Protein 4X3M (pdb70)

Solvent-accessible surface area: 23081 Å² total; per-residue (Å²): 160,167,11,93,42,26,114,42,99,94,0,87,55,10,14,34,12,75,102,99,172,34,10,109,173,42,21,51,0,16,0,15,4,64,110,6,0,66,17,0,56,108,46,64,27,60,23,66,5,0,0,2,7,78,164,26,118,119,117,2,110,88,32,12,78,84,20,81,44,4,51,5,18,135,142,0,1,54,79,0,3,61,48,174,127,36,17,36,0,0,0,8,0,117,54,44,233,102,70,10,97,74,28,125,28,49,115,35,13,2,0,0,2,3,11,28,103,16,141,57,31,30,2,0,30,0,0,40,1,0,5,0,0,16,7,51,0,0,1,3,21,121,41,7,30,9,37,10,27,82,0,3,123,59,0,8,0,0,11,16,59,7,45,1,26,50,12,45,98,53,60,4,28,145,15,2,129,118,57,127,15,45,16,5,0,11,11,72,131,3,100,110,34,4,4,58,5,84,1,123,60,2,1,0,0,0,10,12,2,50,152,105,58,19,49,122,70,8,43,208,112,6,128,32,56,0,78,16,18,47,116,25,92,10,114,58,18,34,6,3,9,18,0,1,4,1,0,2,8,0,7,4,5,73,52,64,9,62,36,74,150,123,5,87,44,16,95,46,105,94,0,104,54,14,14,38,10,78,113,101,172,33,10,94,180,43,22,50,0,16,0,15,3,78,134,14,0,72,28,0,55,107,38,65,30,55,25,69,9,0,0,4,7,76,147,30,134,111,108,3,124,90,32,11,79,83,23,80,39,0,54,1,2,133,135,0,2,58,114,0,6,66,52,174,118,34,15,24,0,0,0,7,0,121,31,49,230,98,67,8,88,78,38,121,32,48,98,38,10,6,0,0,4,2,6,20,103,20,113,44,40,20,2,0,29,0,0,41,1,0,6,0,0,20,7,41,0,0,2,3,16,123,42,8,29,6,30,16,28,106,4,4,123,53,0,45,0,1,8,20,53,10,44,2,23,42,10,38,78,45,86,3,26,181,21,5,147,142,51,160,23,33,35,4,0,9,14,81,134,4,95,101,34,6,3,51,9,76,6,132,54,4,1,0,0,0,10,8,1,79,94,130,30,30,44,113,40,8,46,172,131,8,133,26,46,1,79,14,16,53,138,42,89,3,86,34,18,36,11,2,8,19,0,0,4,1,0,1,8,6,7,4,5,88,54,60,6,68,33,76

Nearest PDB structures (foldseek):
  4x3m-assembly1_B  TM=1.004E+00  e=8.066E-56  Thermus thermophilus HB8
  1ipa-assembly1_A  TM=9.106E-01  e=1.397E-33  Thermus thermophilus
  5kzk-assembly1_B  TM=9.033E-01  e=1.677E-22  Sinorhizobium meliloti 1021
  3nk6-assembly1_B  TM=8.251E-01  e=1.148E-17  Streptomyces actuosus
  1zjr-assembly1_A  TM=8.390E-01  e=2.473E-10  Aquifex aeolicus

Secondary structure (DSSP, 8-state):
-EE--TTSHHHHHHHHTTSHHHHHHHTEEEEESHHHHHHHHHTTPPEEEEEE-TT--GGGGGGGTTSEEEEE-HHHHHHH-SSSS--SEEEEEEPP---GGG----SS-EEEEEES---HHHHHHHHHHHHHHT-SEEEE-TT--TTSHHHHHHTTTHHHHS-EEE--HHHHHHHHHHTTPPEEEE-TT-SEEGGGS--TT-EEEEEEPSSS---HHHHHHSSEEEE----SS-S---HHHHHHHHHHHHHHHHTT----/-EE--TTSHHHHHHHHTTSHHHHHHHTEEEEESHHHHHHHHHTT--EEEEEE-TT--GGGGGGGTTSEEEEE-HHHHHHH--SSS--SEEEEEE------TT----SS-EEEEEES---HHHHHHHHHHHHHHT-SEEEE-TT--SSSHHHHHHTTTTTTTS-EEE--HHHHHHHHHTSS--EEEE-TT-SEEGGGS--TT-EEEEEE-TTT---HHHHHH-SEEEE----SS-S---HHHHHHHHHHHHHHHHTTPPP-

Organism: Thermus thermophilus (strain ATCC 27634 / DSM 579 / HB8) (NCBI:txid300852)

Sequence (520 aa):
MRIESPQNPRVKALAALKERKERERTGRFLVEGRREVERALEAGLSLETLLLGPKARPEDRALAGGAEVLELSERALARVSTRENPAQVLGVFRLPRRSLAGVTLGAAPLVLVLLGLEKPGNLGAILRAADGAGADLVLVAEGVDLFSPQVIRNSTGAVFALPVYPVAEGEAARFLEEHNLPLVAATPEGERLYWEGDYRGGVAFLLGAEDKGLPEAWKRRAQVRVRIPMRGRADSLNVAVTAALLLYEALRQRSGGAPLMRIESPQNPRVKALAALKERKERERTGRFLVEGRREVERALEAGLSLETLLLGPKARPEDRALAGGAEVLELSERALARVSTRENPAQVLGVFRLPRRSLAGVTLGAAPLVLVLLGLEKPGNLGAILRAADGAGADLVLVAEGVDLFSPQVIRNSTGAVFALPVYPVAEGEAARFLEEHNLPLVAATPEGERLYWEGDYRGGVAFLLGAEDKGLPEAWKRRAQVRVRIPMRGRADSLNVAVTAALLLYEALRQRSGGAPL

Structure (mmCIF, N/CA/C/O backbone):
data_4X3M
#
_entry.id   4X3M
#
_cell.length_a   54.624
_cell.length_b   55.290
_cell.length_c   159.834
_cell.angle_alpha   90.000
_cell.angle_beta   90.000
_cell.angle_gamma   90.000
#
_symmetry.space_group_name_H-M   'P 21 21 21'
#
loop_
_entity.id
_entity.type
_entity.pdbx_description
1 polymer "RNA 2'-O ribose methyltransferase"
2 non-polymer ADENOSINE
3 non-polymer 'PHOSPHATE ION'
4 non-polymer 'POTASSIUM ION'
5 water water
#
loop_
_atom_site.group_PDB
_atom_site.id
_atom_site.type_symbol
_atom_site.label_atom_id
_atom_site.label_alt_id
_atom_site.label_comp_id
_atom_site.label_asym_id
_atom_site.label_entity_id
_atom_site.label_seq_id
_atom_site.pdbx_PDB_ins_code
_atom_site.Cartn_x
_atom_site.Cartn_y
_atom_site.Cartn_z
_atom_site.occupancy
_atom_site.B_iso_or_equiv
_atom_site.auth_seq_id
_atom_site.auth_comp_id
_atom_site.auth_asym_id
_atom_site.auth_atom_id
_atom_site.pdbx_PDB_model_num
ATOM 1 N N . MET A 1 1 ? 5.813 20.286 16.433 1.00 76.44 1 MET A N 1
ATOM 2 C CA . MET A 1 1 ? 6.152 21.668 16.116 1.00 78.44 1 MET A CA 1
ATOM 3 C C . MET A 1 1 ? 6.459 21.820 14.631 1.00 73.77 1 MET A C 1
ATOM 4 O O . MET A 1 1 ? 6.493 20.832 13.897 1.00 71.75 1 MET A O 1
ATOM 9 N N . ARG A 1 2 ? 6.679 23.059 14.194 1.00 71.86 2 ARG A N 1
ATOM 10 C CA . ARG A 1 2 ? 7.060 23.327 12.811 1.00 71.34 2 ARG A CA 1
ATOM 11 C C . ARG A 1 2 ? 8.487 23.870 12.740 1.00 60.06 2 ARG A C 1
ATOM 12 O O . ARG A 1 2 ? 8.853 24.786 13.475 1.00 61.00 2 ARG A O 1
ATOM 20 N N . ILE A 1 3 ? 9.294 23.285 11.863 1.00 47.36 3 ILE A N 1
ATOM 21 C CA . ILE A 1 3 ? 10.665 23.745 11.662 1.00 37.66 3 ILE A CA 1
ATOM 22 C C . ILE A 1 3 ? 10.771 24.546 10.367 1.00 34.22 3 ILE A C 1
ATOM 23 O O . ILE A 1 3 ? 10.327 24.084 9.315 1.00 34.11 3 ILE A O 1
ATOM 28 N N . GLU A 1 4 ? 11.367 25.736 10.444 1.00 30.57 4 GLU A N 1
ATOM 29 C CA . GLU A 1 4 ? 11.455 26.629 9.294 1.00 32.25 4 GLU A CA 1
ATOM 30 C C . GLU A 1 4 ? 12.783 26.536 8.536 1.00 30.46 4 GLU A C 1
ATOM 31 O O . GLU A 1 4 ? 12.791 26.380 7.315 1.00 30.12 4 GLU A O 1
ATOM 37 N N . SER A 1 5 ? 13.905 26.651 9.243 1.00 29.19 5 SER A N 1
ATOM 38 C CA . SER A 1 5 ? 15.194 26.765 8.562 1.00 29.33 5 SER A CA 1
ATOM 39 C C . SER A 1 5 ? 15.800 25.424 8.173 1.00 29.88 5 SER A C 1
ATOM 40 O O . SER A 1 5 ? 15.802 24.484 8.968 1.00 28.77 5 SER A O 1
ATOM 43 N N . PRO A 1 6 ? 16.358 25.346 6.955 1.00 30.07 6 PRO A N 1
ATOM 44 C CA . PRO A 1 6 ? 17.022 24.135 6.468 1.00 30.09 6 PRO A CA 1
ATOM 45 C C . PRO A 1 6 ? 18.321 23.889 7.224 1.00 31.61 6 PRO A C 1
ATOM 46 O O . PRO A 1 6 ? 18.911 22.808 7.123 1.00 32.75 6 PRO A O 1
ATOM 50 N N . GLN A 1 7 ? 18.760 24.894 7.978 1.00 30.93 7 GLN A N 1
ATOM 51 C CA . GLN A 1 7 ? 19.968 24.769 8.776 1.00 34.32 7 GLN A CA 1
ATOM 52 C C . GLN A 1 7 ? 19.658 24.380 10.224 1.00 29.23 7 GLN A C 1
ATOM 53 O O . GLN A 1 7 ? 20.565 24.285 11.044 1.00 28.70 7 GLN A O 1
ATOM 59 N N . ASN A 1 8 ? 18.385 24.159 10.543 1.00 26.40 8 ASN A N 1
ATOM 60 C CA . ASN A 1 8 ? 18.029 23.659 11.868 1.00 24.60 8 ASN A CA 1
ATOM 61 C C . ASN A 1 8 ? 18.721 22.319 12.106 1.00 23.14 8 ASN A C 1
ATOM 62 O O . ASN A 1 8 ? 18.827 21.514 11.180 1.00 22.80 8 ASN A O 1
ATOM 67 N N . PRO A 1 9 ? 19.226 22.087 13.333 1.00 21.03 9 PRO A N 1
ATOM 68 C CA . PRO A 1 9 ? 19.976 20.856 13.628 1.00 22.75 9 PRO A CA 1
ATOM 69 C C . PRO A 1 9 ? 19.197 19.568 13.312 1.00 23.76 9 PRO A C 1
ATOM 70 O O . PRO A 1 9 ? 19.791 18.620 12.789 1.00 20.47 9 PRO A O 1
ATOM 74 N N . ARG A 1 10 ? 17.903 19.545 13.627 1.00 24.69 10 ARG A N 1
ATOM 75 C CA . ARG A 1 10 ? 17.046 18.400 13.307 1.00 26.77 10 ARG A CA 1
ATOM 76 C C . ARG A 1 10 ? 17.028 18.108 11.810 1.00 23.25 10 ARG A C 1
ATOM 77 O O . ARG A 1 10 ? 17.106 16.954 11.388 1.00 26.07 10 ARG A O 1
ATOM 85 N N . VAL A 1 11 ? 16.905 19.166 11.017 1.00 20.37 11 VAL A N 1
ATOM 86 C CA . VAL A 1 11 ? 16.882 19.050 9.568 1.00 21.23 11 VAL A CA 1
ATOM 87 C C . VAL A 1 11 ? 18.199 18.482 9.043 1.00 24.48 11 VAL A C 1
ATOM 88 O O . VAL A 1 11 ? 18.201 17.604 8.175 1.00 25.89 11 VAL A O 1
ATOM 92 N N . LYS A 1 12 ? 19.322 18.964 9.572 1.00 24.79 12 LYS A N 1
ATOM 93 C CA . LYS A 1 12 ? 20.618 18.457 9.131 1.00 28.79 12 LYS A CA 1
ATOM 94 C C . LYS A 1 12 ? 20.758 16.965 9.440 1.00 28.29 12 LYS A C 1
ATOM 95 O O . LYS A 1 12 ? 21.299 16.205 8.633 1.00 28.17 12 LYS A O 1
ATOM 101 N N . ALA A 1 13 ? 20.268 16.554 10.607 1.00 24.21 13 ALA A N 1
ATOM 102 C CA . ALA A 1 13 ? 20.336 15.154 11.011 1.00 24.67 13 ALA A CA 1
ATOM 103 C C . ALA A 1 13 ? 19.447 14.299 10.120 1.00 24.43 13 ALA A C 1
ATOM 104 O O . ALA A 1 13 ? 19.820 13.184 9.749 1.00 25.16 13 ALA A O 1
ATOM 106 N N . LEU A 1 14 ? 18.270 14.821 9.782 1.00 22.91 14 LEU A N 1
ATOM 107 C CA . LEU A 1 14 ? 17.363 14.119 8.876 1.00 25.51 14 LEU A CA 1
ATOM 108 C C . LEU A 1 14 ? 17.977 13.995 7.485 1.00 26.39 14 LEU A C 1
ATOM 109 O O . LEU A 1 14 ? 17.904 12.939 6.858 1.00 26.55 14 LEU A O 1
ATOM 114 N N . ALA A 1 15 ? 18.606 15.068 7.013 1.00 24.88 15 ALA A N 1
ATOM 115 C CA . ALA A 1 15 ? 19.219 15.060 5.689 1.00 26.01 15 ALA A CA 1
ATOM 116 C C . ALA A 1 15 ? 20.431 14.132 5.648 1.00 26.04 15 ALA A C 1
ATOM 117 O O . ALA A 1 15 ? 20.811 13.627 4.586 1.00 29.98 15 ALA A O 1
ATOM 119 N N . ALA A 1 16 ? 21.036 13.908 6.809 1.00 25.22 16 ALA A N 1
ATOM 120 C CA . ALA A 1 16 ? 22.218 13.059 6.911 1.00 25.04 16 ALA A CA 1
ATOM 121 C C . ALA A 1 16 ? 21.878 11.584 6.675 1.00 27.56 16 ALA A C 1
ATOM 122 O O . ALA A 1 16 ? 22.751 10.781 6.349 1.00 27.16 16 ALA A O 1
ATOM 124 N N . LEU A 1 17 ? 20.605 11.237 6.831 1.00 26.65 17 LEU A N 1
ATOM 125 C CA . LEU A 1 17 ? 20.137 9.873 6.586 1.00 24.69 17 LEU A CA 1
ATOM 126 C C . LEU A 1 17 ? 20.156 9.503 5.101 1.00 23.93 17 LEU A C 1
ATOM 127 O O . LEU A 1 17 ? 19.818 8.378 4.729 1.00 23.26 17 LEU A O 1
ATOM 132 N N . LYS A 1 18 ? 20.544 10.447 4.249 1.00 23.03 18 LYS A N 1
ATOM 133 C CA . LYS A 1 18 ? 20.717 10.149 2.832 1.00 24.86 18 LYS A CA 1
ATOM 134 C C . LYS A 1 18 ? 21.892 9.194 2.580 1.00 25.58 18 LYS A C 1
ATOM 135 O O . LYS A 1 18 ? 21.928 8.514 1.559 1.00 25.87 18 LYS A O 1
ATOM 141 N N . GLU A 1 19 ? 22.847 9.148 3.509 1.00 24.79 19 GLU A N 1
ATOM 142 C CA . GLU A 1 19 ? 23.988 8.237 3.394 1.00 27.88 19 GLU A CA 1
ATOM 143 C C . GLU A 1 19 ? 23.761 6.935 4.143 1.00 28.48 19 GLU A C 1
ATOM 144 O O . GLU A 1 19 ? 23.306 6.934 5.288 1.00 28.82 19 GLU A O 1
ATOM 150 N N . ARG A 1 20 ? 24.110 5.830 3.493 1.00 27.06 20 ARG A N 1
ATOM 151 C CA . ARG A 1 20 ? 24.033 4.507 4.107 1.00 27.75 20 ARG A CA 1
ATOM 152 C C . ARG A 1 20 ? 24.827 4.462 5.409 1.00 29.32 20 ARG A C 1
ATOM 153 O O . ARG A 1 20 ? 24.402 3.858 6.384 1.00 28.39 20 ARG A O 1
ATOM 161 N N . LYS A 1 21 ? 25.979 5.125 5.411 1.00 31.58 21 LYS A N 1
ATOM 162 C CA . LYS A 1 21 ? 26.846 5.196 6.580 1.00 34.15 21 LYS A CA 1
ATOM 163 C C . LYS A 1 21 ? 26.097 5.697 7.814 1.00 30.68 21 LYS A C 1
ATOM 164 O O . LYS A 1 21 ? 26.219 5.127 8.898 1.00 30.50 21 LYS A O 1
ATOM 170 N N . GLU A 1 22 ? 25.311 6.755 7.635 1.00 29.20 22 GLU A N 1
ATOM 171 C CA . GLU A 1 22 ? 24.558 7.354 8.731 1.00 29.54 22 GLU A CA 1
ATOM 172 C C . GLU A 1 22 ? 23.346 6.510 9.114 1.00 29.88 22 GLU A C 1
ATOM 173 O O . GLU A 1 22 ? 22.973 6.444 10.288 1.00 29.44 22 GLU A O 1
ATOM 179 N N . ARG A 1 23 ? 22.724 5.871 8.126 1.00 26.63 23 ARG A N 1
ATOM 180 C CA . ARG A 1 23 ? 21.632 4.947 8.416 1.00 25.81 23 ARG A CA 1
ATOM 181 C C . ARG A 1 23 ? 22.113 3.826 9.336 1.00 26.33 23 ARG A C 1
ATOM 182 O O . ARG A 1 23 ? 21.481 3.539 10.354 1.00 25.95 23 ARG A O 1
ATOM 190 N N . GLU A 1 24 ? 23.244 3.219 8.983 1.00 27.35 24 GLU A N 1
ATOM 191 C CA . GLU A 1 24 ? 23.849 2.163 9.797 1.00 28.76 24 GLU A CA 1
ATOM 192 C C . GLU A 1 24 ? 24.231 2.663 11.182 1.00 29.67 24 GLU A C 1
ATOM 193 O O . GLU A 1 24 ? 24.011 1.981 12.182 1.00 30.66 24 GLU A O 1
ATOM 199 N N . ARG A 1 25 ? 24.800 3.861 11.238 1.00 30.39 25 ARG A N 1
ATOM 200 C CA . ARG A 1 25 ? 25.240 4.418 12.507 1.00 32.20 25 ARG A CA 1
ATOM 201 C C . ARG A 1 25 ? 24.072 4.663 13.452 1.00 33.26 25 ARG A C 1
ATOM 202 O O . ARG A 1 25 ? 24.179 4.421 14.654 1.00 33.23 25 ARG A O 1
ATOM 210 N N . THR A 1 26 ? 22.953 5.132 12.907 1.00 29.35 26 THR A N 1
ATOM 211 C CA . THR A 1 26 ? 21.817 5.531 13.732 1.00 28.64 26 THR A CA 1
ATOM 212 C C . THR A 1 26 ? 20.762 4.432 13.861 1.00 29.32 26 THR A C 1
ATOM 213 O O . THR A 1 26 ? 19.915 4.475 14.752 1.00 30.57 26 THR A O 1
ATOM 217 N N . GLY A 1 27 ? 20.810 3.453 12.965 1.00 26.53 27 GLY A N 1
ATOM 218 C CA . GLY A 1 27 ? 19.769 2.442 12.910 1.00 27.06 27 GLY A CA 1
ATOM 219 C C . GLY A 1 27 ? 18.438 3.017 12.442 1.00 25.93 27 GLY A C 1
ATOM 220 O O . GLY A 1 27 ? 17.372 2.515 12.803 1.00 28.53 27 GLY A O 1
ATOM 221 N N . ARG A 1 28 ? 18.503 4.076 11.640 1.00 25.66 28 ARG A N 1
ATOM 222 C CA . ARG A 1 28 ? 17.310 4.753 11.128 1.00 27.30 28 ARG A CA 1
ATOM 223 C C . ARG A 1 28 ? 17.378 4.878 9.609 1.00 27.39 28 ARG A C 1
ATOM 224 O O . ARG A 1 28 ? 18.468 4.876 9.038 1.00 24.75 28 ARG A O 1
ATOM 232 N N . PHE A 1 29 ? 16.224 4.994 8.955 1.00 22.36 29 PHE A N 1
ATOM 233 C CA . PHE A 1 29 ? 16.206 5.345 7.534 1.00 21.84 29 PHE A CA 1
ATOM 234 C C . PHE A 1 29 ? 14.948 6.118 7.186 1.00 24.16 29 PHE A C 1
ATOM 235 O O . PHE A 1 29 ? 13.928 6.009 7.872 1.00 22.08 29 PHE A O 1
ATOM 243 N N . LEU A 1 30 ? 15.036 6.907 6.118 1.00 21.51 30 LEU A N 1
ATOM 244 C CA . LEU A 1 30 ? 13.933 7.751 5.696 1.00 23.88 30 LEU A CA 1
ATOM 245 C C . LEU A 1 30 ? 13.131 7.082 4.587 1.00 21.18 30 LEU A C 1
ATOM 246 O O . LEU A 1 30 ? 13.694 6.509 3.651 1.00 21.27 30 LEU A O 1
ATOM 251 N N . VAL A 1 31 ? 11.813 7.143 4.719 1.00 19.45 31 VAL A N 1
ATOM 252 C CA . VAL A 1 31 ? 10.893 6.632 3.715 1.00 19.00 31 VAL A CA 1
ATOM 253 C C . VAL A 1 31 ? 10.069 7.796 3.208 1.00 21.33 31 VAL A C 1
ATOM 254 O O . VAL A 1 31 ? 9.284 8.356 3.960 1.00 17.93 31 VAL A O 1
ATOM 258 N N . GLU A 1 32 ? 10.245 8.158 1.942 1.00 20.31 32 GLU A N 1
ATOM 259 C CA . GLU A 1 32 ? 9.558 9.319 1.386 1.00 21.89 32 GLU A CA 1
ATOM 260 C C . GLU A 1 32 ? 8.349 8.906 0.558 1.00 23.79 32 GLU A C 1
ATOM 261 O O . GLU A 1 32 ? 8.422 7.971 -0.238 1.00 26.24 32 GLU A O 1
ATOM 267 N N . GLY A 1 33 ? 7.235 9.604 0.758 1.00 21.11 33 GLY A N 1
ATOM 268 C CA . GLY A 1 33 ? 6.022 9.342 0.011 1.00 22.69 33 GLY A CA 1
ATOM 269 C C . GLY A 1 33 ? 4.931 8.752 0.878 1.00 22.89 33 GLY A C 1
ATOM 270 O O . GLY A 1 33 ? 5.164 7.814 1.635 1.00 22.83 33 GLY A O 1
ATOM 271 N N . ARG A 1 34 ? 3.731 9.310 0.764 1.00 22.55 34 ARG A N 1
ATOM 272 C CA . ARG A 1 34 ? 2.579 8.844 1.523 1.00 22.51 34 ARG A CA 1
ATOM 273 C C . ARG A 1 34 ? 2.342 7.342 1.355 1.00 21.12 34 ARG A C 1
ATOM 274 O O . ARG A 1 34 ? 2.109 6.617 2.324 1.00 22.66 34 ARG A O 1
ATOM 282 N N . ARG A 1 35 ? 2.412 6.878 0.115 1.00 20.42 35 ARG A N 1
ATOM 283 C CA . ARG A 1 35 ? 2.166 5.472 -0.185 1.00 25.02 35 ARG A CA 1
ATOM 284 C C . ARG A 1 35 ? 3.224 4.587 0.466 1.00 21.60 35 ARG A C 1
ATOM 285 O O . ARG A 1 35 ? 2.910 3.587 1.104 1.00 21.24 35 ARG A O 1
ATOM 293 N N . GLU A 1 36 ? 4.477 4.982 0.304 1.00 20.18 36 GLU A N 1
ATOM 294 C CA . GLU A 1 36 ? 5.610 4.199 0.784 1.00 21.55 36 GLU A CA 1
ATOM 295 C C . GLU A 1 36 ? 5.643 4.117 2.317 1.00 21.39 36 GLU A C 1
ATOM 296 O O . GLU A 1 36 ? 5.990 3.080 2.884 1.00 21.92 36 GLU A O 1
ATOM 302 N N . VAL A 1 37 ? 5.262 5.203 2.982 1.00 21.28 37 VAL A N 1
ATOM 303 C CA . VAL A 1 37 ? 5.204 5.220 4.442 1.00 19.43 37 VAL A CA 1
ATOM 304 C C . VAL A 1 37 ? 4.130 4.265 4.953 1.00 20.07 37 VAL A C 1
ATOM 305 O O . VAL A 1 37 ? 4.362 3.505 5.893 1.00 19.51 37 VAL A O 1
ATOM 309 N N . GLU A 1 38 ? 2.960 4.308 4.324 1.00 23.74 38 GLU A N 1
ATOM 310 C CA . GLU A 1 38 ? 1.856 3.415 4.678 1.00 26.33 38 GLU A CA 1
ATOM 311 C C . GLU A 1 38 ? 2.254 1.952 4.550 1.00 20.58 38 GLU A C 1
ATOM 312 O O . GLU A 1 38 ? 1.919 1.130 5.394 1.00 23.57 38 GLU A O 1
ATOM 318 N N . ARG A 1 39 ? 2.970 1.639 3.480 1.00 17.68 39 ARG A N 1
ATOM 319 C CA . ARG A 1 39 ? 3.343 0.259 3.199 1.00 20.31 39 ARG A CA 1
ATOM 320 C C . ARG A 1 39 ? 4.477 -0.206 4.101 1.00 21.33 39 ARG A C 1
ATOM 321 O O . ARG A 1 39 ? 4.557 -1.394 4.442 1.00 21.06 39 ARG A O 1
ATOM 329 N N . ALA A 1 40 ? 5.337 0.726 4.511 1.00 16.96 40 ALA A N 1
ATOM 330 C CA . ALA A 1 40 ? 6.339 0.424 5.522 1.00 19.12 40 ALA A CA 1
ATOM 331 C C . ALA A 1 40 ? 5.650 0.098 6.848 1.00 21.59 40 ALA A C 1
ATOM 332 O O . ALA A 1 40 ? 6.037 -0.840 7.544 1.00 24.30 40 ALA A O 1
ATOM 334 N N . LEU A 1 41 ? 4.626 0.875 7.189 1.00 20.86 41 LEU A N 1
ATOM 335 C CA . LEU A 1 41 ? 3.858 0.631 8.404 1.00 21.70 41 LEU A CA 1
ATOM 336 C C . LEU A 1 41 ? 3.157 -0.726 8.347 1.00 25.56 41 LEU A C 1
ATOM 337 O O . LEU A 1 41 ? 3.180 -1.484 9.315 1.00 27.56 41 LEU A O 1
ATOM 342 N N . GLU A 1 42 ? 2.552 -1.034 7.205 1.00 27.26 42 GLU A N 1
ATOM 343 C CA . GLU A 1 42 ? 1.886 -2.322 7.024 1.00 29.96 42 GLU A CA 1
ATOM 344 C C . GLU A 1 42 ? 2.847 -3.484 7.228 1.00 32.45 42 GLU A C 1
ATOM 345 O O . GLU A 1 42 ? 2.476 -4.522 7.778 1.00 31.73 42 GLU A O 1
ATOM 351 N N . ALA A 1 43 ? 4.089 -3.290 6.798 1.00 30.41 43 ALA A N 1
ATOM 352 C CA . ALA A 1 43 ? 5.117 -4.314 6.907 1.00 29.20 43 ALA A CA 1
ATOM 353 C C . ALA A 1 43 ? 5.604 -4.509 8.341 1.00 27.73 43 ALA A C 1
ATOM 354 O O . ALA A 1 43 ? 6.394 -5.410 8.610 1.00 30.10 43 ALA A O 1
ATOM 356 N N . GLY A 1 44 ? 5.151 -3.662 9.261 1.00 27.21 44 GLY A N 1
ATOM 357 C CA . GLY A 1 44 ? 5.529 -3.803 10.658 1.00 26.36 44 GLY A CA 1
ATOM 358 C C . GLY A 1 44 ? 6.791 -3.053 11.057 1.00 27.65 44 GLY A C 1
ATOM 359 O O . GLY A 1 44 ? 7.306 -3.231 12.165 1.00 26.99 44 GLY A O 1
ATOM 360 N N . LEU A 1 45 ? 7.297 -2.215 10.159 1.00 24.97 45 LEU A N 1
ATOM 361 C CA . LEU A 1 45 ? 8.448 -1.384 10.475 1.00 25.76 45 LEU A CA 1
ATOM 362 C C . LEU A 1 45 ? 8.058 -0.317 11.497 1.00 24.90 45 LEU A C 1
ATOM 363 O O . LEU A 1 45 ? 6.943 0.198 11.480 1.00 24.10 45 LEU A O 1
ATOM 368 N N . SER A 1 46 ? 8.983 -0.003 12.392 1.00 20.73 46 SER A N 1
ATOM 369 C CA . SER A 1 46 ? 8.694 0.895 13.500 1.00 24.86 46 SER A CA 1
ATOM 370 C C . SER A 1 46 ? 8.900 2.357 13.099 1.00 25.66 46 SER A C 1
ATOM 371 O O . SER A 1 46 ? 10.007 2.766 12.764 1.00 24.59 46 SER A O 1
ATOM 374 N N . LEU A 1 47 ? 7.828 3.139 13.126 1.00 24.33 47 LEU A N 1
ATOM 375 C CA . LEU A 1 47 ? 7.917 4.560 12.797 1.00 22.65 47 LEU A CA 1
ATOM 376 C C . LEU A 1 47 ? 8.340 5.359 14.026 1.00 24.38 47 LEU A C 1
ATOM 377 O O . LEU A 1 47 ? 7.681 5.309 15.064 1.00 24.99 47 LEU A O 1
ATOM 382 N N . GLU A 1 48 ? 9.450 6.080 13.914 1.00 20.49 48 GLU A N 1
ATOM 383 C CA . GLU A 1 48 ? 9.906 6.923 15.011 1.00 28.09 48 GLU A CA 1
ATOM 384 C C . GLU A 1 48 ? 9.393 8.356 14.862 1.00 25.44 48 GLU A C 1
ATOM 385 O O . GLU A 1 48 ? 8.986 8.979 15.841 1.00 25.43 48 GLU A O 1
ATOM 391 N N . THR A 1 49 ? 9.399 8.876 13.639 1.00 26.37 49 THR A N 1
ATOM 392 C CA . THR A 1 49 ? 8.975 10.260 13.408 1.00 26.23 49 THR A CA 1
ATOM 393 C C . THR A 1 49 ? 8.273 10.443 12.069 1.00 22.18 49 THR A C 1
ATOM 394 O O . THR A 1 49 ? 8.822 10.085 11.028 1.00 22.16 49 THR A O 1
ATOM 398 N N . LEU A 1 50 ? 7.070 11.009 12.099 1.00 21.25 50 LEU A N 1
ATOM 399 C CA . LEU A 1 50 ? 6.365 11.368 10.872 1.00 21.26 50 LEU A CA 1
ATOM 400 C C . LEU A 1 50 ? 6.728 12.793 10.469 1.00 20.52 50 LEU A C 1
ATOM 401 O O . LEU A 1 50 ? 6.614 13.711 11.284 1.00 21.32 50 LEU A O 1
ATOM 406 N N . LEU A 1 51 ? 7.163 12.980 9.223 1.00 17.78 51 LEU A N 1
ATOM 407 C CA . LEU A 1 51 ? 7.485 14.316 8.714 1.00 19.36 51 LEU A CA 1
ATOM 408 C C . LEU A 1 51 ? 6.379 14.816 7.792 1.00 22.22 51 LEU A C 1
ATOM 409 O O . LEU A 1 51 ? 6.006 14.133 6.834 1.00 23.64 51 LEU A O 1
ATOM 414 N N . LEU A 1 52 ? 5.852 16.001 8.080 1.00 21.11 52 LEU A N 1
ATOM 415 C CA . LEU A 1 52 ? 4.794 16.566 7.247 1.00 22.66 52 LEU A CA 1
ATOM 416 C C . LEU A 1 52 ? 5.204 17.890 6.605 1.00 25.03 52 LEU A C 1
ATOM 417 O O . LEU A 1 52 ? 5.622 18.830 7.285 1.00 25.02 52 LEU A O 1
ATOM 422 N N . GLY A 1 53 ? 5.086 17.954 5.284 1.00 24.30 53 GLY A N 1
ATOM 423 C CA . GLY A 1 53 ? 5.398 19.174 4.562 1.00 23.83 53 GLY A CA 1
ATOM 424 C C . GLY A 1 53 ? 4.241 20.154 4.642 1.00 28.00 53 GLY A C 1
ATOM 425 O O . GLY A 1 53 ? 3.168 19.808 5.134 1.00 26.42 53 GLY A O 1
ATOM 426 N N . PRO A 1 54 ? 4.454 21.386 4.156 1.00 30.75 54 PRO A N 1
ATOM 427 C CA . PRO A 1 54 ? 3.459 22.464 4.241 1.00 32.40 54 PRO A CA 1
ATOM 428 C C . PRO A 1 54 ? 2.167 22.119 3.510 1.00 31.57 54 PRO A C 1
ATOM 429 O O . PRO A 1 54 ? 1.100 22.626 3.856 1.00 27.59 54 PRO A O 1
ATOM 433 N N . LYS A 1 55 ? 2.270 21.255 2.507 1.00 30.09 55 LYS A N 1
ATOM 434 C CA . LYS A 1 55 ? 1.115 20.912 1.689 1.00 37.49 55 LYS A CA 1
ATOM 435 C C . LYS A 1 55 ? 0.622 19.501 1.980 1.00 35.65 55 LYS A C 1
ATOM 436 O O . LYS A 1 55 ? -0.041 18.887 1.145 1.00 35.95 55 LYS A O 1
ATOM 442 N N . ALA A 1 56 ? 0.955 18.991 3.164 1.00 30.94 56 ALA A N 1
ATOM 443 C CA . ALA A 1 56 ? 0.441 17.707 3.615 1.00 29.70 56 ALA A CA 1
ATOM 444 C C . ALA A 1 56 ? -1.063 17.801 3.834 1.00 31.10 56 ALA A C 1
ATOM 445 O O . ALA A 1 56 ? -1.595 18.889 4.007 1.00 28.18 56 ALA A O 1
ATOM 447 N N . ARG A 1 57 ? -1.743 16.659 3.824 1.00 29.04 57 ARG A N 1
ATOM 448 C CA . ARG A 1 57 ? -3.181 16.611 4.069 1.00 30.84 57 ARG A CA 1
ATOM 449 C C . ARG A 1 57 ? -3.445 16.365 5.547 1.00 33.84 57 ARG A C 1
ATOM 450 O O . ARG A 1 57 ? -2.648 15.717 6.216 1.00 34.54 57 ARG A O 1
ATOM 458 N N . PRO A 1 58 ? -4.568 16.880 6.068 1.00 38.35 58 PRO A N 1
ATOM 459 C CA . PRO A 1 58 ? -4.945 16.558 7.450 1.00 40.45 58 PRO A CA 1
ATOM 460 C C . PRO A 1 58 ? -5.069 15.045 7.664 1.00 43.98 58 PRO A C 1
ATOM 461 O O . PRO A 1 58 ? -4.789 14.550 8.754 1.00 41.25 58 PRO A O 1
ATOM 465 N N . GLU A 1 59 ? -5.470 14.328 6.616 1.00 49.60 59 GLU A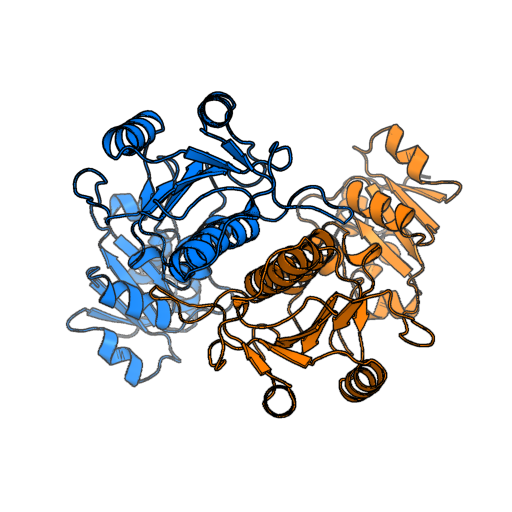 N 1
ATOM 466 C CA . GLU A 1 59 ? -5.633 12.879 6.677 1.00 56.91 59 GLU A CA 1
ATOM 467 C C . GLU A 1 59 ? -4.287 12.156 6.815 1.00 51.72 59 GLU A C 1
ATOM 468 O O . GLU A 1 59 ? -4.240 10.978 7.163 1.00 52.28 59 GLU A O 1
ATOM 474 N N . ASP A 1 60 ? -3.197 12.869 6.546 1.00 45.69 60 ASP A N 1
ATOM 475 C CA . ASP A 1 60 ? -1.856 12.299 6.634 1.00 39.16 60 ASP A CA 1
ATOM 476 C C . ASP A 1 60 ? -1.385 12.141 8.072 1.00 35.94 60 ASP A C 1
ATOM 477 O O . ASP A 1 60 ? -0.533 11.300 8.367 1.00 36.15 60 ASP A O 1
ATOM 482 N N . ARG A 1 61 ? -1.936 12.953 8.967 1.00 33.22 61 ARG A N 1
ATOM 483 C CA . ARG A 1 61 ? -1.499 12.954 10.356 1.00 39.92 61 ARG A CA 1
ATOM 484 C C . ARG A 1 61 ? -1.832 11.648 11.057 1.00 38.12 61 ARG A C 1
ATOM 485 O O . ARG A 1 61 ? -1.171 11.267 12.022 1.00 35.98 61 ARG A O 1
ATOM 493 N N . ALA A 1 62 ? -2.854 10.962 10.557 1.00 38.60 62 ALA A N 1
ATOM 494 C CA . ALA A 1 62 ? -3.303 9.706 11.148 1.00 39.51 62 ALA A CA 1
ATOM 495 C C . ALA A 1 62 ? -2.257 8.594 11.007 1.00 37.08 62 ALA A C 1
ATOM 496 O O . ALA A 1 62 ? -2.332 7.575 11.692 1.00 36.55 62 ALA A O 1
ATOM 498 N N . LEU A 1 63 ? -1.283 8.797 10.122 1.00 32.04 63 LEU A N 1
ATOM 499 C CA . LEU A 1 63 ? -0.241 7.803 9.890 1.00 29.38 63 LEU A CA 1
ATOM 500 C C . LEU A 1 63 ? 0.674 7.641 11.101 1.00 27.83 63 LEU A C 1
ATOM 501 O O . LEU A 1 63 ? 1.327 6.605 11.271 1.00 26.22 63 LEU A O 1
ATOM 506 N N . ALA A 1 64 ? 0.709 8.668 11.947 1.00 25.92 64 ALA A N 1
ATOM 507 C CA . ALA A 1 64 ? 1.659 8.731 13.061 1.00 28.33 64 ALA A CA 1
ATOM 508 C C . ALA A 1 64 ? 1.538 7.570 14.043 1.00 33.76 64 ALA A C 1
ATOM 509 O O . ALA A 1 64 ? 2.546 7.018 14.488 1.00 31.06 64 ALA A O 1
ATOM 511 N N . GLY A 1 65 ? 0.302 7.225 14.392 1.00 40.36 65 GLY A N 1
ATOM 512 C CA . GLY A 1 65 ? 0.035 6.151 15.333 1.00 42.76 65 GLY A CA 1
ATOM 513 C C . GLY A 1 65 ? 0.906 6.170 16.578 1.00 43.66 65 GLY A C 1
ATOM 514 O O . GLY A 1 65 ? 1.464 5.143 16.968 1.00 45.14 65 GLY A O 1
ATOM 515 N N . GLY A 1 66 ? 1.046 7.342 17.191 1.00 40.21 66 GLY A N 1
ATOM 516 C CA . GLY A 1 66 ? 1.801 7.459 18.423 1.00 38.72 66 GLY A CA 1
ATOM 517 C C . GLY A 1 66 ? 3.224 7.954 18.250 1.00 37.96 66 GLY A C 1
ATOM 518 O O . GLY A 1 66 ? 3.918 8.216 19.233 1.00 39.11 66 GLY A O 1
ATOM 519 N N . ALA A 1 67 ? 3.671 8.077 17.004 1.00 33.90 67 ALA A N 1
ATOM 520 C CA . ALA A 1 67 ? 5.017 8.576 16.738 1.00 29.93 67 ALA A CA 1
ATOM 521 C C . ALA A 1 67 ? 5.052 10.099 16.837 1.00 28.11 67 ALA A C 1
ATOM 522 O O . ALA A 1 67 ? 4.020 10.759 16.732 1.00 29.22 67 ALA A O 1
ATOM 524 N N . GLU A 1 68 ? 6.244 10.646 17.050 1.00 26.01 68 GLU A N 1
ATOM 525 C CA . GLU A 1 68 ? 6.452 12.089 16.973 1.00 27.23 68 GLU A CA 1
ATOM 526 C C . GLU A 1 68 ? 6.034 12.582 15.594 1.00 26.13 68 GLU A C 1
ATOM 527 O O . GLU A 1 68 ? 6.337 11.940 14.582 1.00 25.26 68 GLU A O 1
ATOM 533 N N . VAL A 1 69 ? 5.310 13.697 15.558 1.00 24.21 69 VAL A N 1
ATOM 534 C CA . VAL A 1 69 ? 4.937 14.323 14.295 1.00 24.42 69 VAL A CA 1
ATOM 535 C C . VAL A 1 69 ? 5.635 15.666 14.149 1.00 23.63 69 VAL A C 1
ATOM 536 O O . VAL A 1 69 ? 5.385 16.599 14.914 1.00 25.06 69 VAL A O 1
ATOM 540 N N . LEU A 1 70 ? 6.520 15.755 13.167 1.00 21.76 70 LEU A N 1
ATOM 541 C CA . LEU A 1 70 ? 7.286 16.974 12.959 1.00 24.43 70 LEU A CA 1
ATOM 542 C C . LEU A 1 70 ? 6.884 17.626 11.645 1.00 23.48 70 LEU A C 1
ATOM 543 O O . LEU A 1 70 ? 6.902 16.974 10.602 1.00 22.97 70 LEU A O 1
ATOM 548 N N . GLU A 1 71 ? 6.499 18.900 11.704 1.00 25.14 71 GLU A N 1
ATOM 549 C CA . GLU A 1 71 ? 6.152 19.665 10.505 1.00 30.99 71 GLU A CA 1
ATOM 550 C C . GLU A 1 71 ? 7.356 20.436 9.978 1.00 29.20 71 GLU A C 1
ATOM 551 O O . GLU A 1 71 ? 8.125 21.006 10.752 1.00 30.58 71 GLU A O 1
ATOM 557 N N . LEU A 1 72 ? 7.517 20.459 8.659 1.00 27.62 72 LEU A N 1
ATOM 558 C CA . LEU A 1 72 ? 8.645 21.163 8.050 1.00 24.20 72 LEU A CA 1
ATOM 559 C C . LEU A 1 72 ? 8.195 22.247 7.073 1.00 25.25 72 LEU A C 1
ATOM 560 O O . LEU A 1 72 ? 7.150 22.130 6.428 1.00 25.11 72 LEU A O 1
ATOM 565 N N . SER A 1 73 ? 8.994 23.303 6.964 1.00 23.34 73 SER A N 1
ATOM 566 C CA . SER A 1 73 ? 8.783 24.302 5.921 1.00 24.97 73 SER A CA 1
ATOM 567 C C . SER A 1 73 ? 9.095 23.694 4.559 1.00 22.37 73 SER A C 1
ATOM 568 O O . SER A 1 73 ? 9.740 22.648 4.479 1.00 19.86 73 SER A O 1
ATOM 571 N N . GLU A 1 74 ? 8.651 24.354 3.493 1.00 25.05 74 GLU A N 1
ATOM 572 C CA . GLU A 1 74 ? 8.977 23.920 2.137 1.00 30.54 74 GLU A CA 1
ATOM 573 C C . GLU A 1 74 ? 10.492 23.863 1.965 1.00 30.72 74 GLU A C 1
ATOM 574 O O . GLU A 1 74 ? 11.025 22.933 1.358 1.00 30.37 74 GLU A O 1
ATOM 580 N N . ARG A 1 75 ? 11.171 24.867 2.517 1.00 30.28 75 ARG A N 1
ATOM 581 C CA . ARG A 1 75 ? 12.630 24.943 2.513 1.00 32.75 75 ARG A CA 1
ATOM 582 C C . ARG A 1 75 ? 13.272 23.740 3.176 1.00 28.05 75 ARG A C 1
ATOM 583 O O . ARG A 1 75 ? 14.171 23.109 2.621 1.00 26.90 75 ARG A O 1
ATOM 591 N N . ALA A 1 76 ? 12.825 23.465 4.397 1.00 25.40 76 ALA A N 1
ATOM 592 C CA . ALA A 1 76 ? 13.396 22.401 5.208 1.00 22.60 76 ALA A CA 1
ATOM 593 C C . ALA A 1 76 ? 13.107 21.045 4.572 1.00 23.28 76 ALA A C 1
ATOM 594 O O . ALA A 1 76 ? 13.984 20.183 4.504 1.00 21.39 76 ALA A O 1
ATOM 596 N N . LEU A 1 77 ? 11.880 20.878 4.088 1.00 22.65 77 LEU A N 1
ATOM 597 C CA . LEU A 1 77 ? 11.479 19.653 3.396 1.00 22.49 77 LEU A CA 1
ATOM 598 C C . LEU A 1 77 ? 12.384 19.343 2.205 1.00 25.89 77 LEU A C 1
ATOM 599 O O . LEU A 1 77 ? 12.769 18.189 1.983 1.00 24.64 77 LEU A O 1
ATOM 604 N N . ALA A 1 78 ? 12.732 20.381 1.446 1.00 27.75 78 ALA A N 1
ATOM 605 C CA . ALA A 1 78 ? 13.523 20.198 0.239 1.00 27.84 78 ALA A CA 1
ATOM 606 C C . ALA A 1 78 ? 14.909 19.653 0.562 1.00 29.45 78 ALA A C 1
ATOM 607 O O . ALA A 1 78 ? 15.502 18.953 -0.252 1.00 31.83 78 ALA A O 1
ATOM 609 N N . ARG A 1 79 ? 15.418 19.959 1.751 1.00 29.31 79 ARG A N 1
ATOM 610 C CA . ARG A 1 79 ? 16.744 19.490 2.135 1.00 30.30 79 ARG A CA 1
ATOM 611 C C . ARG A 1 79 ? 16.717 18.036 2.592 1.00 28.73 79 ARG A C 1
ATOM 612 O O . ARG A 1 79 ? 17.684 17.299 2.402 1.00 29.53 79 ARG A O 1
ATOM 620 N N . VAL A 1 80 ? 15.606 17.627 3.193 1.00 24.11 80 VAL A N 1
ATOM 621 C CA . VAL A 1 80 ? 15.455 16.257 3.661 1.00 24.74 80 VAL A CA 1
ATOM 622 C C . VAL A 1 80 ? 15.124 15.318 2.501 1.00 25.47 80 VAL A C 1
ATOM 623 O O . VAL A 1 80 ? 15.543 14.169 2.482 1.00 24.07 80 VAL A O 1
ATOM 627 N N . SER A 1 81 ? 14.388 15.828 1.521 1.00 26.12 81 SER A N 1
ATOM 628 C CA . SER A 1 81 ? 13.919 15.014 0.402 1.00 26.78 81 SER A CA 1
ATOM 629 C C . SER A 1 81 ? 15.033 14.646 -0.571 1.00 28.46 81 SER A C 1
ATOM 630 O O . SER A 1 81 ? 16.034 15.347 -0.675 1.00 30.20 81 SER A O 1
ATOM 633 N N . THR A 1 82 ? 14.845 13.547 -1.292 1.00 29.15 82 THR A N 1
ATOM 634 C CA . THR A 1 82 ? 15.784 13.152 -2.336 1.00 30.27 82 THR A CA 1
ATOM 635 C C . THR A 1 82 ? 15.180 13.419 -3.710 1.00 30.44 82 THR A C 1
ATOM 636 O O . THR A 1 82 ? 15.764 13.069 -4.739 1.00 29.46 82 THR A O 1
ATOM 640 N N . ARG A 1 83 ? 14.012 14.053 -3.714 1.00 29.84 83 ARG A N 1
ATOM 641 C CA . ARG A 1 83 ? 13.295 14.340 -4.949 1.00 34.99 83 ARG A CA 1
ATOM 642 C C . ARG A 1 83 ? 13.385 15.811 -5.348 1.00 39.84 83 ARG A C 1
ATOM 643 O O . ARG A 1 83 ? 13.481 16.693 -4.492 1.00 38.31 83 ARG A O 1
ATOM 651 N N . GLU A 1 84 ? 13.345 16.069 -6.653 1.00 44.93 84 GLU A N 1
ATOM 652 C CA . GLU A 1 84 ? 13.226 17.433 -7.151 1.00 50.17 84 GLU A CA 1
ATOM 653 C C . GLU A 1 84 ? 11.926 18.038 -6.642 1.00 45.27 84 GLU A C 1
ATOM 654 O O . GLU A 1 84 ? 11.904 19.173 -6.176 1.00 43.97 84 GLU A O 1
ATOM 660 N N . ASN A 1 85 ? 10.848 17.264 -6.736 1.00 42.29 85 ASN A N 1
ATOM 661 C CA . ASN A 1 85 ? 9.559 17.640 -6.161 1.00 42.19 85 ASN A CA 1
ATOM 662 C C . ASN A 1 85 ? 9.248 16.769 -4.947 1.00 37.28 85 ASN A C 1
ATOM 663 O O . ASN A 1 85 ? 8.734 15.661 -5.092 1.00 32.75 85 ASN A O 1
ATOM 668 N N . PRO A 1 86 ? 9.569 17.270 -3.745 1.00 34.85 86 PRO A N 1
ATOM 669 C CA . PRO A 1 86 ? 9.467 16.501 -2.499 1.00 32.58 86 PRO A CA 1
ATOM 670 C C . PRO A 1 86 ? 8.055 16.020 -2.195 1.00 30.25 86 PRO A C 1
ATOM 671 O O . PRO A 1 86 ? 7.103 16.784 -2.358 1.00 27.70 86 PRO A O 1
ATOM 675 N N . ALA A 1 87 ? 7.919 14.773 -1.751 1.00 28.47 87 ALA A N 1
ATOM 676 C CA . ALA A 1 87 ? 6.648 14.325 -1.207 1.00 26.77 87 ALA A CA 1
ATOM 677 C C . ALA A 1 87 ? 6.398 15.087 0.089 1.00 25.75 87 ALA A C 1
ATOM 678 O O . ALA A 1 87 ? 7.338 15.571 0.724 1.00 27.27 87 ALA A O 1
ATOM 680 N N . GLN A 1 88 ? 5.135 15.196 0.479 1.00 25.90 88 GLN A N 1
ATOM 681 C CA . GLN A 1 88 ? 4.765 15.993 1.646 1.00 26.94 88 GLN A CA 1
ATOM 682 C C . GLN A 1 88 ? 4.616 15.127 2.889 1.00 25.42 88 GLN A C 1
ATOM 683 O O . GLN A 1 88 ? 4.295 15.616 3.973 1.00 26.09 88 GLN A O 1
ATOM 689 N N . VAL A 1 89 ? 4.833 13.829 2.718 1.00 23.34 89 VAL A N 1
ATOM 690 C CA . VAL A 1 89 ? 4.761 12.889 3.822 1.00 23.45 89 VAL A CA 1
ATOM 691 C C . VAL A 1 89 ? 6.019 12.039 3.815 1.00 22.34 89 VAL A C 1
ATOM 692 O O . VAL A 1 89 ? 6.360 11.433 2.800 1.00 24.53 89 VAL A O 1
ATOM 696 N N . LEU A 1 90 ? 6.723 12.019 4.938 1.00 19.31 90 LEU A N 1
ATOM 697 C CA . LEU A 1 90 ? 7.927 11.209 5.060 1.00 20.36 90 LEU A CA 1
ATOM 698 C C . LEU A 1 90 ? 7.955 10.583 6.441 1.00 22.21 90 LEU A C 1
ATOM 699 O O . LEU A 1 90 ? 7.298 11.067 7.368 1.00 21.73 90 LEU A O 1
ATOM 704 N N . GLY A 1 91 ? 8.707 9.500 6.571 1.00 18.83 91 GLY A N 1
ATOM 705 C CA . GLY A 1 91 ? 8.783 8.791 7.829 1.00 20.21 91 GLY A CA 1
ATOM 706 C C . GLY A 1 91 ? 10.197 8.357 8.134 1.00 19.02 91 GLY A C 1
ATOM 707 O O . GLY A 1 91 ? 10.912 7.861 7.257 1.00 18.69 91 GLY A O 1
ATOM 708 N N . VAL A 1 92 ? 10.605 8.567 9.380 1.00 19.86 92 VAL A N 1
ATOM 709 C CA . VAL A 1 92 ? 11.844 8.000 9.881 1.00 21.42 92 VAL A CA 1
ATOM 710 C C . VAL A 1 92 ? 11.525 6.681 10.570 1.00 20.15 92 VAL A C 1
ATOM 711 O O . VAL A 1 92 ? 10.824 6.658 11.577 1.00 20.98 92 VAL A O 1
ATOM 715 N N . PHE A 1 93 ? 12.027 5.588 10.009 1.00 19.79 93 PHE A N 1
ATOM 716 C CA . PHE A 1 93 ? 11.793 4.255 10.554 1.00 21.32 93 PHE A CA 1
ATOM 717 C C . PHE A 1 93 ? 13.072 3.683 11.135 1.00 21.44 93 PHE A C 1
ATOM 718 O O . PHE A 1 93 ? 14.166 4.094 10.754 1.00 21.12 93 PHE A O 1
ATOM 726 N N . ARG A 1 94 ? 12.933 2.726 12.046 1.00 21.92 94 ARG A N 1
ATOM 727 C CA . ARG A 1 94 ? 14.096 2.000 12.548 1.00 28.62 94 ARG A CA 1
ATOM 728 C C . ARG A 1 94 ? 14.473 0.905 11.566 1.00 24.96 94 ARG A C 1
ATOM 729 O O . ARG A 1 94 ? 13.599 0.224 11.034 1.00 26.19 94 ARG A O 1
ATOM 737 N N . LEU A 1 95 ? 15.772 0.751 11.327 1.00 26.56 95 LEU A N 1
ATOM 738 C CA . LEU A 1 95 ? 16.296 -0.351 10.531 1.00 28.78 95 LEU A CA 1
ATOM 739 C C . LEU A 1 95 ? 16.000 -1.682 11.203 1.00 32.05 95 LEU A C 1
ATOM 740 O O . LEU A 1 95 ? 16.308 -1.864 12.380 1.00 32.99 95 LEU A O 1
ATOM 745 N N . PRO A 1 96 ? 15.394 -2.619 10.459 1.00 33.70 96 PRO A N 1
ATOM 746 C CA . PRO A 1 96 ? 15.078 -3.946 10.989 1.00 36.38 96 PRO A CA 1
ATOM 747 C C . PRO A 1 96 ? 16.262 -4.897 10.867 1.00 42.33 96 PRO A C 1
ATOM 748 O O . PRO A 1 96 ? 17.128 -4.694 10.018 1.00 40.41 96 PRO A O 1
ATOM 752 N N . ARG A 1 97 ? 16.300 -5.922 11.709 1.00 51.98 97 ARG A N 1
ATOM 753 C CA . ARG A 1 97 ? 17.305 -6.967 11.575 1.00 61.66 97 ARG A CA 1
ATOM 754 C C . ARG A 1 97 ? 16.683 -8.167 10.872 1.00 61.60 97 ARG A C 1
ATOM 755 O O . ARG A 1 97 ? 15.771 -8.797 11.404 1.00 63.34 97 ARG A O 1
ATOM 763 N N . ARG A 1 98 ? 17.170 -8.474 9.674 1.00 60.39 98 ARG A N 1
ATOM 764 C CA . ARG A 1 98 ? 16.592 -9.543 8.867 1.00 61.24 98 ARG A CA 1
ATOM 765 C C . ARG A 1 98 ? 17.610 -10.641 8.570 1.00 55.15 98 ARG A C 1
ATOM 766 O O . ARG A 1 98 ? 18.759 -10.355 8.237 1.00 55.96 98 ARG A O 1
ATOM 774 N N . SER A 1 99 ? 17.183 -11.895 8.694 1.00 47.35 99 SER A N 1
ATOM 775 C CA . SER A 1 99 ? 18.044 -13.032 8.379 1.00 42.15 99 SER A CA 1
ATOM 776 C C . SER A 1 99 ? 17.326 -14.040 7.489 1.00 36.11 99 SER A C 1
ATOM 777 O O . SER A 1 99 ? 16.129 -14.281 7.658 1.00 32.80 99 SER A O 1
ATOM 780 N N . LEU A 1 100 ? 18.063 -14.626 6.545 1.00 33.24 100 LEU A N 1
ATOM 781 C CA . LEU A 1 100 ? 17.518 -15.664 5.669 1.00 30.99 100 LEU A CA 1
ATOM 782 C C . LEU A 1 100 ? 17.249 -16.950 6.443 1.00 34.08 100 LEU A C 1
ATOM 783 O O . LEU A 1 100 ? 16.403 -17.757 6.051 1.00 34.94 100 LEU A O 1
ATOM 788 N N . ALA A 1 101 ? 17.971 -17.131 7.547 1.00 34.30 101 ALA A N 1
ATOM 789 C CA . ALA A 1 101 ? 17.861 -18.345 8.356 1.00 37.39 101 ALA A CA 1
ATOM 790 C C . ALA A 1 101 ? 16.428 -18.600 8.830 1.00 39.83 101 ALA A C 1
ATOM 791 O O . ALA A 1 101 ? 16.002 -19.745 8.961 1.00 39.98 101 ALA A O 1
ATOM 793 N N . GLY A 1 102 ? 15.682 -17.529 9.072 1.00 44.08 102 GLY A N 1
ATOM 794 C CA . GLY A 1 102 ? 14.308 -17.658 9.517 1.00 53.46 102 GLY A CA 1
ATOM 795 C C . GLY A 1 102 ? 13.292 -17.579 8.391 1.00 61.57 102 GLY A C 1
ATOM 796 O O . GLY A 1 102 ? 12.270 -16.902 8.523 1.00 63.49 102 GLY A O 1
ATOM 797 N N . VAL A 1 103 ? 13.564 -18.271 7.286 1.00 62.82 103 VAL A N 1
ATOM 798 C CA . VAL A 1 103 ? 12.669 -18.238 6.130 1.00 61.97 103 VAL A CA 1
ATOM 799 C C . VAL A 1 103 ? 12.271 -19.629 5.651 1.00 62.82 103 VAL A C 1
ATOM 800 O O . VAL A 1 103 ? 13.121 -20.486 5.413 1.00 62.20 103 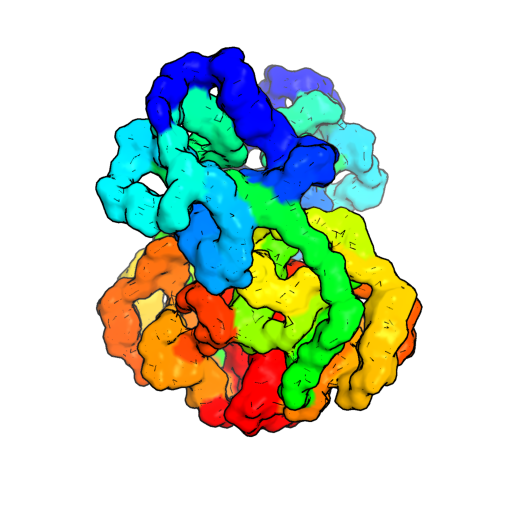VAL A O 1
ATOM 804 N N . THR A 1 104 ? 10.968 -19.838 5.506 1.00 65.37 104 THR A N 1
ATOM 805 C CA . THR A 1 104 ? 10.447 -21.073 4.944 1.00 67.59 104 THR A CA 1
ATOM 806 C C . THR A 1 104 ? 9.564 -20.759 3.739 1.00 62.58 104 THR A C 1
ATOM 807 O O . THR A 1 104 ? 8.742 -19.845 3.780 1.00 61.75 104 THR A O 1
ATOM 811 N N . LEU A 1 105 ? 9.747 -21.513 2.661 1.00 58.50 105 LEU A N 1
ATOM 812 C CA . LEU A 1 105 ? 9.017 -21.267 1.424 1.00 56.70 105 LEU A CA 1
ATOM 813 C C . LEU A 1 105 ? 7.791 -22.170 1.294 1.00 55.45 105 LEU A C 1
ATOM 814 O O . LEU A 1 105 ? 7.642 -23.139 2.039 1.00 54.13 105 LEU A O 1
ATOM 819 N N . GLY A 1 106 ? 6.923 -21.845 0.337 1.00 56.10 106 GLY A N 1
ATOM 820 C CA . GLY A 1 106 ? 5.734 -22.635 0.063 1.00 58.81 106 GLY A CA 1
ATOM 821 C C . GLY A 1 106 ? 6.027 -23.942 -0.651 1.00 60.16 106 GLY A C 1
ATOM 822 O O . GLY A 1 106 ? 7.182 -24.356 -0.752 1.00 60.46 106 GLY A O 1
ATOM 823 N N . ALA A 1 107 ? 4.979 -24.588 -1.157 1.00 61.92 107 ALA A N 1
ATOM 824 C CA . ALA A 1 107 ? 5.095 -25.916 -1.761 1.00 63.29 107 ALA A CA 1
ATOM 825 C C . ALA A 1 107 ? 5.855 -25.903 -3.087 1.00 61.61 107 ALA A C 1
ATOM 826 O O . ALA A 1 107 ? 6.750 -26.723 -3.308 1.00 64.69 107 ALA A O 1
ATOM 828 N N . ALA A 1 108 ? 5.486 -24.987 -3.974 1.00 54.78 108 ALA A N 1
ATOM 829 C CA . ALA A 1 108 ? 6.196 -24.827 -5.237 1.00 48.68 108 ALA A CA 1
ATOM 830 C C . ALA A 1 108 ? 6.662 -23.386 -5.367 1.00 43.67 108 ALA A C 1
ATOM 831 O O . ALA A 1 108 ? 6.014 -22.582 -6.027 1.00 45.52 108 ALA A O 1
ATOM 833 N N . PRO A 1 109 ? 7.795 -23.059 -4.729 1.00 37.34 109 PRO A N 1
ATOM 834 C CA . PRO A 1 109 ? 8.251 -21.674 -4.587 1.00 32.54 109 PRO A CA 1
ATOM 835 C C . PRO A 1 109 ? 8.648 -21.029 -5.907 1.00 27.35 109 PRO A C 1
ATOM 836 O O . PRO A 1 109 ? 9.140 -21.692 -6.819 1.00 24.00 109 PRO A O 1
ATOM 840 N N . LEU A 1 110 ? 8.424 -19.726 -5.994 1.00 26.56 110 LEU A N 1
ATOM 841 C CA . LEU A 1 110 ? 8.924 -18.938 -7.100 1.00 23.85 110 LEU A CA 1
ATOM 842 C C . LEU A 1 110 ? 10.027 -18.041 -6.576 1.00 23.06 110 LEU A C 1
ATOM 843 O O . LEU A 1 110 ? 9.764 -17.120 -5.807 1.00 21.79 110 LEU A O 1
ATOM 848 N N . VAL A 1 111 ? 11.262 -18.313 -6.983 1.00 22.51 111 VAL A N 1
ATOM 849 C CA . VAL A 1 111 ? 12.412 -17.611 -6.419 1.00 21.83 111 VAL A CA 1
ATOM 850 C C . VAL A 1 111 ? 13.234 -16.888 -7.484 1.00 23.34 111 VAL A C 1
ATOM 851 O O . VAL A 1 111 ? 13.464 -17.408 -8.573 1.00 22.32 111 VAL A O 1
ATOM 855 N N . LEU A 1 112 ? 13.659 -15.669 -7.172 1.00 20.66 112 LEU A N 1
ATOM 856 C CA . LEU A 1 112 ? 14.570 -14.949 -8.044 1.00 20.33 112 LEU A CA 1
ATOM 857 C C . LEU A 1 112 ? 15.919 -14.764 -7.354 1.00 18.48 112 LEU A C 1
ATOM 858 O O . LEU A 1 112 ? 15.984 -14.301 -6.214 1.00 18.49 112 LEU A O 1
ATOM 863 N N . VAL A 1 113 ? 16.987 -15.136 -8.049 1.00 16.16 113 VAL A N 1
ATOM 864 C CA . VAL A 1 113 ? 18.332 -14.946 -7.531 1.00 19.89 113 VAL A CA 1
ATOM 865 C C . VAL A 1 113 ? 19.060 -13.961 -8.420 1.00 22.13 113 VAL A C 1
ATOM 866 O O . VAL A 1 113 ? 19.360 -14.256 -9.576 1.00 24.55 113 VAL A O 1
ATOM 870 N N . LEU A 1 114 ? 19.340 -12.785 -7.876 1.00 19.77 114 LEU A N 1
ATOM 871 C CA . LEU A 1 114 ? 19.985 -11.733 -8.634 1.00 22.19 114 LEU A CA 1
ATOM 872 C C . LEU A 1 114 ? 21.467 -11.698 -8.306 1.00 24.00 114 LEU A C 1
ATOM 873 O O . LEU A 1 114 ? 21.851 -11.375 -7.185 1.00 23.06 114 LEU A O 1
ATOM 878 N N . LEU A 1 115 ? 22.300 -12.016 -9.291 1.00 24.83 115 LEU A N 1
ATOM 879 C CA . LEU A 1 115 ? 23.732 -12.152 -9.046 1.00 27.86 115 LEU A CA 1
ATOM 880 C C . LEU A 1 115 ? 24.503 -10.903 -9.428 1.00 29.60 115 LEU A C 1
ATOM 881 O O . LEU A 1 115 ? 24.369 -10.397 -10.542 1.00 31.16 115 LEU A O 1
ATOM 886 N N . GLY A 1 116 ? 25.304 -10.408 -8.486 1.00 30.10 116 GLY A N 1
ATOM 887 C CA . GLY A 1 116 ? 26.113 -9.222 -8.702 1.00 31.29 116 GLY A CA 1
ATOM 888 C C . GLY A 1 116 ? 25.466 -7.969 -8.148 1.00 32.68 116 GLY A C 1
ATOM 889 O O . GLY A 1 116 ? 24.270 -7.955 -7.855 1.00 30.61 116 GLY A O 1
ATOM 890 N N . LEU A 1 117 ? 26.263 -6.913 -8.003 1.00 35.14 117 LEU A N 1
ATOM 891 C CA . LEU A 1 117 ? 25.767 -5.632 -7.507 1.00 35.86 117 LEU A CA 1
ATOM 892 C C . LEU A 1 117 ? 24.931 -4.925 -8.567 1.00 37.22 117 LEU A C 1
ATOM 893 O O . LEU A 1 117 ? 25.352 -4.779 -9.716 1.00 36.36 117 LEU A O 1
ATOM 898 N N . GLU A 1 118 ? 23.744 -4.482 -8.167 1.00 35.72 118 GLU A N 1
ATOM 899 C CA . GLU A 1 118 ? 22.802 -3.880 -9.096 1.00 34.33 118 GLU A CA 1
ATOM 900 C C . GLU A 1 118 ? 22.562 -2.409 -8.761 1.00 35.79 118 GLU A C 1
ATOM 901 O O . GLU A 1 118 ? 22.553 -2.028 -7.589 1.00 36.26 118 GLU A O 1
ATOM 907 N N . LYS A 1 119 ? 22.378 -1.586 -9.790 1.00 35.93 119 LYS A N 1
ATOM 908 C CA . LYS A 1 119 ? 22.042 -0.177 -9.594 1.00 39.90 119 LYS A CA 1
ATOM 909 C C . LYS A 1 119 ? 20.719 -0.057 -8.831 1.00 38.17 119 LYS A C 1
ATOM 910 O O . LYS A 1 119 ? 19.793 -0.836 -9.063 1.00 31.23 119 LYS A O 1
ATOM 916 N N . PRO A 1 120 ? 20.634 0.909 -7.902 1.00 40.78 120 PRO A N 1
ATOM 917 C CA . PRO A 1 120 ? 19.468 1.072 -7.022 1.00 39.91 120 PRO A CA 1
ATOM 918 C C . PRO A 1 120 ? 18.149 1.249 -7.780 1.00 35.69 120 PRO A C 1
ATOM 919 O O . PRO A 1 120 ? 17.111 0.736 -7.343 1.00 27.90 120 PRO A O 1
ATOM 923 N N . GLY A 1 121 ? 18.197 1.971 -8.896 1.00 34.24 121 GLY A N 1
ATOM 924 C CA . GLY A 1 121 ? 17.026 2.178 -9.727 1.00 33.07 121 GLY A CA 1
ATOM 925 C C . GLY A 1 121 ? 16.495 0.886 -10.316 1.00 29.80 121 GLY A C 1
ATOM 926 O O . GLY A 1 121 ? 15.314 0.565 -10.154 1.00 28.11 121 GLY A O 1
ATOM 927 N N . ASN A 1 122 ? 17.364 0.145 -11.000 1.00 29.89 122 ASN A N 1
ATOM 928 C CA . ASN A 1 122 ? 16.998 -1.157 -11.554 1.00 27.22 122 ASN A CA 1
ATOM 929 C C . ASN A 1 122 ? 16.491 -2.090 -10.476 1.00 23.22 122 ASN A C 1
ATOM 930 O O . ASN A 1 122 ? 15.557 -2.861 -10.692 1.00 22.18 122 ASN A O 1
ATOM 935 N N . LEU A 1 123 ? 17.122 -2.024 -9.310 1.00 21.00 123 LEU A N 1
ATOM 936 C CA . LEU A 1 123 ? 16.781 -2.925 -8.219 1.00 21.19 123 LEU A CA 1
ATOM 937 C C . LEU A 1 123 ? 15.340 -2.718 -7.768 1.00 21.14 123 LEU A C 1
ATOM 938 O O . LEU A 1 123 ? 14.568 -3.671 -7.677 1.00 23.35 123 LEU A O 1
ATOM 943 N N . GLY A 1 124 ? 14.976 -1.471 -7.489 1.00 19.12 124 GLY A N 1
ATOM 944 C CA . GLY A 1 124 ? 13.607 -1.165 -7.116 1.00 19.21 124 GLY A CA 1
ATOM 945 C C . GLY A 1 124 ? 12.610 -1.660 -8.151 1.00 19.16 124 GLY A C 1
ATOM 946 O O . GLY A 1 124 ? 11.576 -2.229 -7.805 1.00 20.28 124 GLY A O 1
ATOM 947 N N . ALA A 1 125 ? 12.931 -1.460 -9.423 1.00 17.37 125 ALA A N 1
ATOM 948 C CA . ALA A 1 125 ? 12.059 -1.903 -10.505 1.00 17.64 125 ALA A CA 1
ATOM 949 C C . ALA A 1 125 ? 11.935 -3.422 -10.551 1.00 18.78 125 ALA A C 1
ATOM 950 O O . ALA A 1 125 ? 10.846 -3.946 -10.789 1.00 18.90 125 ALA A O 1
ATOM 952 N N . ILE A 1 126 ? 13.045 -4.128 -10.329 1.00 16.31 126 ILE A N 1
ATOM 953 C CA . ILE A 1 126 ? 13.017 -5.590 -10.272 1.00 18.65 126 ILE A CA 1
ATOM 954 C C . ILE A 1 126 ? 12.095 -6.049 -9.148 1.00 19.57 126 ILE A C 1
ATOM 955 O O . ILE A 1 126 ? 11.288 -6.964 -9.321 1.00 20.43 126 ILE A O 1
ATOM 960 N N . LEU A 1 127 ? 12.201 -5.396 -7.994 1.00 18.03 127 LEU A N 1
ATOM 961 C CA . LEU A 1 127 ? 11.397 -5.781 -6.835 1.00 19.86 127 LEU A CA 1
ATOM 962 C C . LEU A 1 127 ? 9.903 -5.537 -7.063 1.00 19.07 127 LEU A C 1
ATOM 963 O O . LEU A 1 127 ? 9.058 -6.292 -6.572 1.00 22.60 127 LEU A O 1
ATOM 968 N N . ARG A 1 128 ? 9.576 -4.492 -7.814 1.00 15.81 128 ARG A N 1
ATOM 969 C CA . ARG A 1 128 ? 8.182 -4.209 -8.121 1.00 17.17 128 ARG A CA 1
ATOM 970 C C . ARG A 1 128 ? 7.622 -5.323 -8.992 1.00 19.56 128 ARG A C 1
ATOM 971 O O . ARG A 1 128 ? 6.492 -5.774 -8.794 1.00 18.09 128 ARG A O 1
ATOM 979 N N . ALA A 1 129 ? 8.417 -5.774 -9.959 1.00 19.07 129 ALA A N 1
ATOM 980 C CA . ALA A 1 129 ? 7.996 -6.891 -10.802 1.00 19.42 129 ALA A CA 1
ATOM 981 C C . ALA A 1 129 ? 7.875 -8.175 -9.982 1.00 18.88 129 ALA A C 1
ATOM 982 O O . ALA A 1 129 ? 6.904 -8.917 -10.123 1.00 18.38 129 ALA A O 1
ATOM 984 N N . ALA A 1 130 ? 8.860 -8.443 -9.129 1.00 17.21 130 ALA A N 1
ATOM 985 C CA . ALA A 1 130 ? 8.829 -9.654 -8.313 1.00 18.78 130 ALA A CA 1
ATOM 986 C C . ALA A 1 130 ? 7.603 -9.690 -7.402 1.00 19.32 130 ALA A C 1
ATOM 987 O O . ALA A 1 130 ? 6.984 -10.730 -7.227 1.00 19.09 130 ALA A O 1
ATOM 989 N N . ASP A 1 131 ? 7.263 -8.543 -6.823 1.00 18.20 131 ASP A N 1
ATOM 990 C CA . ASP A 1 131 ? 6.083 -8.427 -5.974 1.00 17.86 131 ASP A CA 1
ATOM 991 C C . ASP A 1 131 ? 4.799 -8.707 -6.765 1.00 17.61 131 ASP A C 1
ATOM 992 O O . ASP A 1 131 ? 3.910 -9.438 -6.306 1.00 18.28 131 ASP A O 1
ATOM 997 N N . GLY A 1 132 ? 4.715 -8.158 -7.969 1.00 16.01 132 GLY A N 1
ATOM 998 C CA . GLY A 1 132 ? 3.544 -8.370 -8.807 1.00 17.55 132 GLY A CA 1
ATOM 999 C C . GLY A 1 132 ? 3.312 -9.834 -9.143 1.00 16.79 132 GLY A C 1
ATOM 1000 O O . GLY A 1 132 ? 2.184 -10.326 -9.095 1.00 18.84 132 GLY A O 1
ATOM 1001 N N . ALA A 1 133 ? 4.386 -10.538 -9.486 1.00 14.75 133 ALA A N 1
ATOM 1002 C CA . ALA A 1 133 ? 4.275 -11.937 -9.889 1.00 14.49 133 ALA A CA 1
ATOM 1003 C C . ALA A 1 133 ? 4.069 -12.833 -8.677 1.00 16.05 133 ALA A C 1
ATOM 1004 O O . ALA A 1 133 ? 3.763 -14.015 -8.820 1.00 20.62 133 ALA A O 1
ATOM 1006 N N . GLY A 1 134 ? 4.235 -12.264 -7.485 1.00 17.30 134 GLY A N 1
ATOM 1007 C CA . GLY A 1 134 ? 4.012 -12.996 -6.249 1.00 20.63 134 GLY A CA 1
ATOM 1008 C C . GLY A 1 134 ? 5.170 -13.904 -5.875 1.00 23.70 134 GLY A C 1
ATOM 1009 O O . GLY A 1 134 ? 4.967 -14.991 -5.328 1.00 22.01 134 GLY A O 1
ATOM 1010 N N . ALA A 1 135 ? 6.388 -13.459 -6.179 1.00 20.48 135 ALA A N 1
ATOM 1011 C CA . ALA A 1 135 ? 7.592 -14.239 -5.891 1.00 19.21 135 ALA A CA 1
ATOM 1012 C C . ALA A 1 135 ? 7.674 -14.537 -4.405 1.00 19.34 135 ALA A C 1
ATOM 1013 O O . ALA A 1 135 ? 7.365 -13.680 -3.578 1.00 20.48 135 ALA A O 1
ATOM 1015 N N . ASP A 1 136 ? 8.092 -15.749 -4.062 1.00 22.58 136 ASP A N 1
ATOM 1016 C CA . ASP A 1 136 ? 8.167 -16.134 -2.660 1.00 25.60 136 ASP A CA 1
ATOM 1017 C C . ASP A 1 136 ? 9.437 -15.609 -2.012 1.00 24.90 136 ASP A C 1
ATOM 1018 O O . ASP A 1 136 ? 9.488 -15.397 -0.796 1.00 26.56 136 ASP A O 1
ATOM 1023 N N . LEU A 1 137 ? 10.450 -15.373 -2.838 1.00 20.68 137 LEU A N 1
ATOM 1024 C CA . LEU A 1 137 ? 11.774 -15.025 -2.341 1.00 22.52 137 LEU A CA 1
ATOM 1025 C C . LEU A 1 137 ? 12.631 -14.377 -3.412 1.00 21.61 137 LEU A C 1
ATOM 1026 O O . LEU A 1 137 ? 12.644 -14.825 -4.560 1.00 19.32 137 LEU A O 1
ATOM 1031 N N . VAL A 1 138 ? 13.351 -13.324 -3.029 1.00 21.29 138 VAL A N 1
ATOM 1032 C CA . VAL A 1 138 ? 14.360 -12.736 -3.893 1.00 17.83 138 VAL A CA 1
ATOM 1033 C C . VAL A 1 138 ? 15.689 -12.653 -3.152 1.00 19.27 138 VAL A C 1
ATOM 1034 O O . VAL A 1 138 ? 15.766 -12.077 -2.060 1.00 19.54 138 VAL A O 1
ATOM 1038 N N . LEU A 1 139 ? 16.724 -13.248 -3.735 1.00 19.17 139 LEU A N 1
ATOM 1039 C CA . LEU A 1 139 ? 18.065 -13.182 -3.165 1.00 18.70 139 LEU A CA 1
ATOM 1040 C C . LEU A 1 139 ? 18.920 -12.219 -3.966 1.00 23.02 139 LEU A C 1
ATOM 1041 O O . LEU A 1 139 ? 18.977 -12.296 -5.200 1.00 24.85 139 LEU A O 1
ATOM 1046 N N . VAL A 1 140 ? 19.587 -11.314 -3.259 1.00 20.86 140 VAL A N 1
ATOM 1047 C CA . VAL A 1 140 ? 20.458 -10.338 -3.896 1.00 20.37 140 VAL A CA 1
ATOM 1048 C C . VAL A 1 140 ? 21.849 -10.390 -3.265 1.00 21.07 140 VAL A C 1
ATOM 1049 O O . VAL A 1 140 ? 22.055 -11.061 -2.252 1.00 21.56 140 VAL A O 1
ATOM 1053 N N . ALA A 1 141 ? 22.797 -9.686 -3.869 1.00 20.24 141 ALA A N 1
ATOM 1054 C CA . ALA A 1 141 ? 24.184 -9.738 -3.434 1.00 20.50 141 ALA A CA 1
ATOM 1055 C C . ALA A 1 141 ? 24.359 -9.161 -2.028 1.00 24.61 141 ALA A C 1
ATOM 1056 O O . ALA A 1 141 ? 23.535 -8.373 -1.562 1.00 24.36 141 ALA A O 1
ATOM 1058 N N . GLU A 1 142 ? 25.443 -9.565 -1.366 1.00 28.81 142 GLU A N 1
ATOM 1059 C CA . GLU A 1 142 ? 25.677 -9.262 0.050 1.00 32.64 142 GLU A CA 1
ATOM 1060 C C . GLU A 1 142 ? 25.737 -7.766 0.385 1.00 26.30 142 GLU A C 1
ATOM 1061 O O . GLU A 1 142 ? 25.297 -7.349 1.453 1.00 29.53 142 GLU A O 1
ATOM 1067 N N . GLY A 1 143 ? 26.276 -6.961 -0.519 1.00 26.62 143 GLY A N 1
ATOM 1068 C CA . GLY A 1 143 ? 26.461 -5.542 -0.242 1.00 25.72 143 GLY A CA 1
ATOM 1069 C C . GLY A 1 143 ? 25.300 -4.664 -0.672 1.00 22.94 143 GLY A C 1
ATOM 1070 O O . GLY A 1 143 ? 25.348 -3.442 -0.542 1.00 25.23 143 GLY A O 1
ATOM 1071 N N . VAL A 1 144 ? 24.249 -5.292 -1.178 1.00 21.25 144 VAL A N 1
ATOM 1072 C CA . VAL A 1 144 ? 23.106 -4.563 -1.718 1.00 22.43 144 VAL A CA 1
ATOM 1073 C C . VAL A 1 144 ? 22.299 -3.843 -0.634 1.00 24.13 144 VAL A C 1
ATOM 1074 O O . VAL A 1 144 ? 21.901 -4.439 0.372 1.00 21.71 144 VAL A O 1
ATOM 1078 N N . ASP A 1 145 ? 22.080 -2.547 -0.851 1.00 21.93 145 ASP A N 1
ATOM 1079 C CA . ASP A 1 145 ? 21.368 -1.703 0.100 1.00 23.41 145 ASP A CA 1
ATOM 1080 C C . ASP A 1 145 ? 19.882 -1.632 -0.264 1.00 25.40 145 ASP A C 1
ATOM 1081 O O . ASP A 1 145 ? 19.508 -1.021 -1.261 1.00 25.88 145 ASP A O 1
ATOM 1086 N N . LEU A 1 146 ? 19.043 -2.264 0.551 1.00 25.30 146 LEU A N 1
ATOM 1087 C CA . LEU A 1 146 ? 17.610 -2.322 0.286 1.00 26.18 146 LEU A CA 1
ATOM 1088 C C . LEU A 1 146 ? 16.837 -1.162 0.909 1.00 27.66 146 LEU A C 1
ATOM 1089 O O . LEU A 1 146 ? 15.619 -1.056 0.746 1.00 29.32 146 LEU A O 1
ATOM 1094 N N . PHE A 1 147 ? 17.535 -0.291 1.625 1.00 24.67 147 PHE A N 1
ATOM 1095 C CA . PHE A 1 147 ? 16.861 0.817 2.289 1.00 25.48 147 PHE A CA 1
ATOM 1096 C C . PHE A 1 147 ? 17.263 2.164 1.700 1.00 24.18 147 PHE A C 1
ATOM 1097 O O . PHE A 1 147 ? 17.069 3.204 2.319 1.00 25.00 147 PHE A O 1
ATOM 1105 N N . SER A 1 148 ? 17.818 2.141 0.495 1.00 24.42 148 SER A N 1
ATOM 1106 C CA . SER A 1 148 ? 18.163 3.378 -0.190 1.00 29.70 148 SER A CA 1
ATOM 1107 C C . SER A 1 148 ? 16.895 4.004 -0.760 1.00 29.73 148 SER A C 1
ATOM 1108 O O . SER A 1 148 ? 15.972 3.287 -1.146 1.00 29.62 148 SER A O 1
ATOM 1111 N N . PRO A 1 149 ? 16.842 5.345 -0.806 1.00 29.71 149 PRO A N 1
ATOM 1112 C CA . PRO A 1 149 ? 15.667 6.048 -1.334 1.00 27.29 149 PRO A CA 1
ATOM 1113 C C . PRO A 1 149 ? 15.238 5.572 -2.724 1.00 28.83 149 PRO A C 1
ATOM 1114 O O . PRO A 1 149 ? 14.041 5.565 -3.026 1.00 27.16 149 PRO A O 1
ATOM 1118 N N . GLN A 1 150 ? 16.194 5.152 -3.547 1.00 30.57 150 GLN A N 1
ATOM 1119 C CA . GLN A 1 150 ? 15.892 4.740 -4.918 1.00 35.17 150 GLN A CA 1
ATOM 1120 C C . GLN A 1 150 ? 15.177 3.390 -4.960 1.00 30.36 150 GLN A C 1
ATOM 1121 O O . GLN A 1 150 ? 14.217 3.217 -5.712 1.00 30.80 150 GLN A O 1
ATOM 1127 N N . VAL A 1 151 ? 15.647 2.433 -4.163 1.00 28.14 151 VAL A N 1
ATOM 1128 C CA . VAL A 1 151 ? 15.003 1.123 -4.094 1.00 23.86 151 VAL A CA 1
ATOM 1129 C C . VAL A 1 151 ? 13.588 1.276 -3.552 1.00 24.27 151 VAL A C 1
ATOM 1130 O O . VAL A 1 151 ? 12.646 0.662 -4.054 1.00 26.26 151 VAL A O 1
ATOM 1134 N N . ILE A 1 152 ? 13.445 2.112 -2.529 1.00 21.74 152 ILE A N 1
ATOM 1135 C CA . ILE A 1 152 ? 12.138 2.378 -1.941 1.00 19.36 152 ILE A CA 1
ATOM 1136 C C . ILE A 1 152 ? 11.192 2.995 -2.974 1.00 21.02 152 ILE A C 1
ATOM 1137 O O . ILE A 1 152 ? 10.072 2.518 -3.160 1.00 20.60 152 ILE A O 1
ATOM 1142 N N . ARG A 1 153 ? 11.647 4.030 -3.671 1.00 24.35 153 ARG A N 1
ATOM 1143 C CA . ARG A 1 153 ? 10.787 4.706 -4.641 1.00 27.03 153 ARG A CA 1
ATOM 1144 C C . ARG A 1 153 ? 10.421 3.828 -5.842 1.00 27.01 153 ARG A C 1
ATOM 1145 O O . ARG A 1 153 ? 9.248 3.712 -6.195 1.00 25.05 153 ARG A O 1
ATOM 1153 N N . ASN A 1 154 ? 11.413 3.208 -6.472 1.00 28.05 154 ASN A N 1
ATOM 1154 C CA . ASN A 1 154 ? 11.138 2.448 -7.687 1.00 28.86 154 ASN A CA 1
ATOM 1155 C C . ASN A 1 154 ? 10.363 1.154 -7.431 1.00 29.33 154 ASN A C 1
ATOM 1156 O O . ASN A 1 154 ? 9.725 0.619 -8.338 1.00 30.62 154 ASN A O 1
ATOM 1161 N N . SER A 1 155 ? 10.392 0.658 -6.199 1.00 26.68 155 SER A N 1
ATOM 1162 C CA . SER A 1 155 ? 9.581 -0.505 -5.851 1.00 26.42 155 SER A CA 1
ATOM 1163 C C . SER A 1 155 ? 8.176 -0.095 -5.429 1.00 23.88 155 SER A C 1
ATOM 1164 O O . SER A 1 155 ? 7.336 -0.950 -5.152 1.00 26.36 155 SER A O 1
ATOM 1167 N N . THR A 1 156 ? 7.932 1.211 -5.373 1.00 27.04 156 THR A N 1
ATOM 1168 C CA . THR A 1 156 ? 6.672 1.763 -4.859 1.00 27.46 156 THR A CA 1
ATOM 1169 C C . THR A 1 156 ? 6.401 1.216 -3.457 1.00 24.83 156 THR A C 1
ATOM 1170 O O . THR A 1 156 ? 5.257 0.963 -3.074 1.00 25.19 156 THR A O 1
ATOM 1174 N N . GLY A 1 157 ? 7.476 1.035 -2.698 1.00 26.15 157 GLY A N 1
ATOM 1175 C CA . GLY A 1 157 ? 7.386 0.526 -1.341 1.00 25.77 157 GLY A CA 1
ATOM 1176 C C . GLY A 1 157 ? 7.140 -0.966 -1.241 1.00 26.52 157 GLY A C 1
ATOM 1177 O O . GLY A 1 157 ? 6.938 -1.490 -0.145 1.00 24.84 157 GLY A O 1
ATOM 1178 N N . ALA A 1 158 ? 7.153 -1.667 -2.371 1.00 26.05 158 ALA A N 1
ATOM 1179 C CA . ALA A 1 158 ? 6.912 -3.109 -2.338 1.00 26.86 158 ALA A CA 1
ATOM 1180 C C . ALA A 1 158 ? 8.092 -3.833 -1.705 1.00 24.18 158 ALA A C 1
ATOM 1181 O O . ALA A 1 158 ? 7.970 -4.988 -1.295 1.00 25.13 158 ALA A O 1
ATOM 1183 N N . VAL A 1 159 ? 9.228 -3.146 -1.617 1.00 20.47 159 VAL A N 1
ATOM 1184 C CA . VAL A 1 159 ? 10.428 -3.721 -1.011 1.00 22.80 159 VAL A CA 1
ATOM 1185 C C . VAL A 1 159 ? 10.159 -4.120 0.442 1.00 25.78 159 VAL A C 1
ATOM 1186 O O . VAL A 1 159 ? 10.743 -5.072 0.957 1.00 23.00 159 VAL A O 1
ATOM 1190 N N . PHE A 1 160 ? 9.245 -3.410 1.093 1.00 22.61 160 PHE A N 1
ATOM 1191 C CA . PHE A 1 160 ? 8.975 -3.666 2.504 1.00 25.54 160 PHE A CA 1
ATOM 1192 C C . PHE A 1 160 ? 8.267 -5.012 2.748 1.00 28.56 160 PHE A C 1
ATOM 1193 O O . PHE A 1 160 ? 8.615 -5.735 3.676 1.00 31.50 160 PHE A O 1
ATOM 1201 N N . ALA A 1 161 ? 7.300 -5.363 1.906 1.00 29.73 161 ALA A N 1
ATOM 1202 C CA . ALA A 1 161 ? 6.558 -6.611 2.103 1.00 33.49 161 ALA A CA 1
ATOM 1203 C C . ALA A 1 161 ? 7.247 -7.821 1.466 1.00 28.98 161 ALA A C 1
ATOM 1204 O O . ALA A 1 161 ? 7.130 -8.941 1.962 1.00 28.83 161 ALA A O 1
ATOM 1206 N N . LEU A 1 162 ? 7.955 -7.597 0.366 1.00 25.51 162 LEU A N 1
ATOM 1207 C CA . LEU A 1 162 ? 8.601 -8.687 -0.369 1.00 26.90 162 LEU A CA 1
ATOM 1208 C C . LEU A 1 162 ? 9.758 -9.316 0.413 1.00 26.99 162 LEU A C 1
ATOM 1209 O O . LEU A 1 162 ? 10.606 -8.607 0.953 1.00 29.43 162 LEU A O 1
ATOM 1214 N N . PRO A 1 163 ? 9.797 -10.656 0.482 1.00 25.25 163 PRO A N 1
ATOM 1215 C CA . PRO A 1 163 ? 10.936 -11.329 1.120 1.00 26.07 163 PRO A CA 1
ATOM 1216 C C . PRO A 1 163 ? 12.216 -11.209 0.291 1.00 23.45 163 PRO A C 1
ATOM 1217 O O . PRO A 1 163 ? 12.421 -11.991 -0.634 1.00 25.15 163 PRO A O 1
ATOM 1221 N N . VAL A 1 164 ? 13.060 -10.239 0.634 1.00 21.68 164 VAL A N 1
ATOM 1222 C CA . VAL A 1 164 ? 14.299 -9.958 -0.092 1.00 24.26 164 VAL A CA 1
ATOM 1223 C C . VAL A 1 164 ? 15.487 -9.981 0.854 1.00 23.04 164 VAL A C 1
ATOM 1224 O O . VAL A 1 164 ? 15.488 -9.279 1.864 1.00 22.55 164 VAL A O 1
ATOM 1228 N N . TYR A 1 165 ? 16.510 -10.757 0.522 1.00 24.00 165 TYR A N 1
ATOM 1229 C CA . TYR A 1 165 ? 17.652 -10.906 1.422 1.00 22.87 165 TYR A CA 1
ATOM 1230 C C . TYR A 1 165 ? 18.988 -10.774 0.710 1.00 20.85 165 TYR A C 1
ATOM 1231 O O . TYR A 1 165 ? 19.246 -11.496 -0.250 1.00 20.63 165 TYR A O 1
ATOM 1240 N N . PRO A 1 166 ? 19.849 -9.854 1.189 1.00 19.67 166 PRO A N 1
ATOM 1241 C CA . PRO A 1 166 ? 21.233 -9.742 0.720 1.00 21.42 166 PRO A CA 1
ATOM 1242 C C . PRO A 1 166 ? 22.101 -10.850 1.315 1.00 25.26 166 PRO A C 1
ATOM 1243 O O . PRO A 1 166 ? 22.210 -10.934 2.534 1.00 27.47 166 PRO A O 1
ATOM 1247 N N . VAL A 1 167 ? 22.698 -11.685 0.475 1.00 21.14 167 VAL A N 1
ATOM 1248 C CA . VAL A 1 167 ? 23.488 -12.821 0.953 1.00 20.47 167 VAL A CA 1
ATOM 1249 C C . VAL A 1 167 ? 24.689 -13.071 0.051 1.00 21.57 167 VAL A C 1
ATOM 1250 O O . VAL A 1 167 ? 24.628 -12.829 -1.156 1.00 21.33 167 VAL A O 1
ATOM 1254 N N . ALA A 1 168 ? 25.782 -13.552 0.640 1.00 22.06 168 ALA A N 1
ATOM 1255 C CA . ALA A 1 168 ? 26.952 -13.948 -0.134 1.00 22.94 168 ALA A CA 1
ATOM 1256 C C . ALA A 1 168 ? 26.621 -15.191 -0.957 1.00 24.40 168 ALA A C 1
ATOM 1257 O O . ALA A 1 168 ? 25.649 -15.891 -0.667 1.00 20.87 168 ALA A O 1
ATOM 1259 N N . GLU A 1 169 ? 27.425 -15.456 -1.983 1.00 24.39 169 GLU A N 1
ATOM 1260 C CA . GLU A 1 169 ? 27.146 -16.557 -2.904 1.00 26.73 169 GLU A CA 1
ATOM 1261 C C . GLU A 1 169 ? 27.042 -17.911 -2.203 1.00 25.15 169 GLU A C 1
ATOM 1262 O O . GLU A 1 169 ? 26.184 -18.720 -2.546 1.00 22.63 169 GLU A O 1
ATOM 1268 N N . GLY A 1 170 ? 27.904 -18.139 -1.214 1.00 23.55 170 GLY A N 1
ATOM 1269 C CA . GLY A 1 170 ? 27.897 -19.385 -0.472 1.00 22.21 170 GLY A CA 1
ATOM 1270 C C . GLY A 1 170 ? 26.612 -19.600 0.296 1.00 22.47 170 GLY A C 1
ATOM 1271 O O . GLY A 1 170 ? 26.094 -20.716 0.351 1.00 22.44 170 GLY A O 1
ATOM 1272 N N . GLU A 1 171 ? 26.079 -18.533 0.886 1.00 20.59 171 GLU A N 1
ATOM 1273 C CA . GLU A 1 171 ? 24.846 -18.655 1.646 1.00 22.38 171 GLU A CA 1
ATOM 1274 C C . GLU A 1 171 ? 23.651 -18.881 0.712 1.00 23.30 171 GLU A C 1
ATOM 1275 O O . GLU A 1 171 ? 22.748 -19.651 1.019 1.00 24.56 171 GLU A O 1
ATOM 1281 N N . ALA A 1 172 ? 23.653 -18.204 -0.432 1.00 24.95 172 ALA A N 1
ATOM 1282 C CA . ALA A 1 172 ? 22.594 -18.391 -1.414 1.00 22.83 172 ALA A CA 1
ATOM 1283 C C . ALA A 1 172 ? 22.618 -19.815 -1.963 1.00 22.25 172 ALA A C 1
ATOM 1284 O O . ALA A 1 172 ? 21.576 -20.449 -2.083 1.00 22.10 172 ALA A O 1
ATOM 1286 N N . ALA A 1 173 ? 23.810 -20.315 -2.279 1.00 20.43 173 ALA A N 1
ATOM 1287 C CA . ALA A 1 173 ? 23.967 -21.683 -2.775 1.00 20.53 173 ALA A CA 1
ATOM 1288 C C . ALA A 1 173 ? 23.467 -22.699 -1.758 1.00 18.93 173 ALA A C 1
ATOM 1289 O O . ALA A 1 173 ? 22.799 -23.671 -2.108 1.00 20.04 173 ALA A O 1
ATOM 1291 N N . ARG A 1 174 ? 23.796 -22.467 -0.493 1.00 18.86 174 ARG A N 1
ATOM 1292 C CA . ARG A 1 174 ? 23.351 -23.340 0.584 1.00 19.12 174 ARG A CA 1
ATOM 1293 C C . ARG A 1 174 ? 21.834 -23.367 0.672 1.00 20.85 174 ARG A C 1
ATOM 1294 O O . ARG A 1 174 ? 21.226 -24.439 0.765 1.00 20.76 174 ARG A O 1
ATOM 1302 N N . PHE A 1 175 ? 21.219 -22.189 0.631 1.00 20.50 175 PHE A N 1
ATOM 1303 C CA . PHE A 1 175 ? 19.765 -22.097 0.721 1.00 19.80 175 PHE A CA 1
ATOM 1304 C C . PHE A 1 175 ? 19.085 -22.858 -0.420 1.00 21.45 175 PHE A C 1
ATOM 1305 O O . PHE A 1 175 ? 18.113 -23.584 -0.201 1.00 24.11 175 PHE A O 1
ATOM 1313 N N . LEU A 1 176 ? 19.602 -22.681 -1.630 1.00 22.08 176 LEU A N 1
ATOM 1314 C CA . LEU A 1 176 ? 19.024 -23.297 -2.818 1.00 24.09 176 LEU A CA 1
ATOM 1315 C C . LEU A 1 176 ? 19.182 -24.819 -2.822 1.00 27.44 176 LEU A C 1
ATOM 1316 O O . LEU A 1 176 ? 18.268 -25.550 -3.213 1.00 29.14 176 LEU A O 1
ATOM 1321 N N . GLU A 1 177 ? 20.343 -25.296 -2.390 1.00 31.53 177 GLU A N 1
ATOM 1322 C CA . GLU A 1 177 ? 20.583 -26.732 -2.312 1.00 35.19 177 GLU A CA 1
ATOM 1323 C C . GLU A 1 177 ? 19.690 -27.358 -1.249 1.00 36.19 177 GLU A C 1
ATOM 1324 O O . GLU A 1 177 ? 19.150 -28.447 -1.434 1.00 34.99 177 GLU A O 1
ATOM 1330 N N . GLU A 1 178 ? 19.529 -26.650 -0.138 1.00 36.69 178 GLU A N 1
ATOM 1331 C CA . GLU A 1 178 ? 18.779 -27.160 0.998 1.00 40.55 178 GLU A CA 1
ATOM 1332 C C . GLU A 1 178 ? 17.284 -27.244 0.706 1.00 37.60 178 GLU A C 1
ATOM 1333 O O . GLU A 1 178 ? 16.597 -28.127 1.207 1.00 37.18 178 GLU A O 1
ATOM 1339 N N . HIS A 1 179 ? 16.781 -26.320 -0.105 1.00 35.87 179 HIS A N 1
ATOM 1340 C CA . HIS A 1 179 ? 15.365 -26.317 -0.456 1.00 34.62 179 HIS A CA 1
ATOM 1341 C C . HIS A 1 179 ? 15.107 -27.071 -1.756 1.00 34.08 179 HIS A C 1
ATOM 1342 O O . HIS A 1 179 ? 13.972 -27.122 -2.231 1.00 35.55 179 HIS A O 1
ATOM 1349 N N . ASN A 1 180 ? 16.164 -27.657 -2.314 1.00 28.38 180 ASN A N 1
ATOM 1350 C CA . ASN A 1 180 ? 16.082 -28.426 -3.557 1.00 33.71 180 ASN A CA 1
ATOM 1351 C C . ASN A 1 180 ? 15.362 -27.692 -4.676 1.00 34.91 180 ASN A C 1
ATOM 1352 O O . ASN A 1 180 ? 14.431 -28.221 -5.282 1.00 34.82 180 ASN A O 1
ATOM 1357 N N . LEU A 1 181 ? 15.798 -26.469 -4.946 1.00 33.45 181 LEU A N 1
ATOM 1358 C CA . LEU A 1 181 ? 15.196 -25.669 -5.998 1.00 33.80 181 LEU A CA 1
ATOM 1359 C C . LEU A 1 181 ? 15.887 -25.913 -7.334 1.00 35.10 181 LEU A C 1
ATOM 1360 O O . LEU A 1 181 ? 17.117 -25.883 -7.422 1.00 34.53 181 LEU A O 1
ATOM 1365 N N . PRO A 1 182 ? 15.091 -26.178 -8.379 1.00 35.08 182 PRO A N 1
ATOM 1366 C CA . PRO A 1 182 ? 15.617 -26.272 -9.742 1.00 34.71 182 PRO A CA 1
ATOM 1367 C C . PRO A 1 182 ? 16.139 -24.915 -10.191 1.00 30.71 182 PRO A C 1
ATOM 1368 O O . PRO A 1 182 ? 15.415 -23.925 -10.095 1.00 31.98 182 PRO A O 1
ATOM 1372 N N . LEU A 1 183 ? 17.377 -24.867 -10.663 1.00 29.14 183 LEU A N 1
ATOM 1373 C CA . LEU A 1 183 ? 17.986 -23.606 -11.067 1.00 28.15 183 LEU A CA 1
ATOM 1374 C C . LEU A 1 183 ? 17.868 -23.389 -12.568 1.00 26.08 183 LEU A C 1
ATOM 1375 O O . LEU A 1 183 ? 18.320 -24.212 -13.362 1.00 26.62 183 LEU A O 1
ATOM 1380 N N . VAL A 1 184 ? 17.249 -22.276 -12.948 1.00 22.51 184 VAL A N 1
ATOM 1381 C CA . VAL A 1 184 ? 17.120 -21.913 -14.351 1.00 20.56 184 VAL A CA 1
ATOM 1382 C C . VAL A 1 184 ? 17.865 -20.616 -14.603 1.00 20.71 184 VAL A C 1
ATOM 1383 O O . VAL A 1 184 ? 17.503 -19.567 -14.068 1.00 20.46 184 VAL A O 1
ATOM 1387 N N . ALA A 1 185 ? 18.920 -20.691 -15.406 1.00 21.95 185 ALA A N 1
ATOM 1388 C CA . ALA A 1 185 ? 19.737 -19.524 -15.688 1.00 21.37 185 ALA A CA 1
ATOM 1389 C C . ALA A 1 185 ? 19.189 -18.778 -16.887 1.00 24.66 185 ALA A C 1
ATOM 1390 O O . ALA A 1 185 ? 19.013 -19.361 -17.962 1.00 24.79 185 ALA A O 1
ATOM 1392 N N . ALA A 1 186 ? 18.921 -17.491 -16.700 1.00 21.20 186 ALA A N 1
ATOM 1393 C CA . ALA A 1 186 ? 18.449 -16.654 -17.790 1.00 21.78 186 ALA A CA 1
ATOM 1394 C C . ALA A 1 186 ? 19.619 -15.992 -18.487 1.00 21.21 186 ALA A C 1
ATOM 1395 O O . ALA A 1 186 ? 20.346 -15.211 -17.877 1.00 23.27 186 ALA A O 1
ATOM 1397 N N . THR A 1 187 ? 19.805 -16.303 -19.768 1.00 21.14 187 THR A N 1
ATOM 1398 C CA . THR A 1 187 ? 20.878 -15.692 -20.539 1.00 27.97 187 THR A CA 1
ATOM 1399 C C . THR A 1 187 ? 20.450 -15.569 -21.995 1.00 28.03 187 THR A C 1
ATOM 1400 O O . THR A 1 187 ? 19.768 -16.451 -22.506 1.00 29.47 187 THR A O 1
ATOM 1404 N N . PRO A 1 188 ? 20.833 -14.469 -22.664 1.00 31.65 188 PRO A N 1
ATOM 1405 C CA . PRO A 1 188 ? 20.382 -14.241 -24.042 1.00 34.11 188 PRO A CA 1
ATOM 1406 C C . PRO A 1 188 ? 20.761 -15.387 -24.977 1.00 36.14 188 PRO A C 1
ATOM 1407 O O . PRO A 1 188 ? 20.120 -15.561 -26.013 1.00 34.28 188 PRO A O 1
ATOM 1411 N N . GLU A 1 189 ? 21.766 -16.171 -24.594 1.00 38.61 189 GLU A N 1
ATOM 1412 C CA . GLU A 1 189 ? 22.240 -17.270 -25.424 1.00 42.74 189 GLU A CA 1
ATOM 1413 C C . GLU A 1 189 ? 21.710 -18.624 -24.958 1.00 36.38 189 GLU A C 1
ATOM 1414 O O . GLU A 1 189 ? 22.157 -19.661 -25.442 1.00 33.13 189 GLU A O 1
ATOM 1420 N N . GLY A 1 190 ? 20.767 -18.614 -24.020 1.00 31.38 190 GLY A N 1
ATOM 1421 C CA . GLY A 1 190 ? 20.181 -19.841 -23.509 1.00 33.72 190 GLY A CA 1
ATOM 1422 C C . GLY A 1 190 ? 19.709 -20.788 -24.599 1.00 35.60 190 GLY A C 1
ATOM 1423 O O . GLY A 1 190 ? 19.146 -20.354 -25.605 1.00 35.52 190 GLY A O 1
ATOM 1424 N N . GLU A 1 191 ? 19.948 -22.082 -24.402 1.00 38.59 191 GLU A N 1
ATOM 1425 C CA . GLU A 1 191 ? 19.646 -23.086 -25.419 1.00 40.21 191 GLU A CA 1
ATOM 1426 C C . GLU A 1 191 ? 18.142 -23.204 -25.663 1.00 36.12 191 GLU A C 1
ATOM 1427 O O . GLU A 1 191 ? 17.710 -23.460 -26.782 1.00 36.25 191 GLU A O 1
ATOM 1433 N N . ARG A 1 192 ? 17.351 -22.994 -24.614 1.00 33.56 192 ARG A N 1
ATOM 1434 C CA . ARG A 1 192 ? 15.902 -23.104 -24.710 1.00 32.96 192 ARG A CA 1
ATOM 1435 C C . ARG A 1 192 ? 15.219 -21.745 -24.615 1.00 24.83 192 ARG A C 1
ATOM 1436 O O . ARG A 1 192 ? 15.756 -20.806 -24.025 1.00 23.08 192 ARG A O 1
ATOM 1444 N N . LEU A 1 193 ? 14.040 -21.637 -25.217 1.00 22.04 193 LEU A N 1
ATOM 1445 C CA . LEU A 1 193 ? 13.197 -20.465 -24.994 1.00 23.25 193 LEU A CA 1
ATOM 1446 C C . LEU A 1 193 ? 12.654 -20.528 -23.575 1.00 22.03 193 LEU A C 1
ATOM 1447 O O . LEU A 1 193 ? 12.309 -21.615 -23.096 1.00 21.64 193 LEU A O 1
ATOM 1452 N N . TYR A 1 194 ? 12.536 -19.378 -22.911 1.00 20.69 194 TYR A N 1
ATOM 1453 C CA . TYR A 1 194 ? 12.106 -19.384 -21.516 1.00 20.57 194 TYR A CA 1
ATOM 1454 C C . TYR A 1 194 ? 10.706 -19.963 -21.341 1.00 20.53 194 TYR A C 1
ATOM 1455 O O . TYR A 1 194 ? 10.367 -20.455 -20.262 1.00 24.57 194 TYR A O 1
ATOM 1464 N N . TRP A 1 195 ? 9.903 -19.940 -22.404 1.00 17.57 195 TRP A N 1
ATOM 1465 C CA . TRP A 1 195 ? 8.597 -20.582 -22.365 1.00 22.04 195 TRP A CA 1
ATOM 1466 C C . TRP A 1 195 ? 8.690 -22.109 -22.325 1.00 24.84 195 TRP A C 1
ATOM 1467 O O . TRP A 1 195 ? 7.715 -22.777 -21.976 1.00 26.08 195 TRP A O 1
ATOM 1478 N N . GLU A 1 196 ? 9.844 -22.655 -22.704 1.00 26.54 196 GLU A N 1
ATOM 1479 C CA . GLU A 1 196 ? 10.006 -24.107 -22.795 1.00 25.69 196 GLU A CA 1
ATOM 1480 C C . GLU A 1 196 ? 10.410 -24.754 -21.466 1.00 27.17 196 GLU A C 1
ATOM 1481 O O . GLU A 1 196 ? 10.474 -25.978 -21.361 1.00 29.02 196 GLU A O 1
ATOM 1487 N N . GLY A 1 197 ? 10.681 -23.938 -20.454 1.00 24.88 197 GLY A N 1
ATOM 1488 C CA . GLY A 1 197 ? 11.022 -24.453 -19.142 1.00 25.82 197 GLY A CA 1
ATOM 1489 C C . GLY A 1 197 ? 9.777 -24.931 -18.425 1.00 28.18 197 GLY A C 1
ATOM 1490 O O . GLY A 1 197 ? 8.687 -24.429 -18.688 1.00 25.39 197 GLY A O 1
ATOM 1491 N N . ASP A 1 198 ? 9.923 -25.913 -17.537 1.00 27.40 198 ASP A N 1
ATOM 1492 C CA . ASP A 1 198 ? 8.796 -26.352 -16.719 1.00 28.20 198 ASP A CA 1
ATOM 1493 C C . ASP A 1 198 ? 8.919 -25.754 -15.326 1.00 28.23 198 ASP A C 1
ATOM 1494 O O . ASP A 1 198 ? 9.773 -26.158 -14.537 1.00 25.43 198 ASP A O 1
ATOM 1499 N N . TYR A 1 199 ? 8.054 -24.791 -15.031 1.00 27.93 199 TYR A N 1
ATOM 1500 C CA . TYR A 1 199 ? 8.123 -24.063 -13.775 1.00 27.05 199 TYR A CA 1
ATOM 1501 C C . TYR A 1 199 ? 6.955 -24.430 -12.887 1.00 29.05 199 TYR A C 1
ATOM 1502 O O . TYR A 1 199 ? 6.689 -23.759 -11.891 1.00 28.91 199 TYR A O 1
ATOM 1511 N N . ARG A 1 200 ? 6.253 -25.498 -13.250 1.00 30.07 200 ARG A N 1
ATOM 1512 C CA . ARG A 1 200 ? 5.044 -25.869 -12.534 1.00 31.25 200 ARG A CA 1
ATOM 1513 C C . ARG A 1 200 ? 5.350 -26.355 -11.119 1.00 32.56 200 ARG A C 1
ATOM 1514 O O . ARG A 1 200 ? 4.513 -26.244 -10.222 1.00 34.23 200 ARG A O 1
ATOM 1522 N N . GLY A 1 201 ? 6.554 -26.875 -10.915 1.00 30.18 201 GLY A N 1
ATOM 1523 C CA . GLY A 1 201 ? 6.929 -27.414 -9.619 1.00 35.84 201 GLY A CA 1
ATOM 1524 C C . GLY A 1 201 ? 7.881 -26.528 -8.839 1.00 39.47 201 GLY A C 1
ATOM 1525 O O . GLY A 1 201 ? 8.579 -26.982 -7.931 1.00 41.37 201 GLY A O 1
ATOM 1526 N N . GLY A 1 202 ? 7.913 -25.251 -9.188 1.00 38.12 202 GLY A N 1
ATOM 1527 C CA . GLY A 1 202 ? 8.805 -24.335 -8.514 1.00 44.86 202 GLY A CA 1
ATOM 1528 C C . GLY A 1 202 ? 10.087 -24.129 -9.288 1.00 45.69 202 GLY A C 1
ATOM 1529 O O . GLY A 1 202 ? 10.495 -24.970 -10.090 1.00 48.84 202 GLY A O 1
ATOM 1530 N N . VAL A 1 203 ? 10.731 -23.001 -9.034 1.00 37.76 203 VAL A N 1
ATOM 1531 C CA . VAL A 1 203 ? 11.901 -22.613 -9.792 1.00 31.99 203 VAL A CA 1
ATOM 1532 C C . VAL A 1 203 ? 12.634 -21.491 -9.076 1.00 29.70 203 VAL A C 1
ATOM 1533 O O . VAL A 1 203 ? 12.016 -20.635 -8.442 1.00 31.44 203 VAL A O 1
ATOM 1537 N N . ALA A 1 204 ? 13.956 -21.525 -9.147 1.00 24.44 204 ALA A N 1
ATOM 1538 C CA . ALA A 1 204 ? 14.752 -20.362 -8.817 1.00 22.93 204 ALA A CA 1
ATOM 1539 C C . ALA A 1 204 ? 15.404 -19.874 -10.099 1.00 22.28 204 ALA A C 1
ATOM 1540 O O . ALA A 1 204 ? 16.219 -20.575 -10.690 1.00 22.69 204 ALA A O 1
ATOM 1542 N N . PHE A 1 205 ? 15.022 -18.684 -10.551 1.00 22.95 205 PHE A N 1
ATOM 1543 C CA . PHE A 1 205 ? 15.665 -18.076 -11.713 1.00 21.88 205 PHE A CA 1
ATOM 1544 C C . PHE A 1 205 ? 16.970 -17.395 -11.304 1.00 21.04 205 PHE A C 1
ATOM 1545 O O . PHE A 1 205 ? 17.006 -16.675 -10.298 1.00 20.53 205 PHE A O 1
ATOM 1553 N N . LEU A 1 206 ? 18.022 -17.614 -12.091 1.00 18.73 206 LEU A N 1
ATOM 1554 C CA . LEU A 1 206 ? 19.303 -16.948 -11.896 1.00 20.78 206 LEU A CA 1
ATOM 1555 C C . LEU A 1 206 ? 19.440 -15.826 -12.917 1.00 23.16 206 LEU A C 1
ATOM 1556 O O . LEU A 1 206 ? 19.405 -16.070 -14.120 1.00 25.55 206 LEU A O 1
ATOM 1561 N N . LEU A 1 207 ? 19.581 -14.601 -12.426 1.00 21.84 207 LEU A N 1
ATOM 1562 C CA . LEU A 1 207 ? 19.614 -13.418 -13.276 1.00 22.21 207 LEU A CA 1
ATOM 1563 C C . LEU A 1 207 ? 20.796 -12.528 -12.917 1.00 23.83 207 LEU A C 1
ATOM 1564 O O . LEU A 1 207 ? 20.967 -12.139 -11.758 1.00 22.53 207 LEU A O 1
ATOM 1569 N N . GLY A 1 208 ? 21.626 -12.220 -13.906 1.00 25.15 208 GLY A N 1
ATOM 1570 C CA . GLY A 1 208 ? 22.753 -11.328 -13.688 1.00 28.77 208 GLY A CA 1
ATOM 1571 C C . GLY A 1 208 ? 22.327 -9.873 -13.586 1.00 32.69 208 GLY A C 1
ATOM 1572 O O . GLY A 1 208 ? 21.357 -9.453 -14.219 1.00 31.91 208 GLY A O 1
ATOM 1573 N N . ALA A 1 209 ? 23.053 -9.097 -12.787 1.00 36.96 209 ALA A N 1
ATOM 1574 C CA . ALA A 1 209 ? 22.799 -7.665 -12.680 1.00 42.93 209 ALA A CA 1
ATOM 1575 C C . ALA A 1 209 ? 23.061 -6.972 -14.019 1.00 48.47 209 ALA A C 1
ATOM 1576 O O . ALA A 1 209 ? 23.794 -7.496 -14.859 1.00 46.29 209 ALA A O 1
ATOM 1578 N N . GLU A 1 210 ? 22.449 -5.805 -14.212 1.00 57.12 210 GLU A N 1
ATOM 1579 C CA . GLU A 1 210 ? 22.603 -5.028 -15.442 1.00 69.10 210 GLU A CA 1
ATOM 1580 C C . GLU A 1 210 ? 24.079 -4.793 -15.755 1.00 78.77 210 GLU A C 1
ATOM 1581 O O . GLU A 1 210 ? 24.878 -4.567 -14.845 1.00 78.80 210 GLU A O 1
ATOM 1587 N N . ASP A 1 211 ? 24.431 -4.879 -17.039 1.00 88.07 211 ASP A N 1
ATOM 1588 C CA . ASP A 1 211 ? 25.815 -4.763 -17.521 1.00 96.74 211 ASP A CA 1
ATOM 1589 C C . ASP A 1 211 ? 26.714 -5.899 -17.021 1.00 95.73 211 ASP A C 1
ATOM 1590 O O . ASP A 1 211 ? 27.559 -6.398 -17.767 1.00 96.59 211 ASP A O 1
ATOM 1595 N N . LYS A 1 212 ? 26.544 -6.295 -15.764 1.00 93.47 212 LYS A N 1
ATOM 1596 C CA . LYS A 1 212 ? 27.182 -7.498 -15.253 1.00 91.48 212 LYS A CA 1
ATOM 1597 C C . LYS A 1 212 ? 26.710 -8.695 -16.066 1.00 89.45 212 LYS A C 1
ATOM 1598 O O . LYS A 1 212 ? 25.575 -8.723 -16.543 1.00 90.54 212 LYS A O 1
ATOM 1604 N N . GLY A 1 213 ? 27.578 -9.681 -16.229 1.00 84.83 213 GLY A N 1
ATOM 1605 C CA . GLY A 1 213 ? 27.177 -10.916 -16.869 1.00 78.62 213 GLY A CA 1
ATOM 1606 C C . GLY A 1 213 ? 26.651 -11.871 -15.820 1.00 72.25 213 GLY A C 1
ATOM 1607 O O . GLY A 1 213 ? 26.492 -11.504 -14.656 1.00 71.23 213 GLY A O 1
ATOM 1608 N N . LEU A 1 214 ? 26.370 -13.098 -16.235 1.00 66.28 214 LEU A N 1
ATOM 1609 C CA . LEU A 1 214 ? 26.024 -14.154 -15.301 1.00 59.77 214 LEU A CA 1
ATOM 1610 C C . LEU A 1 214 ? 27.261 -15.018 -15.086 1.00 57.05 214 LEU A C 1
ATOM 1611 O O . LEU A 1 214 ? 27.825 -15.528 -16.051 1.00 56.85 214 LEU A O 1
ATOM 1616 N N . PRO A 1 215 ? 27.696 -15.166 -13.824 1.00 54.84 215 PRO A N 1
ATOM 1617 C CA . PRO A 1 215 ? 28.893 -15.942 -13.471 1.00 55.54 215 PRO A CA 1
ATOM 1618 C C . PRO A 1 215 ? 28.862 -17.356 -14.042 1.00 54.23 215 PRO A C 1
ATOM 1619 O O . PRO A 1 215 ? 27.873 -18.065 -13.851 1.00 52.26 215 PRO A O 1
ATOM 1623 N N . GLU A 1 216 ? 29.934 -17.752 -14.723 1.00 55.35 216 GLU A N 1
ATOM 1624 C CA . GLU A 1 216 ? 29.984 -19.044 -15.404 1.00 57.36 216 GLU A CA 1
ATOM 1625 C C . GLU A 1 216 ? 29.705 -20.216 -14.471 1.00 52.22 216 GLU A C 1
ATOM 1626 O O . GLU A 1 216 ? 29.092 -21.203 -14.876 1.00 51.11 216 GLU A O 1
ATOM 1632 N N . ALA A 1 217 ? 30.152 -20.102 -13.224 1.00 50.79 217 ALA A N 1
ATOM 1633 C CA . ALA A 1 217 ? 29.926 -21.147 -12.231 1.00 50.74 217 ALA A CA 1
ATOM 1634 C C . ALA A 1 217 ? 28.435 -21.338 -11.976 1.00 48.17 217 ALA A C 1
ATOM 1635 O O . ALA A 1 217 ? 27.966 -22.460 -11.823 1.00 49.30 217 ALA A O 1
ATOM 1637 N N . TRP A 1 218 ? 27.694 -20.237 -11.933 1.00 42.83 218 TRP A N 1
ATOM 1638 C CA . TRP A 1 218 ? 26.251 -20.312 -11.756 1.00 39.63 218 TRP A CA 1
ATOM 1639 C C . TRP A 1 218 ? 25.557 -20.754 -13.046 1.00 40.04 218 TRP A C 1
ATOM 1640 O O . TRP A 1 218 ? 24.649 -21.589 -13.021 1.00 37.83 218 TRP A O 1
ATOM 1651 N N . LYS A 1 219 ? 25.995 -20.197 -14.171 1.00 40.51 219 LYS A N 1
ATOM 1652 C CA . LYS A 1 219 ? 25.421 -20.534 -15.468 1.00 50.60 219 LYS A CA 1
ATOM 1653 C C . LYS A 1 219 ? 25.565 -22.026 -15.780 1.00 56.35 219 LYS A C 1
ATOM 1654 O O . LYS A 1 219 ? 24.632 -22.657 -16.276 1.00 55.00 219 LYS A O 1
ATOM 1660 N N . ARG A 1 220 ? 26.737 -22.581 -15.479 1.00 62.09 220 ARG A N 1
ATOM 1661 C CA . ARG A 1 220 ? 27.018 -23.995 -15.727 1.00 68.45 220 ARG A CA 1
ATOM 1662 C C . ARG A 1 220 ? 26.185 -24.907 -14.831 1.00 60.26 220 ARG A C 1
ATOM 1663 O O . ARG A 1 220 ? 25.699 -25.947 -15.273 1.00 59.30 220 ARG A O 1
ATOM 1671 N N . ARG A 1 221 ? 26.032 -24.508 -13.572 1.00 53.01 221 ARG A N 1
ATOM 1672 C CA . ARG A 1 221 ? 25.304 -25.295 -12.580 1.00 48.07 221 ARG A CA 1
ATOM 1673 C C . ARG A 1 221 ? 23.845 -25.528 -12.941 1.00 41.29 221 ARG A C 1
ATOM 1674 O O . ARG A 1 221 ? 23.277 -26.572 -12.617 1.00 39.87 221 ARG A O 1
ATOM 1682 N N . ALA A 1 222 ? 23.242 -24.537 -13.591 1.00 34.73 222 ALA A N 1
ATOM 1683 C CA . ALA A 1 222 ? 21.801 -24.526 -13.798 1.00 32.21 222 ALA A CA 1
ATOM 1684 C C . ALA A 1 222 ? 21.313 -25.774 -14.524 1.00 31.58 222 ALA A C 1
ATOM 1685 O O . ALA A 1 222 ? 22.013 -26.326 -15.373 1.00 29.55 222 ALA A O 1
ATOM 1687 N N . GLN A 1 223 ? 20.110 -26.208 -14.164 1.00 34.50 223 GLN A N 1
ATOM 1688 C CA . GLN A 1 223 ? 19.450 -27.344 -14.795 1.00 38.83 223 GLN A CA 1
ATOM 1689 C C . GLN A 1 223 ? 19.175 -27.055 -16.276 1.00 36.49 223 GLN A C 1
ATOM 1690 O O . GLN A 1 223 ? 19.334 -27.928 -17.131 1.00 34.19 223 GLN A O 1
ATOM 1696 N N . VAL A 1 224 ? 18.760 -25.826 -16.566 1.00 34.33 224 VAL A N 1
ATOM 1697 C CA . VAL A 1 224 ? 18.617 -25.350 -17.943 1.00 37.79 224 VAL A CA 1
ATOM 1698 C C . VAL A 1 224 ? 18.998 -23.878 -18.064 1.00 31.81 224 VAL A C 1
ATOM 1699 O O . VAL A 1 224 ? 18.942 -23.119 -17.088 1.00 25.19 224 VAL A O 1
ATOM 1703 N N . ARG A 1 225 ? 19.398 -23.486 -19.269 1.00 29.24 225 ARG A N 1
ATOM 1704 C CA . ARG A 1 225 ? 19.623 -22.085 -19.588 1.00 26.76 225 ARG A CA 1
ATOM 1705 C C . ARG A 1 225 ? 18.557 -21.659 -20.585 1.00 26.72 225 ARG A C 1
ATOM 1706 O O . ARG A 1 225 ? 18.356 -22.317 -21.605 1.00 27.91 225 ARG A O 1
ATOM 1714 N N . VAL A 1 226 ? 17.862 -20.571 -20.281 1.00 22.87 226 VAL A N 1
ATOM 1715 C CA . VAL A 1 226 ? 16.770 -20.126 -21.138 1.00 20.78 226 VAL A CA 1
ATOM 1716 C C . VAL A 1 226 ? 17.003 -18.699 -21.610 1.00 20.33 226 VAL A C 1
ATOM 1717 O O . VAL A 1 226 ? 17.643 -17.908 -20.915 1.00 22.02 226 VAL A O 1
ATOM 1721 N N . ARG A 1 227 ? 16.493 -18.375 -22.799 1.00 19.82 227 ARG A N 1
ATOM 1722 C CA . ARG A 1 227 ? 16.591 -17.013 -23.324 1.00 20.75 227 ARG A CA 1
ATOM 1723 C C . ARG A 1 227 ? 15.210 -16.437 -23.571 1.00 19.38 227 ARG A C 1
ATOM 1724 O O . ARG A 1 227 ? 14.241 -17.171 -23.787 1.00 17.81 227 ARG A O 1
ATOM 1732 N N . ILE A 1 228 ? 15.136 -15.117 -23.519 1.00 21.89 228 ILE A N 1
ATOM 1733 C CA . ILE A 1 228 ? 13.982 -14.384 -24.002 1.00 23.51 228 ILE A CA 1
ATOM 1734 C C . ILE A 1 228 ? 14.287 -13.969 -25.435 1.00 21.11 228 ILE A C 1
ATOM 1735 O O . ILE A 1 228 ? 15.314 -13.351 -25.694 1.00 18.78 228 ILE A O 1
ATOM 1740 N N . PRO A 1 229 ? 13.397 -14.313 -26.372 1.00 21.72 229 PRO A N 1
ATOM 1741 C CA . PRO A 1 229 ? 13.617 -14.014 -27.790 1.00 21.08 229 PRO A CA 1
ATOM 1742 C C . PRO A 1 229 ? 13.831 -12.527 -28.023 1.00 22.23 229 PRO A C 1
ATOM 1743 O O . PRO A 1 229 ? 13.129 -11.712 -27.417 1.00 19.22 229 PRO A O 1
ATOM 1747 N N . MET A 1 230 ? 14.793 -12.183 -28.875 1.00 19.04 230 MET A N 1
ATOM 1748 C CA . MET A 1 230 ? 15.000 -10.803 -29.284 1.00 18.34 230 MET A CA 1
ATOM 1749 C C . MET A 1 230 ? 14.921 -10.726 -30.803 1.00 19.79 230 MET A C 1
ATOM 1750 O O . MET A 1 230 ? 15.879 -11.052 -31.493 1.00 22.70 230 MET A O 1
ATOM 1755 N N . ARG A 1 231 ? 13.768 -10.299 -31.309 1.00 19.67 231 ARG A N 1
ATOM 1756 C CA . ARG A 1 231 ? 13.490 -10.338 -32.738 1.00 21.11 231 ARG A CA 1
ATOM 1757 C C . ARG A 1 231 ? 13.932 -9.068 -33.459 1.00 27.31 231 ARG A C 1
ATOM 1758 O O . ARG A 1 231 ? 13.878 -8.991 -34.684 1.00 32.57 231 ARG A O 1
ATOM 1766 N N . GLY A 1 232 ? 14.374 -8.076 -32.698 1.00 28.35 232 GLY A N 1
ATOM 1767 C CA . GLY A 1 232 ? 14.757 -6.805 -33.283 1.00 30.23 232 GLY A CA 1
ATOM 1768 C C . GLY A 1 232 ? 16.256 -6.595 -33.300 1.00 33.10 232 GLY A C 1
ATOM 1769 O O . GLY A 1 232 ? 17.031 -7.555 -33.352 1.00 32.24 232 GLY A O 1
ATOM 1770 N N . ARG A 1 233 ? 16.669 -5.333 -33.243 1.00 36.50 233 ARG A N 1
ATOM 1771 C CA . ARG A 1 233 ? 18.084 -4.998 -33.305 1.00 40.31 233 ARG A CA 1
ATOM 1772 C C . ARG A 1 233 ? 18.817 -5.364 -32.013 1.00 39.18 233 ARG A C 1
ATOM 1773 O O . ARG A 1 233 ? 19.841 -6.055 -32.048 1.00 38.68 233 ARG A O 1
ATOM 1781 N N . ALA A 1 234 ? 18.285 -4.909 -30.880 1.00 36.52 234 ALA A N 1
ATOM 1782 C CA . ALA A 1 234 ? 18.924 -5.126 -29.582 1.00 34.09 234 ALA A CA 1
ATOM 1783 C C . ALA A 1 234 ? 19.142 -6.605 -29.281 1.00 33.42 234 ALA A C 1
ATOM 1784 O O . ALA A 1 234 ? 18.444 -7.471 -29.814 1.00 32.49 234 ALA A O 1
ATOM 1786 N N . ASP A 1 235 ? 20.116 -6.891 -28.423 1.00 33.20 235 ASP A N 1
ATOM 1787 C CA . ASP A 1 235 ? 20.437 -8.270 -28.079 1.00 36.45 235 ASP A CA 1
ATOM 1788 C C . ASP A 1 235 ? 20.003 -8.626 -26.663 1.00 32.33 235 ASP A C 1
ATOM 1789 O O . ASP A 1 235 ? 20.007 -9.801 -26.285 1.00 32.27 235 ASP A O 1
ATOM 1794 N N . SER A 1 236 ? 19.626 -7.615 -25.885 1.00 31.73 236 SER A N 1
ATOM 1795 C CA . SER A 1 236 ? 19.198 -7.841 -24.507 1.00 33.06 236 SER A CA 1
ATOM 1796 C C . SER A 1 236 ? 18.217 -6.768 -24.027 1.00 29.87 236 SER A C 1
ATOM 1797 O O . SER A 1 236 ? 18.250 -5.630 -24.494 1.00 26.55 236 SER A O 1
ATOM 1800 N N . LEU A 1 237 ? 17.344 -7.147 -23.095 1.00 30.64 237 LEU A N 1
ATOM 1801 C CA . LEU A 1 237 ? 16.395 -6.220 -22.478 1.00 29.75 237 LEU A CA 1
ATOM 1802 C C . LEU A 1 237 ? 16.913 -5.699 -21.134 1.00 30.74 237 LEU A C 1
ATOM 1803 O O . LEU A 1 237 ? 17.848 -6.261 -20.562 1.00 31.61 237 LEU A O 1
ATOM 1808 N N . ASN A 1 238 ? 16.299 -4.630 -20.634 1.00 30.98 238 ASN A N 1
ATOM 1809 C CA . ASN A 1 238 ? 16.579 -4.146 -19.283 1.00 33.58 238 ASN A CA 1
ATOM 1810 C C . ASN A 1 238 ? 16.350 -5.244 -18.257 1.00 31.83 238 ASN A C 1
ATOM 1811 O O . ASN A 1 238 ? 15.472 -6.084 -18.433 1.00 29.29 238 ASN A O 1
ATOM 1816 N N . VAL A 1 239 ? 17.133 -5.231 -17.184 1.00 29.48 239 VAL A N 1
ATOM 1817 C CA . VAL A 1 239 ? 17.115 -6.325 -16.214 1.00 29.22 239 VAL A CA 1
ATOM 1818 C C . VAL A 1 239 ? 15.749 -6.499 -15.532 1.00 28.31 239 VAL A C 1
ATOM 1819 O O . VAL A 1 239 ? 15.321 -7.628 -15.283 1.00 26.55 239 VAL A O 1
ATOM 1823 N N . ALA A 1 240 ? 15.056 -5.393 -15.260 1.00 23.77 240 ALA A N 1
ATOM 1824 C CA . ALA A 1 240 ? 13.759 -5.449 -14.589 1.00 23.48 240 ALA A CA 1
ATOM 1825 C C . ALA A 1 240 ? 12.696 -6.017 -15.514 1.00 21.13 240 ALA A C 1
ATOM 1826 O O . ALA A 1 240 ? 11.766 -6.696 -15.079 1.00 20.64 240 ALA A O 1
ATOM 1828 N N . VAL A 1 241 ? 12.835 -5.730 -16.800 1.00 19.46 241 VAL A N 1
ATOM 1829 C CA . VAL A 1 241 ? 11.928 -6.267 -17.803 1.00 16.67 241 VAL A CA 1
ATOM 1830 C C . VAL A 1 241 ? 12.136 -7.775 -17.936 1.00 20.11 241 VAL A C 1
ATOM 1831 O O . VAL A 1 241 ? 11.183 -8.550 -17.958 1.00 18.38 241 VAL A O 1
ATOM 1835 N N . THR A 1 242 ? 13.397 -8.186 -18.007 1.00 18.19 242 THR A N 1
ATOM 1836 C CA . THR A 1 242 ? 13.730 -9.601 -18.044 1.00 18.29 242 THR A CA 1
ATOM 1837 C C . THR A 1 242 ? 13.170 -10.338 -16.837 1.00 18.37 242 THR A C 1
ATOM 1838 O O . THR A 1 242 ? 12.559 -11.393 -16.976 1.00 17.18 242 THR A O 1
ATOM 1842 N N . ALA A 1 243 ? 13.376 -9.773 -15.650 1.00 18.54 243 ALA A N 1
ATOM 1843 C CA . ALA A 1 243 ? 12.875 -10.371 -14.419 1.00 19.06 243 ALA A CA 1
ATOM 1844 C C . ALA A 1 243 ? 11.363 -10.551 -14.463 1.00 19.16 243 ALA A C 1
ATOM 1845 O O . ALA A 1 243 ? 10.845 -11.590 -14.082 1.00 17.12 243 ALA A O 1
ATOM 1847 N N . ALA A 1 244 ? 10.657 -9.526 -14.926 1.00 16.66 244 ALA A N 1
ATOM 1848 C CA . ALA A 1 244 ? 9.208 -9.593 -15.002 1.00 20.76 244 ALA A CA 1
ATOM 1849 C C . ALA A 1 244 ? 8.748 -10.688 -15.969 1.00 19.63 244 ALA A C 1
ATOM 1850 O O . ALA A 1 244 ? 7.843 -11.462 -15.653 1.00 18.33 244 ALA A O 1
ATOM 1852 N N . LEU A 1 245 ? 9.378 -10.763 -17.140 1.00 17.23 245 LEU A N 1
ATOM 1853 C CA . LEU A 1 245 ? 8.986 -11.759 -18.131 1.00 17.30 245 LEU A CA 1
ATOM 1854 C C . LEU A 1 245 ? 9.172 -13.183 -17.596 1.00 20.77 245 LEU A C 1
ATOM 1855 O O . LEU A 1 245 ? 8.295 -14.019 -17.748 1.00 17.95 245 LEU A O 1
ATOM 1860 N N . LEU A 1 246 ? 10.309 -13.444 -16.960 1.00 16.10 246 LEU A N 1
ATOM 1861 C CA . LEU A 1 246 ? 10.574 -14.755 -16.382 1.00 18.46 246 LEU A CA 1
ATOM 1862 C C . LEU A 1 246 ? 9.565 -15.130 -15.313 1.00 20.08 246 LEU A C 1
ATOM 1863 O O . LEU A 1 246 ? 8.973 -16.208 -15.361 1.00 14.95 246 LEU A O 1
ATOM 1868 N N . LEU A 1 247 ? 9.378 -14.238 -14.343 1.00 17.75 247 LEU A N 1
ATOM 1869 C CA . LEU A 1 247 ? 8.509 -14.528 -13.211 1.00 18.55 247 LEU A CA 1
ATOM 1870 C C . LEU A 1 247 ? 7.054 -14.703 -13.630 1.00 15.44 247 LEU A C 1
ATOM 1871 O O . LEU A 1 247 ? 6.355 -15.561 -13.101 1.00 17.70 247 LEU A O 1
ATOM 1876 N N . TYR A 1 248 ? 6.590 -13.898 -14.580 1.00 17.14 248 TYR A N 1
ATOM 1877 C CA . TYR A 1 248 ? 5.197 -14.010 -14.992 1.00 16.29 248 TYR A CA 1
ATOM 1878 C C . TYR A 1 248 ? 4.959 -15.229 -15.879 1.00 18.12 248 TYR A C 1
ATOM 1879 O O . TYR A 1 248 ? 3.843 -15.739 -15.950 1.00 17.69 248 TYR A O 1
ATOM 1888 N N . GLU A 1 249 ? 6.004 -15.709 -16.543 1.00 16.38 249 GLU A N 1
ATOM 1889 C CA . GLU A 1 249 ? 5.894 -16.961 -17.289 1.00 19.53 249 GLU A CA 1
ATOM 1890 C C . GLU A 1 249 ? 5.740 -18.121 -16.316 1.00 19.48 249 GLU A C 1
ATOM 1891 O O . GLU A 1 249 ? 4.949 -19.039 -16.547 1.00 20.23 249 GLU A O 1
ATOM 1897 N N . ALA A 1 250 ? 6.494 -18.077 -15.222 1.00 19.74 250 ALA A N 1
ATOM 1898 C CA . ALA A 1 250 ? 6.337 -19.086 -14.182 1.00 21.95 250 ALA A CA 1
ATOM 1899 C C . ALA A 1 250 ? 4.920 -19.025 -13.625 1.00 22.08 250 ALA A C 1
ATOM 1900 O O . ALA A 1 250 ? 4.275 -20.051 -13.445 1.00 25.26 250 ALA A O 1
ATOM 1902 N N . LEU A 1 251 ? 4.431 -17.814 -13.379 1.00 21.52 251 LEU A N 1
ATOM 1903 C CA . LEU A 1 251 ? 3.090 -17.632 -12.841 1.00 22.41 251 LEU A CA 1
ATOM 1904 C C . LEU A 1 251 ? 2.030 -18.135 -13.820 1.00 25.42 251 LEU A C 1
ATOM 1905 O O . LEU A 1 251 ? 1.002 -18.673 -13.400 1.00 26.30 251 LEU A O 1
ATOM 1910 N N . ARG A 1 252 ? 2.280 -17.969 -15.120 1.00 21.20 252 ARG A N 1
ATOM 1911 C CA . ARG A 1 252 ? 1.357 -18.469 -16.138 1.00 19.53 252 ARG A CA 1
ATOM 1912 C C . ARG A 1 252 ? 1.208 -19.976 -16.031 1.00 22.42 252 ARG A C 1
ATOM 1913 O O . ARG A 1 252 ? 0.106 -20.514 -16.126 1.00 25.89 252 ARG A O 1
ATOM 1921 N N . GLN A 1 253 ? 2.329 -20.659 -15.844 1.00 22.04 253 GLN A N 1
ATOM 1922 C CA . GLN A 1 253 ? 2.312 -22.114 -15.755 1.00 26.54 253 GLN A CA 1
ATOM 1923 C C . GLN A 1 253 ? 1.686 -22.601 -14.448 1.00 30.99 253 GLN A C 1
ATOM 1924 O O . GLN A 1 253 ? 1.005 -23.623 -14.432 1.00 35.19 253 GLN A O 1
ATOM 1930 N N . ARG A 1 254 ? 1.909 -21.871 -13.360 1.00 32.65 254 ARG A N 1
ATOM 1931 C CA . ARG A 1 254 ? 1.234 -22.171 -12.100 1.00 38.77 254 ARG A CA 1
ATOM 1932 C C . ARG A 1 254 ? -0.273 -21.999 -12.227 1.00 38.58 254 ARG A C 1
ATOM 1933 O O . ARG A 1 254 ? -1.044 -22.635 -11.514 1.00 40.53 254 ARG A O 1
ATOM 1941 N N . SER A 1 255 ? -0.686 -21.113 -13.124 1.00 34.50 255 SER A N 1
ATOM 1942 C CA . SER A 1 255 ? -2.088 -20.756 -13.245 1.00 32.99 255 SER A CA 1
ATOM 1943 C C . SER A 1 255 ? -2.829 -21.658 -14.230 1.00 34.14 255 SER A C 1
ATOM 1944 O O . SER A 1 255 ? -3.972 -21.384 -14.593 1.00 33.78 255 SER A O 1
ATOM 1947 N N . GLY A 1 256 ? -2.175 -22.730 -14.660 1.00 34.78 256 GLY A N 1
ATOM 1948 C CA . GLY A 1 256 ? -2.812 -23.701 -15.531 1.00 37.37 256 GLY A CA 1
ATOM 1949 C C . GLY A 1 256 ? -2.188 -23.781 -16.910 1.00 36.99 256 GLY A C 1
ATOM 1950 O O . GLY A 1 256 ? -2.576 -24.617 -17.725 1.00 37.55 256 GLY A O 1
ATOM 1951 N N . GLY A 1 257 ? -1.220 -22.909 -17.175 1.00 32.69 257 GLY A N 1
ATOM 1952 C CA . GLY A 1 257 ? -0.544 -22.905 -18.458 1.00 30.77 257 GLY A CA 1
ATOM 1953 C C . GLY A 1 257 ? 0.480 -24.020 -18.575 1.00 30.10 257 GLY A C 1
ATOM 1954 O O . GLY A 1 257 ? 1.092 -24.421 -17.591 1.00 32.07 257 GLY A O 1
ATOM 1955 N N . ALA A 1 258 ? 0.674 -24.523 -19.787 1.00 31.79 258 ALA A N 1
ATOM 1956 C CA . ALA A 1 258 ? 1.663 -25.568 -20.021 1.00 34.34 258 ALA A CA 1
ATOM 1957 C C . ALA A 1 258 ? 2.897 -24.986 -20.698 1.00 32.26 258 ALA A C 1
ATOM 1958 O O . ALA A 1 258 ? 2.800 -23.990 -21.415 1.00 29.96 258 ALA A O 1
ATOM 1960 N N . PRO A 1 259 ? 4.067 -25.599 -20.466 1.00 31.67 259 PRO A N 1
ATOM 1961 C CA . PRO A 1 259 ? 5.291 -25.173 -21.154 1.00 32.71 259 PRO A CA 1
ATOM 1962 C C . PRO A 1 259 ? 5.150 -25.247 -22.674 1.00 36.13 259 PRO A C 1
ATOM 1963 O O . PRO A 1 259 ? 4.318 -26.009 -23.177 1.00 34.22 259 PRO A O 1
ATOM 1967 N N . LEU A 1 260 ? 5.952 -24.461 -23.388 1.00 39.03 260 LEU A N 1
ATOM 1968 C CA . LEU A 1 260 ? 5.930 -24.460 -24.848 1.00 41.51 260 LEU A CA 1
ATOM 1969 C C . LEU A 1 260 ? 6.710 -25.648 -25.416 1.00 44.84 260 LEU A C 1
ATOM 1970 O O . LEU A 1 260 ? 7.750 -26.052 -24.888 1.00 40.77 260 LEU A O 1
ATOM 1976 N N . MET B 1 1 ? 37.840 19.242 -40.955 1.00 31.55 1 MET B N 1
ATOM 1977 C CA . MET B 1 1 ? 38.589 20.156 -40.096 1.00 34.89 1 MET B CA 1
ATOM 1978 C C . MET B 1 1 ? 38.408 19.787 -38.630 1.00 30.85 1 MET B C 1
ATOM 1979 O O . MET B 1 1 ? 37.644 18.877 -38.311 1.00 26.90 1 MET B O 1
ATOM 1984 N N . ARG B 1 2 ? 39.100 20.500 -37.743 1.00 27.15 2 ARG B N 1
ATOM 1985 C CA . ARG B 1 2 ? 38.894 20.331 -36.308 1.00 28.06 2 ARG B CA 1
ATOM 1986 C C . ARG B 1 2 ? 38.516 21.651 -35.656 1.00 29.30 2 ARG B C 1
ATOM 1987 O O . ARG B 1 2 ? 39.134 22.686 -35.921 1.00 31.37 2 ARG B O 1
ATOM 1995 N N . ILE B 1 3 ? 37.509 21.616 -34.792 1.00 24.19 3 ILE B N 1
ATOM 1996 C CA . ILE B 1 3 ? 37.079 22.825 -34.110 1.00 25.89 3 ILE B CA 1
ATOM 1997 C C . ILE B 1 3 ? 37.421 22.787 -32.629 1.00 24.94 3 ILE B C 1
ATOM 1998 O O . ILE B 1 3 ? 37.017 21.878 -31.905 1.00 19.88 3 ILE B O 1
ATOM 2003 N N . GLU B 1 4 ? 38.169 23.795 -32.188 1.00 26.05 4 GLU B N 1
ATOM 2004 C CA . GLU B 1 4 ? 38.617 23.867 -30.807 1.00 29.54 4 GLU B CA 1
ATOM 2005 C C . GLU B 1 4 ? 37.614 24.550 -29.873 1.00 28.77 4 GLU B C 1
ATOM 2006 O O . GLU B 1 4 ? 37.295 24.019 -28.811 1.00 28.67 4 GLU B O 1
ATOM 2012 N N . SER B 1 5 ? 37.118 25.723 -30.259 1.00 25.16 5 SER B N 1
ATOM 2013 C CA . SER B 1 5 ? 36.343 26.546 -29.323 1.00 23.70 5 SER B CA 1
ATOM 2014 C C . SER B 1 5 ? 34.866 26.187 -29.249 1.00 22.19 5 SER B C 1
ATOM 2015 O O . SER B 1 5 ? 34.204 26.048 -30.272 1.00 21.49 5 SER B O 1
ATOM 2018 N N . PRO B 1 6 ? 34.337 26.074 -28.023 1.00 20.17 6 PRO B N 1
ATOM 2019 C CA . PRO B 1 6 ? 32.909 25.822 -27.838 1.00 19.67 6 PRO B CA 1
ATOM 2020 C C . PRO B 1 6 ? 32.065 27.022 -28.261 1.00 20.50 6 PRO B C 1
ATOM 2021 O O . PRO B 1 6 ? 30.843 26.909 -28.362 1.00 20.91 6 PRO B O 1
ATOM 2025 N N . GLN B 1 7 ? 32.714 28.155 -28.518 1.00 24.06 7 GLN B N 1
ATOM 2026 C CA . GLN B 1 7 ? 32.015 29.355 -28.959 1.00 24.65 7 GLN B 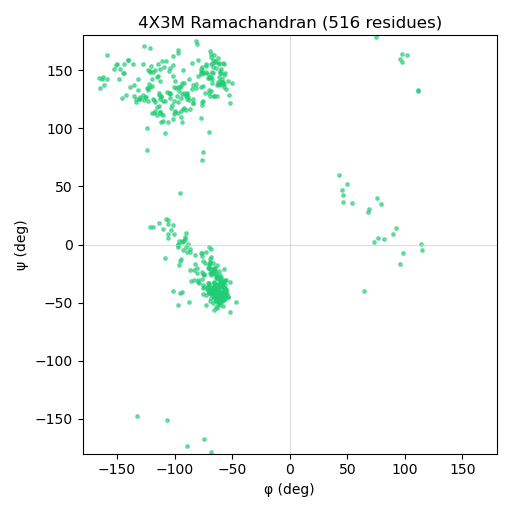CA 1
ATOM 2027 C C . GLN B 1 7 ? 31.967 29.472 -30.480 1.00 23.45 7 GLN B C 1
ATOM 2028 O O . GLN B 1 7 ? 31.341 30.392 -31.012 1.00 22.21 7 GLN B O 1
ATOM 2034 N N . ASN B 1 8 ? 32.632 28.553 -31.177 1.00 21.45 8 ASN B N 1
ATOM 2035 C CA . ASN B 1 8 ? 32.590 28.522 -32.634 1.00 20.29 8 ASN B CA 1
ATOM 2036 C C . ASN B 1 8 ? 31.145 28.440 -33.114 1.00 18.69 8 ASN B C 1
ATOM 2037 O O . ASN B 1 8 ? 30.353 27.665 -32.567 1.00 17.55 8 ASN B O 1
ATOM 2042 N N . PRO B 1 9 ? 30.787 29.264 -34.111 1.00 15.48 9 PRO B N 1
ATOM 2043 C CA . PRO B 1 9 ? 29.390 29.263 -34.575 1.00 18.08 9 PRO B CA 1
ATOM 2044 C C . PRO B 1 9 ? 28.851 27.886 -35.002 1.00 16.02 9 PRO B C 1
ATOM 2045 O O . PRO B 1 9 ? 27.646 27.662 -34.846 1.00 17.84 9 PRO B O 1
ATOM 2049 N N . ARG B 1 10 ? 29.703 26.994 -35.513 1.00 17.68 10 ARG B N 1
ATOM 2050 C CA . ARG B 1 10 ? 29.256 25.659 -35.921 1.00 22.03 10 ARG B CA 1
ATOM 2051 C C . ARG B 1 10 ? 28.861 24.833 -34.708 1.00 19.04 10 ARG B C 1
ATOM 2052 O O . ARG B 1 10 ? 27.875 24.091 -34.728 1.00 19.54 10 ARG B O 1
ATOM 2060 N N . VAL B 1 11 ? 29.677 24.938 -33.670 1.00 14.66 11 VAL B N 1
ATOM 2061 C CA . VAL B 1 11 ? 29.414 24.286 -32.407 1.00 13.53 11 VAL B CA 1
ATOM 2062 C C . VAL B 1 11 ? 28.112 24.791 -31.792 1.00 16.87 11 VAL B C 1
ATOM 2063 O O . VAL B 1 11 ? 27.281 23.993 -31.348 1.00 17.99 11 VAL B O 1
ATOM 2067 N N . LYS B 1 12 ? 27.918 26.109 -31.788 1.00 17.14 12 LYS B N 1
ATOM 2068 C CA . LYS B 1 12 ? 26.672 26.670 -31.279 1.00 17.30 12 LYS B CA 1
ATOM 2069 C C . LYS B 1 12 ? 25.454 26.143 -32.050 1.00 18.16 12 LYS B C 1
ATOM 2070 O O . LYS B 1 12 ? 24.420 25.829 -31.456 1.00 18.07 12 LYS B O 1
ATOM 2076 N N . ALA B 1 13 ? 25.579 26.053 -33.367 1.00 18.17 13 ALA B N 1
ATOM 2077 C CA . ALA B 1 13 ? 24.496 25.534 -34.212 1.00 17.82 13 ALA B CA 1
ATOM 2078 C C . ALA B 1 13 ? 24.179 24.069 -33.904 1.00 18.08 13 ALA B C 1
ATOM 2079 O O . ALA B 1 13 ? 23.007 23.664 -33.845 1.00 17.20 13 ALA B O 1
ATOM 2081 N N . LEU B 1 14 ? 25.231 23.277 -33.725 1.00 13.89 14 LEU B N 1
ATOM 2082 C CA . LEU B 1 14 ? 25.080 21.876 -33.363 1.00 18.13 14 LEU B CA 1
ATOM 2083 C C . LEU B 1 14 ? 24.442 21.731 -31.985 1.00 17.18 14 LEU B C 1
ATOM 2084 O O . LEU B 1 14 ? 23.564 20.892 -31.794 1.00 17.38 14 LEU B O 1
ATOM 2089 N N . ALA B 1 15 ? 24.861 22.563 -31.035 1.00 16.31 15 ALA B N 1
ATOM 2090 C CA . ALA B 1 15 ? 24.307 22.518 -29.686 1.00 16.64 15 ALA B CA 1
ATOM 2091 C C . ALA B 1 15 ? 22.834 22.912 -29.676 1.00 17.21 15 ALA B C 1
ATOM 2092 O O . ALA B 1 15 ? 22.052 22.419 -28.861 1.00 20.11 15 ALA B O 1
ATOM 2094 N N . ALA B 1 16 ? 22.457 23.803 -30.587 1.00 17.03 16 ALA B N 1
ATOM 2095 C CA . ALA B 1 16 ? 21.081 24.280 -30.657 1.00 14.77 16 ALA B CA 1
ATOM 2096 C C . ALA B 1 16 ? 20.105 23.151 -31.025 1.00 15.16 16 ALA B C 1
ATOM 2097 O O . ALA B 1 16 ? 18.911 23.251 -30.760 1.00 13.86 16 ALA B O 1
ATOM 2099 N N . LEU B 1 17 ? 20.615 22.077 -31.621 1.00 15.67 17 LEU B N 1
ATOM 2100 C CA . LEU B 1 17 ? 19.760 20.961 -32.027 1.00 14.61 17 LEU B CA 1
ATOM 2101 C C . LEU B 1 17 ? 19.172 20.200 -30.835 1.00 15.59 17 LEU B C 1
ATOM 2102 O O . LEU B 1 17 ? 18.369 19.294 -31.024 1.00 16.27 17 LEU B O 1
ATOM 2107 N N . LYS B 1 18 ? 19.556 20.580 -29.616 1.00 15.68 18 LYS B N 1
ATOM 2108 C CA . LYS B 1 18 ? 18.971 19.997 -28.410 1.00 13.41 18 LYS B CA 1
ATOM 2109 C C . LYS B 1 18 ? 17.488 20.316 -28.291 1.00 16.91 18 LYS B C 1
ATOM 2110 O O . LYS B 1 18 ? 16.737 19.582 -27.643 1.00 18.37 18 LYS B O 1
ATOM 2116 N N . GLU B 1 19 ? 17.068 21.403 -28.929 1.00 17.05 19 GLU B N 1
ATOM 2117 C CA . GLU B 1 19 ? 15.683 21.858 -28.841 1.00 20.22 19 GLU B CA 1
ATOM 2118 C C . GLU B 1 19 ? 14.846 21.336 -30.000 1.00 15.84 19 GLU B C 1
ATOM 2119 O O . GLU B 1 19 ? 15.288 21.367 -31.149 1.00 15.30 19 GLU B O 1
ATOM 2125 N N . ARG B 1 20 ? 13.630 20.876 -29.707 1.00 13.60 20 ARG B N 1
ATOM 2126 C CA . ARG B 1 20 ? 12.747 20.364 -30.754 1.00 13.41 20 ARG B CA 1
ATOM 2127 C C . ARG B 1 20 ? 12.490 21.398 -31.844 1.00 15.37 20 ARG B C 1
ATOM 2128 O O . ARG B 1 20 ? 12.531 21.078 -33.029 1.00 15.12 20 ARG B O 1
ATOM 2136 N N . LYS B 1 21 ? 12.237 22.640 -31.442 1.00 17.28 21 LYS B N 1
ATOM 2137 C CA . LYS B 1 21 ? 11.946 23.703 -32.403 1.00 19.18 21 LYS B CA 1
ATOM 2138 C C . LYS B 1 21 ? 13.080 23.905 -33.407 1.00 16.64 21 LYS B C 1
ATOM 2139 O O . LYS B 1 21 ? 12.837 24.228 -34.575 1.00 15.63 21 LYS B O 1
ATOM 2145 N N . GLU B 1 22 ? 14.316 23.722 -32.952 1.00 14.70 22 GLU B N 1
ATOM 2146 C CA . GLU B 1 22 ? 15.460 23.905 -33.832 1.00 16.27 22 GLU B CA 1
ATOM 2147 C C . GLU B 1 22 ? 15.584 22.729 -34.800 1.00 15.91 22 GLU B C 1
ATOM 2148 O O . GLU B 1 22 ? 15.953 22.911 -35.968 1.00 16.76 22 GLU B O 1
ATOM 2154 N N . ARG B 1 23 ? 15.267 21.530 -34.313 1.00 15.40 23 ARG B N 1
ATOM 2155 C CA . ARG B 1 23 ? 15.253 20.343 -35.161 1.00 12.47 23 ARG B CA 1
ATOM 2156 C C . ARG B 1 23 ? 14.239 20.514 -36.294 1.00 14.52 23 ARG B C 1
ATOM 2157 O O . ARG B 1 23 ? 14.532 20.214 -37.455 1.00 14.81 23 ARG B O 1
ATOM 2165 N N . GLU B 1 24 ? 13.053 21.013 -35.953 1.00 12.18 24 GLU B N 1
ATOM 2166 C CA . GLU B 1 24 ? 12.010 21.271 -36.957 1.00 15.60 24 GLU B CA 1
ATOM 2167 C C . GLU B 1 24 ? 12.417 22.346 -37.957 1.00 15.09 24 GLU B C 1
ATOM 2168 O O . GLU B 1 24 ? 12.137 22.227 -39.153 1.00 18.19 24 GLU B O 1
ATOM 2174 N N . ARG B 1 25 ? 13.046 23.405 -37.452 1.00 16.09 25 ARG B N 1
ATOM 2175 C CA . ARG B 1 25 ? 13.477 24.524 -38.290 1.00 17.39 25 ARG B CA 1
ATOM 2176 C C . ARG B 1 25 ? 14.535 24.087 -39.288 1.00 16.53 25 ARG B C 1
ATOM 2177 O O . ARG B 1 25 ? 14.445 24.403 -40.483 1.00 15.95 25 ARG B O 1
ATOM 2185 N N . THR B 1 26 ? 15.541 23.370 -38.788 1.00 13.98 26 THR B N 1
ATOM 2186 C CA . THR B 1 26 ? 16.664 22.940 -39.608 1.00 14.19 26 THR B CA 1
ATOM 2187 C C . THR B 1 26 ? 16.390 21.668 -40.406 1.00 14.76 26 THR B C 1
ATOM 2188 O O . THR B 1 26 ? 17.047 21.417 -41.418 1.00 16.45 26 THR B O 1
ATOM 2192 N N . GLY B 1 27 ? 15.422 20.873 -39.959 1.00 14.59 27 GLY B N 1
ATOM 2193 C CA . GLY B 1 27 ? 15.171 19.578 -40.567 1.00 15.68 27 GLY B CA 1
ATOM 2194 C C . GLY B 1 27 ? 16.315 18.622 -40.267 1.00 15.80 27 GLY B C 1
ATOM 2195 O O . GLY B 1 27 ? 16.634 17.744 -41.067 1.00 17.33 27 GLY B O 1
ATOM 2196 N N . ARG B 1 28 ? 16.949 18.814 -39.114 1.00 16.03 28 ARG B N 1
ATOM 2197 C CA . ARG B 1 28 ? 18.115 18.022 -38.721 1.00 15.45 28 ARG B CA 1
ATOM 2198 C C . ARG B 1 28 ? 18.006 17.615 -37.263 1.00 16.83 28 ARG B C 1
ATOM 2199 O O . ARG B 1 28 ? 17.337 18.284 -36.478 1.00 16.38 28 ARG B O 1
ATOM 2207 N N . PHE B 1 29 ? 18.673 16.527 -36.898 1.00 16.21 29 PHE B N 1
ATOM 2208 C CA . PHE B 1 29 ? 18.748 16.142 -35.495 1.00 14.24 29 PHE B CA 1
ATOM 2209 C C . PHE B 1 29 ? 20.044 15.398 -35.220 1.00 14.88 29 PHE B C 1
ATOM 2210 O O . PHE B 1 29 ? 20.636 14.805 -36.118 1.00 15.69 29 PHE B O 1
ATOM 2218 N N . LEU B 1 30 ? 20.475 15.457 -33.968 1.00 13.65 30 LEU B N 1
ATOM 2219 C CA . LEU B 1 30 ? 21.719 14.854 -33.541 1.00 14.48 30 LEU B CA 1
ATOM 2220 C C . LEU B 1 30 ? 21.496 13.465 -32.939 1.00 15.26 30 LEU B C 1
ATOM 2221 O O . LEU B 1 30 ? 20.613 13.265 -32.098 1.00 14.25 30 LEU B O 1
ATOM 2226 N N . VAL B 1 31 ? 22.300 12.513 -33.391 1.00 12.90 31 VAL B N 1
ATOM 2227 C CA . VAL B 1 31 ? 22.310 11.163 -32.836 1.00 13.17 31 VAL B CA 1
ATOM 2228 C C . VAL B 1 31 ? 23.637 10.940 -32.109 1.00 14.64 31 VAL B C 1
ATOM 2229 O O . VAL B 1 31 ? 24.680 10.883 -32.747 1.00 13.90 31 VAL B O 1
ATOM 2233 N N . GLU B 1 32 ? 23.587 10.821 -30.781 1.00 12.97 32 GLU B N 1
ATOM 2234 C CA . GLU B 1 32 ? 24.798 10.655 -29.975 1.00 15.69 32 GLU B CA 1
ATOM 2235 C C . GLU B 1 32 ? 25.042 9.199 -29.600 1.00 18.94 32 GLU B C 1
ATOM 2236 O O . GLU B 1 32 ? 24.124 8.488 -29.181 1.00 19.35 32 GLU B O 1
ATOM 2242 N N . GLY B 1 33 ? 26.287 8.753 -29.754 1.00 16.64 33 GLY B N 1
ATOM 2243 C CA . GLY B 1 33 ? 26.635 7.381 -29.438 1.00 19.28 33 GLY B CA 1
ATOM 2244 C C . GLY B 1 33 ? 26.972 6.578 -30.678 1.00 17.40 33 GLY B C 1
ATOM 2245 O O . GLY B 1 33 ? 26.263 6.620 -31.679 1.00 19.05 33 GLY B O 1
ATOM 2246 N N . ARG B 1 34 ? 28.078 5.848 -30.610 1.00 16.28 34 ARG B N 1
ATOM 2247 C CA . ARG B 1 34 ? 28.517 4.995 -31.699 1.00 16.73 34 ARG B CA 1
ATOM 2248 C C . ARG B 1 34 ? 27.435 3.986 -32.095 1.00 17.31 34 ARG B C 1
ATOM 2249 O O . ARG B 1 34 ? 27.113 3.820 -33.279 1.00 15.64 34 ARG B O 1
ATOM 2257 N N . ARG B 1 35 ? 26.853 3.338 -31.092 1.00 22.08 35 ARG B N 1
ATOM 2258 C CA . ARG B 1 35 ? 25.806 2.344 -31.325 1.00 28.61 35 ARG B CA 1
ATOM 2259 C C . ARG B 1 35 ? 24.570 2.990 -31.953 1.00 22.88 35 ARG B C 1
ATOM 2260 O O . ARG B 1 35 ? 23.996 2.479 -32.915 1.00 19.84 35 ARG B O 1
ATOM 2268 N N . GLU B 1 36 ? 24.173 4.126 -31.403 1.00 20.28 36 GLU B N 1
ATOM 2269 C CA . GLU B 1 36 ? 22.983 4.821 -31.873 1.00 18.87 36 GLU B CA 1
ATOM 2270 C C . GLU B 1 36 ? 23.170 5.306 -33.311 1.00 16.31 36 GLU B C 1
ATOM 2271 O O . GLU B 1 36 ? 22.243 5.248 -34.124 1.00 17.27 36 GLU B O 1
ATOM 2277 N N . VAL B 1 37 ? 24.376 5.752 -33.639 1.00 13.40 37 VAL B N 1
ATOM 2278 C CA . VAL B 1 37 ? 24.654 6.205 -35.002 1.00 14.88 37 VAL B CA 1
ATOM 2279 C C . VAL B 1 37 ? 24.602 5.037 -35.976 1.00 15.49 37 VAL B C 1
ATOM 2280 O O . VAL B 1 37 ? 24.058 5.164 -37.077 1.00 17.13 37 VAL B O 1
ATOM 2284 N N . GLU B 1 38 ? 25.161 3.898 -35.570 1.00 19.66 38 GLU B N 1
ATOM 2285 C CA . GLU B 1 38 ? 25.119 2.700 -36.404 1.00 20.54 38 GLU B CA 1
ATOM 2286 C C . GLU B 1 38 ? 23.671 2.270 -36.648 1.00 18.79 38 GLU B C 1
ATOM 2287 O O . GLU B 1 38 ? 23.317 1.864 -37.756 1.00 18.90 38 GLU B O 1
ATOM 2293 N N . ARG B 1 39 ? 22.842 2.365 -35.609 1.00 18.19 39 ARG B N 1
ATOM 2294 C CA . ARG B 1 39 ? 21.421 2.021 -35.716 1.00 17.69 39 ARG B CA 1
ATOM 2295 C C . ARG B 1 39 ? 20.662 2.950 -36.666 1.00 16.44 39 ARG B C 1
ATOM 2296 O O . ARG B 1 39 ? 19.782 2.514 -37.416 1.00 16.95 39 ARG B O 1
ATOM 2304 N N . ALA B 1 40 ? 20.995 4.236 -36.630 1.00 15.64 40 ALA B N 1
ATOM 2305 C CA . ALA B 1 40 ? 20.321 5.196 -37.484 1.00 14.02 40 ALA B CA 1
ATOM 2306 C C . ALA B 1 40 ? 20.720 4.942 -38.929 1.00 15.76 40 ALA B C 1
ATOM 2307 O O . ALA B 1 40 ? 19.890 5.016 -39.834 1.00 17.36 40 ALA B O 1
ATOM 2309 N N . LEU B 1 41 ? 21.992 4.611 -39.137 1.00 15.02 41 LEU B N 1
ATOM 2310 C CA . LEU B 1 41 ? 22.498 4.345 -40.479 1.00 14.64 41 LEU B CA 1
ATOM 2311 C C . LEU B 1 41 ? 21.850 3.095 -41.055 1.00 16.52 41 LEU B C 1
ATOM 2312 O O . LEU B 1 41 ? 21.410 3.079 -42.206 1.00 16.49 41 LEU B O 1
ATOM 2317 N N . GLU B 1 42 ? 21.784 2.056 -40.230 1.00 17.50 42 GLU B N 1
ATOM 2318 C CA . GLU B 1 42 ? 21.210 0.775 -40.614 1.00 18.24 42 GLU B CA 1
ATOM 2319 C C . GLU B 1 42 ? 19.742 0.937 -40.990 1.00 17.44 42 GLU B C 1
ATOM 2320 O O . GLU B 1 42 ? 19.237 0.269 -41.897 1.00 15.77 42 GLU B O 1
ATOM 2326 N N . ALA B 1 43 ? 19.075 1.850 -40.291 1.00 14.24 43 ALA B N 1
ATOM 2327 C CA . ALA B 1 43 ? 17.650 2.091 -40.478 1.00 19.60 43 ALA B CA 1
ATOM 2328 C C . ALA B 1 43 ? 17.356 2.894 -41.741 1.00 18.96 43 ALA B C 1
ATOM 2329 O O . ALA B 1 43 ? 16.194 3.079 -42.108 1.00 20.90 43 ALA B O 1
ATOM 2331 N N . GLY B 1 44 ? 18.408 3.373 -42.398 1.00 16.41 44 GLY B N 1
ATOM 2332 C CA . GLY B 1 44 ? 18.274 4.081 -43.658 1.00 16.18 44 GLY B CA 1
ATOM 2333 C C . GLY B 1 44 ? 18.149 5.592 -43.536 1.00 19.83 44 GLY B C 1
ATOM 2334 O O . GLY B 1 44 ? 17.773 6.250 -44.496 1.00 21.78 44 GLY B O 1
ATOM 2335 N N . LEU B 1 45 ? 18.464 6.142 -42.367 1.00 17.34 45 LEU B N 1
ATOM 2336 C CA . LEU B 1 45 ? 18.436 7.593 -42.180 1.00 16.54 45 LEU B CA 1
ATOM 2337 C C . LEU B 1 45 ? 19.668 8.241 -42.825 1.00 16.75 45 LEU B C 1
ATOM 2338 O O . LEU B 1 45 ? 20.729 7.638 -42.899 1.00 19.59 45 LEU B O 1
ATOM 2343 N N . SER B 1 46 ? 19.516 9.473 -43.292 1.00 15.73 46 SER B N 1
ATOM 2344 C CA . SER B 1 46 ? 20.552 10.143 -44.075 1.00 16.80 46 SER B CA 1
ATOM 2345 C C . SER B 1 46 ? 21.519 10.935 -43.189 1.00 17.05 46 SER B C 1
ATOM 2346 O O . SER B 1 46 ? 21.137 11.895 -42.526 1.00 15.21 46 SER B O 1
ATOM 2349 N N . LEU B 1 47 ? 22.780 10.515 -43.186 1.00 14.07 47 LEU B N 1
ATOM 2350 C CA . LEU B 1 47 ? 23.814 11.176 -42.410 1.00 14.19 47 LEU B CA 1
ATOM 2351 C C . LEU B 1 47 ? 24.381 12.367 -43.174 1.00 18.11 47 LEU B C 1
ATOM 2352 O O . LEU B 1 47 ? 24.827 12.216 -44.307 1.00 21.73 47 LEU B O 1
ATOM 2357 N N . GLU B 1 48 ? 24.370 13.549 -42.567 1.00 16.28 48 GLU B N 1
ATOM 2358 C CA . GLU B 1 48 ? 24.930 14.726 -43.227 1.00 18.09 48 GLU B CA 1
ATOM 2359 C C . GLU B 1 48 ? 26.328 15.054 -42.698 1.00 20.73 48 GLU B C 1
ATOM 2360 O O . GLU B 1 48 ? 27.224 15.433 -43.461 1.00 22.71 48 GLU B O 1
ATOM 2366 N N . THR B 1 49 ? 26.514 14.910 -41.393 1.00 16.12 49 THR B N 1
ATOM 2367 C CA . THR B 1 49 ? 27.808 15.198 -40.780 1.00 16.77 49 THR B CA 1
ATOM 2368 C C . THR B 1 49 ? 28.128 14.218 -39.674 1.00 16.88 49 THR B C 1
ATOM 2369 O O . THR B 1 49 ? 27.318 14.013 -38.767 1.00 16.04 49 THR B O 1
ATOM 2373 N N . LEU B 1 50 ? 29.314 13.620 -39.744 1.00 15.11 50 LEU B N 1
ATOM 2374 C CA . LEU B 1 50 ? 29.802 12.778 -38.666 1.00 15.04 50 LEU B CA 1
ATOM 2375 C C . LEU B 1 50 ? 30.664 13.619 -37.726 1.00 17.52 50 LEU B C 1
ATOM 2376 O O . LEU B 1 50 ? 31.561 14.321 -38.182 1.00 20.41 50 LEU B O 1
ATOM 2381 N N . LEU B 1 51 ? 30.389 13.552 -36.427 1.00 15.31 51 LEU B N 1
ATOM 2382 C CA . LEU B 1 51 ? 31.181 14.283 -35.436 1.00 14.42 51 LEU B CA 1
ATOM 2383 C C . LEU B 1 51 ? 32.062 13.306 -34.661 1.00 18.40 51 LEU B C 1
ATOM 2384 O O . LEU B 1 51 ? 31.576 12.292 -34.172 1.00 16.82 51 LEU B O 1
ATOM 2389 N N . LEU B 1 52 ? 33.349 13.617 -34.539 1.00 18.70 52 LEU B N 1
ATOM 2390 C CA . LEU B 1 52 ? 34.258 12.744 -33.808 1.00 16.57 52 LEU B CA 1
ATOM 2391 C C . LEU B 1 52 ? 34.966 13.520 -32.712 1.00 17.13 52 LEU B C 1
ATOM 2392 O O . LEU B 1 52 ? 35.567 14.562 -32.975 1.00 17.41 52 LEU B O 1
ATOM 2397 N N . GLY B 1 53 ? 34.889 13.002 -31.490 1.00 12.84 53 GLY B N 1
ATOM 2398 C CA . GLY B 1 53 ? 35.579 13.596 -30.362 1.00 13.79 53 GLY B CA 1
ATOM 2399 C C . GLY B 1 53 ? 37.040 13.184 -30.318 1.00 15.55 53 GLY B C 1
ATOM 2400 O O . GLY B 1 53 ? 37.498 12.366 -31.126 1.00 15.20 53 GLY B O 1
ATOM 2401 N N . PRO B 1 54 ? 37.786 13.752 -29.370 1.00 17.65 54 PRO B N 1
ATOM 2402 C CA . PRO B 1 54 ? 39.231 13.506 -29.288 1.00 19.11 54 PRO B CA 1
ATOM 2403 C C . PRO B 1 54 ? 39.579 12.052 -28.947 1.00 18.71 54 PRO B C 1
ATOM 2404 O O . PRO B 1 54 ? 40.702 11.630 -29.227 1.00 18.70 54 PRO B O 1
ATOM 2408 N N . LYS B 1 55 ? 38.647 11.294 -28.372 1.00 16.07 55 LYS B N 1
ATOM 2409 C CA . LYS B 1 55 ? 38.915 9.887 -28.060 1.00 16.31 55 LYS B CA 1
ATOM 2410 C C . LYS B 1 55 ? 38.205 8.914 -29.015 1.00 16.52 55 LYS B C 1
ATOM 2411 O O . LYS B 1 55 ? 38.079 7.728 -28.710 1.00 18.41 55 LYS B O 1
ATOM 2417 N N . ALA B 1 56 ? 37.768 9.404 -30.176 1.00 13.96 56 ALA B N 1
ATOM 2418 C CA . ALA B 1 56 ? 37.164 8.535 -31.187 1.00 13.73 56 ALA B CA 1
ATOM 2419 C C . ALA B 1 56 ? 38.157 7.483 -31.679 1.00 16.59 56 ALA B C 1
ATOM 2420 O O . ALA B 1 56 ? 39.372 7.654 -31.543 1.00 19.32 56 ALA B O 1
ATOM 2422 N N . ARG B 1 57 ? 37.633 6.414 -32.266 1.00 17.52 57 ARG B N 1
ATOM 2423 C CA . ARG B 1 57 ? 38.455 5.302 -32.753 1.00 16.84 57 ARG B CA 1
ATOM 2424 C C . ARG B 1 57 ? 38.627 5.406 -34.268 1.00 16.71 57 ARG B C 1
ATOM 2425 O O . ARG B 1 57 ? 37.811 6.040 -34.940 1.00 18.75 57 ARG B O 1
ATOM 2433 N N . PRO B 1 58 ? 39.716 4.835 -34.813 1.00 16.24 58 PRO B N 1
ATOM 2434 C CA . PRO B 1 58 ? 39.908 4.982 -36.260 1.00 15.78 58 PRO B CA 1
ATOM 2435 C C . PRO B 1 58 ? 38.755 4.366 -37.058 1.00 18.79 58 PRO B C 1
ATOM 2436 O O . PRO B 1 58 ? 38.437 4.886 -38.125 1.00 18.98 58 PRO B O 1
ATOM 2440 N N . GLU B 1 59 ? 38.134 3.310 -36.531 1.00 18.61 59 GLU B N 1
ATOM 2441 C CA . GLU B 1 59 ? 37.012 2.647 -37.203 1.00 25.70 59 GLU B CA 1
ATOM 2442 C C . GLU B 1 59 ? 35.809 3.569 -37.376 1.00 20.86 59 GLU B C 1
ATOM 2443 O O . GLU B 1 59 ? 35.016 3.395 -38.307 1.00 20.46 59 GLU B O 1
ATOM 2449 N N . ASP B 1 60 ? 35.658 4.518 -36.457 1.00 18.40 60 ASP B N 1
ATOM 2450 C CA . ASP B 1 60 ? 34.513 5.432 -36.479 1.00 19.94 60 ASP B CA 1
ATOM 2451 C C . ASP B 1 60 ? 34.448 6.241 -37.774 1.00 20.93 60 ASP B C 1
ATOM 2452 O O . ASP B 1 60 ? 33.365 6.643 -38.209 1.00 17.60 60 ASP B O 1
ATOM 2457 N N . ARG B 1 61 ? 35.604 6.476 -38.390 1.00 16.22 61 ARG B N 1
ATOM 2458 C CA . ARG B 1 61 ? 35.639 7.197 -39.655 1.00 20.35 61 ARG B CA 1
ATOM 2459 C C . ARG B 1 61 ? 34.896 6.468 -40.771 1.00 18.95 61 ARG B C 1
ATOM 2460 O O . ARG B 1 61 ? 34.374 7.110 -41.685 1.00 20.58 61 ARG B O 1
ATOM 2468 N N . ALA B 1 62 ? 34.821 5.141 -40.689 1.00 18.97 62 ALA B N 1
ATOM 2469 C CA . ALA B 1 62 ? 34.155 4.362 -41.728 1.00 18.64 62 ALA B CA 1
ATOM 2470 C C . ALA B 1 62 ? 32.648 4.589 -41.733 1.00 20.30 62 ALA B C 1
ATOM 2471 O O . ALA B 1 62 ? 31.963 4.244 -42.699 1.00 20.67 62 ALA B O 1
ATOM 2473 N N . LEU B 1 63 ? 32.134 5.166 -40.650 1.00 17.53 63 LEU B N 1
ATOM 2474 C CA . LEU B 1 63 ? 30.703 5.438 -40.534 1.00 17.16 63 LEU B CA 1
ATOM 2475 C C . LEU B 1 63 ? 30.258 6.605 -41.404 1.00 18.87 63 LEU B C 1
ATOM 2476 O O . LEU B 1 63 ? 29.060 6.786 -41.644 1.00 22.12 63 LEU B O 1
ATOM 2481 N N . ALA B 1 64 ? 31.218 7.399 -41.873 1.00 19.10 64 ALA B N 1
ATOM 2482 C CA . ALA B 1 64 ? 30.907 8.641 -42.579 1.00 16.54 64 ALA B CA 1
ATOM 2483 C C . ALA B 1 64 ? 30.233 8.404 -43.926 1.00 22.30 64 ALA B C 1
ATOM 2484 O O . ALA B 1 64 ? 29.351 9.163 -44.322 1.00 23.49 64 ALA B O 1
ATOM 2486 N N . GLY B 1 65 ? 30.646 7.351 -44.628 1.00 26.06 65 GLY B N 1
ATOM 2487 C CA . GLY B 1 65 ? 30.114 7.055 -45.949 1.00 30.52 65 GLY B CA 1
ATOM 2488 C C . GLY B 1 65 ? 30.042 8.252 -46.890 1.00 34.23 65 GLY B C 1
ATOM 2489 O O . GLY B 1 65 ? 29.041 8.450 -47.579 1.00 36.78 65 GLY B O 1
ATOM 2490 N N . GLY B 1 66 ? 31.091 9.068 -46.905 1.00 36.57 66 GLY B N 1
ATOM 2491 C CA . GLY B 1 66 ? 31.136 10.216 -47.795 1.00 39.91 66 GLY B CA 1
ATOM 2492 C C . GLY B 1 66 ? 30.700 11.540 -47.183 1.00 40.79 66 GLY B C 1
ATOM 2493 O O . GLY B 1 66 ? 30.983 12.607 -47.735 1.00 44.37 66 GLY B O 1
ATOM 2494 N N . ALA B 1 67 ? 30.006 11.481 -46.050 1.00 31.09 67 ALA B N 1
ATOM 2495 C CA . ALA B 1 67 ? 29.584 12.694 -45.360 1.00 27.71 67 ALA B CA 1
ATOM 2496 C C . ALA B 1 67 ? 30.791 13.481 -44.832 1.00 22.77 67 ALA B C 1
ATOM 2497 O O . ALA B 1 67 ? 31.891 12.951 -44.719 1.00 24.65 67 ALA B O 1
ATOM 2499 N N . GLU B 1 68 ? 30.573 14.749 -44.509 1.00 21.52 68 GLU B N 1
ATOM 2500 C CA . GLU B 1 68 ? 31.600 15.548 -43.857 1.00 24.16 68 GLU B CA 1
ATOM 2501 C C . GLU B 1 68 ? 31.966 14.939 -42.513 1.00 24.27 68 GLU B C 1
ATOM 2502 O O . GLU B 1 68 ? 31.094 14.482 -41.763 1.00 23.61 68 GLU B O 1
ATOM 2508 N N . VAL B 1 69 ? 33.260 14.914 -42.221 1.00 20.05 69 VAL B N 1
ATOM 2509 C CA . VAL B 1 69 ? 33.730 14.527 -40.899 1.00 21.80 69 VAL B CA 1
ATOM 2510 C C . VAL B 1 69 ? 34.250 15.758 -40.186 1.00 23.74 69 VAL B C 1
ATOM 2511 O O . VAL B 1 69 ? 35.124 16.462 -40.699 1.00 23.58 69 VAL B O 1
ATOM 2515 N N . LEU B 1 70 ? 33.687 16.025 -39.014 1.00 19.99 70 LEU B N 1
ATOM 2516 C CA . LEU B 1 70 ? 34.081 17.175 -38.216 1.00 18.83 70 LEU B CA 1
ATOM 2517 C C . LEU B 1 70 ? 34.680 16.717 -36.891 1.00 18.44 70 LEU B C 1
ATOM 2518 O O . LEU B 1 70 ? 34.029 16.000 -36.135 1.00 21.57 70 LEU B O 1
ATOM 2523 N N . GLU B 1 71 ? 35.919 17.113 -36.604 1.00 17.19 71 GLU B N 1
ATOM 2524 C CA . GLU B 1 71 ? 36.514 16.757 -35.322 1.00 15.08 71 GLU B CA 1
ATOM 2525 C C . GLU B 1 71 ? 36.250 17.848 -34.300 1.00 18.83 71 GLU B C 1
ATOM 2526 O O . GLU B 1 71 ? 36.342 19.040 -34.605 1.00 20.15 71 GLU B O 1
ATOM 2532 N N . LEU B 1 72 ? 35.938 17.433 -33.080 1.00 18.05 72 LEU B N 1
ATOM 2533 C CA . LEU B 1 72 ? 35.637 18.382 -32.018 1.00 17.63 72 LEU B CA 1
ATOM 2534 C C . LEU B 1 72 ? 36.619 18.222 -30.873 1.00 18.76 72 LEU B C 1
ATOM 2535 O O . LEU B 1 72 ? 37.019 17.103 -30.532 1.00 17.41 72 LEU B O 1
ATOM 2540 N N . SER B 1 73 ? 36.991 19.347 -30.278 1.00 13.82 73 SER B N 1
ATOM 2541 C CA . SER B 1 73 ? 37.795 19.347 -29.067 1.00 18.91 73 SER B CA 1
ATOM 2542 C C . SER B 1 73 ? 36.951 18.814 -27.929 1.00 18.97 73 SER B C 1
ATOM 2543 O O . SER B 1 73 ? 35.736 18.701 -28.060 1.00 17.31 73 SER B O 1
ATOM 2546 N N . GLU B 1 74 ? 37.595 18.492 -26.813 1.00 21.38 74 GLU B N 1
ATOM 2547 C CA . GLU B 1 74 ? 36.884 18.035 -25.630 1.00 24.20 74 GLU B CA 1
ATOM 2548 C C . GLU B 1 74 ? 35.824 19.051 -25.196 1.00 20.47 74 GLU B C 1
ATOM 2549 O O . GLU B 1 74 ? 34.697 18.680 -24.879 1.00 18.61 74 GLU B O 1
ATOM 2555 N N . ARG B 1 75 ? 36.187 20.334 -25.196 1.00 21.82 75 ARG B N 1
ATOM 2556 C CA . ARG B 1 75 ? 35.262 21.393 -24.783 1.00 19.42 75 ARG B CA 1
ATOM 2557 C C . ARG B 1 75 ? 34.138 21.610 -25.793 1.00 17.97 75 ARG B C 1
ATOM 2558 O O . ARG B 1 75 ? 32.987 21.823 -25.413 1.00 17.67 75 ARG B O 1
ATOM 2566 N N . ALA B 1 76 ? 34.480 21.582 -27.075 1.00 18.08 76 ALA B N 1
ATOM 2567 C CA . ALA B 1 76 ? 33.480 21.682 -28.134 1.00 17.13 76 ALA B CA 1
ATOM 2568 C C . ALA B 1 76 ? 32.511 20.494 -28.076 1.00 18.17 76 ALA B C 1
ATOM 2569 O O . ALA B 1 76 ? 31.289 20.659 -28.167 1.00 16.52 76 ALA B O 1
ATOM 2571 N N . LEU B 1 77 ? 33.058 19.298 -27.897 1.00 19.49 77 LEU B N 1
ATOM 2572 C CA . LEU B 1 77 ? 32.232 18.101 -27.770 1.00 17.22 77 LEU B CA 1
ATOM 2573 C C . LEU B 1 77 ? 31.254 18.195 -26.601 1.00 16.37 77 LEU B C 1
ATOM 2574 O O . LEU B 1 77 ? 30.085 17.827 -26.729 1.00 17.22 77 LEU B O 1
ATOM 2579 N N . ALA B 1 78 ? 31.729 18.698 -25.467 1.00 18.96 78 ALA B N 1
ATOM 2580 C CA . ALA B 1 78 ? 30.889 18.822 -24.277 1.00 21.76 78 ALA B CA 1
ATOM 2581 C C . ALA B 1 78 ? 29.725 19.780 -24.514 1.00 22.67 78 ALA B C 1
ATOM 2582 O O . ALA B 1 78 ? 28.635 19.589 -23.963 1.00 20.90 78 ALA B O 1
ATOM 2584 N N . ARG B 1 79 ? 29.957 20.810 -25.326 1.00 19.24 79 ARG B N 1
ATOM 2585 C CA . ARG B 1 79 ? 28.904 21.776 -25.636 1.00 23.45 79 ARG B CA 1
ATOM 2586 C C . ARG B 1 79 ? 27.780 21.141 -26.462 1.00 18.51 79 ARG B C 1
ATOM 2587 O O . ARG B 1 79 ? 26.608 21.411 -26.231 1.00 19.29 79 ARG B O 1
ATOM 2595 N N . VAL B 1 80 ? 28.142 20.282 -27.409 1.00 18.77 80 VAL B N 1
ATOM 2596 C CA . VAL B 1 80 ? 27.169 19.675 -28.318 1.00 17.16 80 VAL B CA 1
ATOM 2597 C C . VAL B 1 80 ? 26.433 18.510 -27.658 1.00 18.45 80 VAL B C 1
ATOM 2598 O O . VAL B 1 80 ? 25.272 18.231 -27.966 1.00 19.64 80 VAL B O 1
ATOM 2602 N N . SER B 1 81 ? 27.111 17.833 -26.739 1.00 18.47 81 SER B N 1
ATOM 2603 C CA . SER B 1 81 ? 26.580 16.611 -26.136 1.00 16.65 81 SER B CA 1
ATOM 2604 C C . SER B 1 81 ? 25.441 16.877 -25.158 1.00 21.32 81 SER B C 1
ATOM 2605 O O . SER B 1 81 ? 25.410 17.911 -24.491 1.00 21.73 81 SER B O 1
ATOM 2608 N N . THR B 1 82 ? 24.513 15.931 -25.065 1.00 19.48 82 THR B N 1
ATOM 2609 C CA . THR B 1 82 ? 23.491 15.979 -24.025 1.00 20.69 82 THR B CA 1
ATOM 2610 C C . THR B 1 82 ? 23.790 15.000 -22.900 1.00 22.40 82 THR B C 1
ATOM 2611 O O . THR B 1 82 ? 22.934 14.741 -22.055 1.00 24.29 82 THR B O 1
ATOM 2615 N N . ARG B 1 83 ? 24.996 14.449 -22.878 1.00 21.84 83 ARG B N 1
ATOM 2616 C CA . ARG B 1 83 ? 25.324 13.488 -21.832 1.00 24.31 83 ARG B CA 1
ATOM 2617 C C . ARG B 1 83 ? 26.287 14.044 -20.795 1.00 29.37 83 ARG B C 1
ATOM 2618 O O . ARG B 1 83 ? 27.025 15.006 -21.042 1.00 27.81 83 ARG B O 1
ATOM 2626 N N . GLU B 1 84 ? 26.247 13.410 -19.628 1.00 31.34 84 GLU B N 1
ATOM 2627 C CA . GLU B 1 84 ? 27.181 13.635 -18.538 1.00 35.59 84 GLU B CA 1
ATOM 2628 C C . GLU B 1 84 ? 28.627 13.524 -19.031 1.00 33.77 84 GLU B C 1
ATOM 2629 O O . GLU B 1 84 ? 29.421 14.457 -18.901 1.00 34.06 84 GLU B O 1
ATOM 2635 N N . ASN B 1 85 ? 28.957 12.367 -19.592 1.00 29.08 85 ASN B N 1
ATOM 2636 C CA . ASN B 1 85 ? 30.199 12.201 -20.326 1.00 28.88 85 ASN B CA 1
ATOM 2637 C C . ASN B 1 85 ? 29.863 11.926 -21.783 1.00 25.89 85 ASN B C 1
ATOM 2638 O O . ASN B 1 85 ? 29.191 10.939 -22.088 1.00 24.62 85 ASN B O 1
ATOM 2643 N N . PRO B 1 86 ? 30.303 12.817 -22.684 1.00 24.57 86 PRO B N 1
ATOM 2644 C CA . PRO B 1 86 ? 29.911 12.764 -24.096 1.00 21.73 86 PRO B CA 1
ATOM 2645 C C . PRO B 1 86 ? 30.339 11.484 -24.788 1.00 18.02 86 PRO B C 1
ATOM 2646 O O . PRO B 1 86 ? 31.412 10.963 -24.492 1.00 18.99 86 PRO B O 1
ATOM 2650 N N . ALA B 1 87 ? 29.512 10.985 -25.701 1.00 15.48 87 ALA B N 1
ATOM 2651 C CA . ALA B 1 87 ? 29.967 9.961 -26.631 1.00 15.78 87 ALA B CA 1
ATOM 2652 C C . ALA B 1 87 ? 30.984 10.590 -27.576 1.00 17.24 87 ALA B C 1
ATOM 2653 O O . ALA B 1 87 ? 30.974 11.804 -27.793 1.00 16.89 87 ALA B O 1
ATOM 2655 N N . GLN B 1 88 ? 31.864 9.765 -28.134 1.00 16.65 88 GLN B N 1
ATOM 2656 C CA . GLN B 1 88 ? 32.942 10.259 -28.979 1.00 14.43 88 GLN B CA 1
ATOM 2657 C C . GLN B 1 88 ? 32.580 10.167 -30.454 1.00 16.26 88 GLN B C 1
ATOM 2658 O O . GLN B 1 88 ? 33.349 10.577 -31.318 1.00 16.65 88 GLN B O 1
ATOM 2664 N N . VAL B 1 89 ? 31.395 9.627 -30.729 1.00 15.12 89 VAL B N 1
ATOM 2665 C CA . VAL B 1 89 ? 30.853 9.548 -32.082 1.00 14.12 89 VAL B CA 1
ATOM 2666 C C . VAL B 1 89 ? 29.429 10.093 -32.084 1.00 12.93 89 VAL B C 1
ATOM 2667 O O . VAL B 1 89 ? 28.608 9.676 -31.268 1.00 17.48 89 VAL B O 1
ATOM 2671 N N . LEU B 1 90 ? 29.149 11.041 -32.971 1.00 14.30 90 LEU B N 1
ATOM 2672 C CA . LEU B 1 90 ? 27.801 11.587 -33.106 1.00 15.53 90 LEU B CA 1
ATOM 2673 C C . LEU B 1 90 ? 27.515 11.794 -34.581 1.00 16.94 90 LEU B C 1
ATOM 2674 O O . LEU B 1 90 ? 28.437 11.888 -35.389 1.00 17.83 90 LEU B O 1
ATOM 2679 N N . GLY B 1 91 ? 26.240 11.860 -34.944 1.00 14.79 91 GLY B N 1
ATOM 2680 C CA . GLY B 1 91 ? 25.904 12.096 -36.332 1.00 15.65 91 GLY B CA 1
ATOM 2681 C C . GLY B 1 91 ? 24.799 13.123 -36.450 1.00 14.97 91 GLY B C 1
ATOM 2682 O O . GLY B 1 91 ? 23.839 13.099 -35.680 1.00 17.50 91 GLY B O 1
ATOM 2683 N N . VAL B 1 92 ? 24.939 14.037 -37.404 1.00 15.97 92 VAL B N 1
ATOM 2684 C CA . VAL B 1 92 ? 23.844 14.927 -37.760 1.00 15.61 9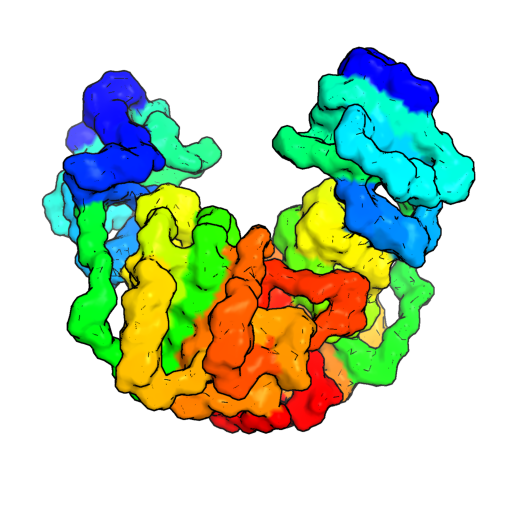2 VAL B CA 1
ATOM 2685 C C . VAL B 1 92 ? 23.075 14.286 -38.905 1.00 14.69 92 VAL B C 1
ATOM 2686 O O . VAL B 1 92 ? 23.626 14.076 -39.989 1.00 15.66 92 VAL B O 1
ATOM 2690 N N . PHE B 1 93 ? 21.810 13.954 -38.652 1.00 10.64 93 PHE B N 1
ATOM 2691 C CA . PHE B 1 93 ? 20.967 13.279 -39.632 1.00 13.02 93 PHE B CA 1
ATOM 2692 C C . PHE B 1 93 ? 19.814 14.154 -40.087 1.00 13.30 93 PHE B C 1
ATOM 2693 O O . PHE B 1 93 ? 19.374 15.037 -39.358 1.00 16.50 93 PHE B O 1
ATOM 2701 N N . ARG B 1 94 ? 19.309 13.888 -41.287 1.00 14.94 94 ARG B N 1
ATOM 2702 C CA . ARG B 1 94 ? 18.087 14.539 -41.733 1.00 17.08 94 ARG B CA 1
ATOM 2703 C C . ARG B 1 94 ? 16.913 14.004 -40.928 1.00 17.40 94 ARG B C 1
ATOM 2704 O O . ARG B 1 94 ? 16.777 12.787 -40.738 1.00 18.50 94 ARG B O 1
ATOM 2712 N N . LEU B 1 95 ? 16.080 14.925 -40.449 1.00 20.74 95 LEU B N 1
ATOM 2713 C CA . LEU B 1 95 ? 14.870 14.598 -39.703 1.00 20.21 95 LEU B CA 1
ATOM 2714 C C . LEU B 1 95 ? 13.777 14.142 -40.666 1.00 19.12 95 LEU B C 1
ATOM 2715 O O . LEU B 1 95 ? 13.242 14.956 -41.417 1.00 21.29 95 LEU B O 1
ATOM 2720 N N . PRO B 1 96 ? 13.450 12.841 -40.663 1.00 20.57 96 PRO B N 1
ATOM 2721 C CA . PRO B 1 96 ? 12.471 12.339 -41.629 1.00 21.59 96 PRO B CA 1
ATOM 2722 C C . PRO B 1 96 ? 11.052 12.723 -41.237 1.00 24.34 96 PRO B C 1
ATOM 2723 O O . PRO B 1 96 ? 10.773 12.936 -40.064 1.00 24.08 96 PRO B O 1
ATOM 2727 N N . ARG B 1 97 ? 10.172 12.837 -42.220 1.00 27.61 97 ARG B N 1
ATOM 2728 C CA . ARG B 1 97 ? 8.763 13.033 -41.926 1.00 30.29 97 ARG B CA 1
ATOM 2729 C C . ARG B 1 97 ? 8.127 11.655 -41.873 1.00 33.50 97 ARG B C 1
ATOM 2730 O O . ARG B 1 97 ? 8.354 10.830 -42.756 1.00 30.50 97 ARG B O 1
ATOM 2738 N N . ARG B 1 98 ? 7.374 11.397 -40.810 1.00 38.14 98 ARG B N 1
ATOM 2739 C CA . ARG B 1 98 ? 6.776 10.086 -40.599 1.00 43.35 98 ARG B CA 1
ATOM 2740 C C . ARG B 1 98 ? 5.263 10.186 -40.721 1.00 40.76 98 ARG B C 1
ATOM 2741 O O . ARG B 1 98 ? 4.656 11.162 -40.277 1.00 41.85 98 ARG B O 1
ATOM 2749 N N . SER B 1 99 ? 4.661 9.176 -41.334 1.00 36.23 99 SER B N 1
ATOM 2750 C CA . SER B 1 99 ? 3.239 9.212 -41.632 1.00 32.12 99 SER B CA 1
ATOM 2751 C C . SER B 1 99 ? 2.681 7.816 -41.832 1.00 23.49 99 SER B C 1
ATOM 2752 O O . SER B 1 99 ? 3.342 6.963 -42.416 1.00 24.52 99 SER B O 1
ATOM 2755 N N . LEU B 1 100 ? 1.462 7.591 -41.353 1.00 17.38 100 LEU B N 1
ATOM 2756 C CA . LEU B 1 100 ? 0.814 6.295 -41.515 1.00 20.75 100 LEU B CA 1
ATOM 2757 C C . LEU B 1 100 ? 0.259 6.107 -42.923 1.00 26.00 100 LEU B C 1
ATOM 2758 O O . LEU B 1 100 ? -0.192 5.015 -43.267 1.00 27.06 100 LEU B O 1
ATOM 2763 N N . ALA B 1 101 ? 0.293 7.167 -43.730 1.00 26.15 101 ALA B N 1
ATOM 2764 C CA . ALA B 1 101 ? -0.201 7.084 -45.104 1.00 29.77 101 ALA B CA 1
ATOM 2765 C C . ALA B 1 101 ? 0.433 5.902 -45.848 1.00 32.11 101 ALA B C 1
ATOM 2766 O O . ALA B 1 101 ? 1.660 5.796 -45.945 1.00 30.65 101 ALA B O 1
ATOM 2768 N N . GLY B 1 102 ? -0.413 4.996 -46.334 1.00 31.67 102 GLY B N 1
ATOM 2769 C CA . GLY B 1 102 ? 0.041 3.880 -47.143 1.00 37.27 102 GLY B CA 1
ATOM 2770 C C . GLY B 1 102 ? 0.778 2.781 -46.397 1.00 41.68 102 GLY B C 1
ATOM 2771 O O . GLY B 1 102 ? 1.243 1.824 -47.016 1.00 48.07 102 GLY B O 1
ATOM 2772 N N . VAL B 1 103 ? 0.899 2.917 -45.077 1.00 33.10 103 VAL B N 1
ATOM 2773 C CA . VAL B 1 103 ? 1.521 1.877 -44.263 1.00 29.52 103 VAL B CA 1
ATOM 2774 C C . VAL B 1 103 ? 0.657 0.622 -44.291 1.00 30.57 103 VAL B C 1
ATOM 2775 O O . VAL B 1 103 ? -0.539 0.686 -44.027 1.00 28.50 103 VAL B O 1
ATOM 2779 N N . THR B 1 104 ? 1.255 -0.514 -44.625 1.00 32.37 104 THR B N 1
ATOM 2780 C CA . THR B 1 104 ? 0.520 -1.775 -44.617 1.00 35.25 104 THR B CA 1
ATOM 2781 C C . THR B 1 104 ? 1.087 -2.702 -43.550 1.00 34.68 104 THR B C 1
ATOM 2782 O O . THR B 1 104 ? 2.297 -2.704 -43.294 1.00 34.85 104 THR B O 1
ATOM 2786 N N . LEU B 1 105 ? 0.216 -3.490 -42.927 1.00 29.34 105 LEU B N 1
ATOM 2787 C CA . LEU B 1 105 ? 0.652 -4.420 -41.888 1.00 27.06 105 LEU B CA 1
ATOM 2788 C C . LEU B 1 105 ? 0.796 -5.842 -42.414 1.00 31.20 105 LEU B C 1
ATOM 2789 O O . LEU B 1 105 ? -0.025 -6.313 -43.208 1.00 32.20 105 LEU B O 1
ATOM 2794 N N . GLY B 1 106 ? 1.840 -6.525 -41.954 1.00 32.12 106 GLY B N 1
ATOM 2795 C CA . GLY B 1 106 ? 2.034 -7.923 -42.286 1.00 32.28 106 GLY B CA 1
ATOM 2796 C C . GLY B 1 106 ? 0.981 -8.802 -41.633 1.00 34.30 106 GLY B C 1
ATOM 2797 O O . GLY B 1 106 ? 0.091 -8.312 -40.936 1.00 32.28 106 GLY B O 1
ATOM 2798 N N . ALA B 1 107 ? 1.089 -10.109 -41.846 1.00 34.47 107 ALA B N 1
ATOM 2799 C CA . ALA B 1 107 ? 0.090 -11.053 -41.349 1.00 34.59 107 ALA B CA 1
ATOM 2800 C C . ALA B 1 107 ? 0.102 -11.145 -39.829 1.00 31.28 107 ALA B C 1
ATOM 2801 O O . ALA B 1 107 ? 1.170 -11.078 -39.214 1.00 33.09 107 ALA B O 1
ATOM 2803 N N . ALA B 1 108 ? -1.088 -11.311 -39.248 1.00 27.35 108 ALA B N 1
ATOM 2804 C CA . ALA B 1 108 ? -1.275 -11.464 -37.798 1.00 26.34 108 ALA B CA 1
ATOM 2805 C C . ALA B 1 108 ? -0.404 -10.493 -37.001 1.00 24.97 108 ALA B C 1
ATOM 2806 O O . ALA B 1 108 ? 0.452 -10.909 -36.209 1.00 22.21 108 ALA B O 1
ATOM 2808 N N . PRO B 1 109 ? -0.604 -9.192 -37.231 1.00 23.39 109 PRO B N 1
ATOM 2809 C CA . PRO B 1 109 ? 0.339 -8.195 -36.719 1.00 20.74 109 PRO B CA 1
ATOM 2810 C C . PRO B 1 109 ? 0.201 -7.975 -35.224 1.00 20.97 109 PRO B C 1
ATOM 2811 O O . PRO B 1 109 ? -0.880 -8.099 -34.641 1.00 20.44 109 PRO B O 1
ATOM 2815 N N . LEU B 1 110 ? 1.330 -7.666 -34.615 1.00 18.58 110 LEU B N 1
ATOM 2816 C CA . LEU B 1 110 ? 1.394 -7.317 -33.214 1.00 17.56 110 LEU B CA 1
ATOM 2817 C C . LEU B 1 110 ? 1.488 -5.808 -33.116 1.00 14.52 110 LEU B C 1
ATOM 2818 O O . LEU B 1 110 ? 2.488 -5.214 -33.514 1.00 17.74 110 LEU B O 1
ATOM 2823 N N . VAL B 1 111 ? 0.438 -5.187 -32.591 1.00 15.21 111 VAL B N 1
ATOM 2824 C CA . VAL B 1 111 ? 0.351 -3.734 -32.570 1.00 13.84 111 VAL B CA 1
ATOM 2825 C C . VAL B 1 111 ? 0.220 -3.223 -31.143 1.00 14.96 111 VAL B C 1
ATOM 2826 O O . VAL B 1 111 ? -0.530 -3.777 -30.340 1.00 12.81 111 VAL B O 1
ATOM 2830 N N . LEU B 1 112 ? 0.977 -2.178 -30.817 1.00 12.16 112 LEU B N 1
ATOM 2831 C CA . LEU B 1 112 ? 0.849 -1.551 -29.510 1.00 13.26 112 LEU B CA 1
ATOM 2832 C C . LEU B 1 112 ? 0.399 -0.106 -29.683 1.00 14.72 112 LEU B C 1
ATOM 2833 O O . LEU B 1 112 ? 1.032 0.673 -30.401 1.00 16.38 112 LEU B O 1
ATOM 2838 N N . VAL B 1 113 ? -0.703 0.238 -29.030 1.00 14.06 113 VAL B N 1
ATOM 2839 C CA . VAL B 1 113 ? -1.225 1.600 -29.070 1.00 13.94 113 VAL B CA 1
ATOM 2840 C C . VAL B 1 113 ? -1.027 2.245 -27.704 1.00 15.77 113 VAL B C 1
ATOM 2841 O O . VAL B 1 113 ? -1.711 1.896 -26.740 1.00 15.10 113 VAL B O 1
ATOM 2845 N N . LEU B 1 114 ? -0.059 3.157 -27.622 1.00 12.36 114 LEU B N 1
ATOM 2846 C CA . LEU B 1 114 ? 0.251 3.856 -26.376 1.00 12.36 114 LEU B CA 1
ATOM 2847 C C . LEU B 1 114 ? -0.511 5.166 -26.313 1.00 13.94 114 LEU B C 1
ATOM 2848 O O . LEU B 1 114 ? -0.158 6.125 -26.992 1.00 14.83 114 LEU B O 1
ATOM 2853 N N . LEU B 1 115 ? -1.556 5.207 -25.493 1.00 14.52 115 LEU B N 1
ATOM 2854 C CA . LEU B 1 115 ? -2.451 6.356 -25.453 1.00 17.86 115 LEU B CA 1
ATOM 2855 C C . LEU B 1 115 ? -1.968 7.444 -24.490 1.00 20.97 115 LEU B C 1
ATOM 2856 O O . LEU B 1 115 ? -1.734 7.176 -23.309 1.00 20.48 115 LEU B O 1
ATOM 2861 N N . GLY B 1 116 ? -1.815 8.663 -25.009 1.00 21.35 116 GLY B N 1
ATOM 2862 C CA . GLY B 1 116 ? -1.440 9.814 -24.203 1.00 17.23 116 GLY B CA 1
ATOM 2863 C C . GLY B 1 116 ? 0.059 10.087 -24.235 1.00 20.20 116 GLY B C 1
ATOM 2864 O O . GLY B 1 116 ? 0.852 9.199 -24.557 1.00 18.80 116 GLY B O 1
ATOM 2865 N N . LEU B 1 117 ? 0.451 11.314 -23.903 1.00 20.29 117 LEU B N 1
ATOM 2866 C CA . LEU B 1 117 ? 1.869 11.673 -23.866 1.00 20.78 117 LEU B CA 1
ATOM 2867 C C . LEU B 1 117 ? 2.617 10.861 -22.815 1.00 23.38 117 LEU B C 1
ATOM 2868 O O . LEU B 1 117 ? 2.134 10.685 -21.698 1.00 22.51 117 LEU B O 1
ATOM 2873 N N . GLU B 1 118 ? 3.806 10.381 -23.167 1.00 22.31 118 GLU B N 1
ATOM 2874 C CA . GLU B 1 118 ? 4.596 9.571 -22.241 1.00 23.38 118 GLU B CA 1
ATOM 2875 C C . GLU B 1 118 ? 5.958 10.216 -21.997 1.00 23.40 118 GLU B C 1
ATOM 2876 O O . GLU B 1 118 ? 6.497 10.885 -22.878 1.00 24.07 118 GLU B O 1
ATOM 2882 N N . LYS B 1 119 ? 6.496 10.026 -20.797 1.00 23.42 119 LYS B N 1
ATOM 2883 C CA . LYS B 1 119 ? 7.814 10.556 -20.450 1.00 28.37 119 LYS B CA 1
ATOM 2884 C C . LYS B 1 119 ? 8.915 9.796 -21.192 1.00 28.57 119 LYS B C 1
ATOM 2885 O O . LYS B 1 119 ? 8.783 8.598 -21.429 1.00 23.51 119 LYS B O 1
ATOM 2891 N N . PRO B 1 120 ? 10.015 10.489 -21.547 1.00 35.33 120 PRO B N 1
ATOM 2892 C CA . PRO B 1 120 ? 11.062 9.896 -22.391 1.00 35.81 120 PRO B CA 1
ATOM 2893 C C . PRO B 1 120 ? 11.678 8.624 -21.810 1.00 35.52 120 PRO B C 1
ATOM 2894 O O . PRO B 1 120 ? 12.073 7.745 -22.577 1.00 36.17 120 PRO B O 1
ATOM 2898 N N . GLY B 1 121 ? 11.758 8.528 -20.486 1.00 32.26 121 GLY B N 1
ATOM 2899 C CA . GLY B 1 121 ? 12.314 7.349 -19.841 1.00 30.94 121 GLY B CA 1
ATOM 2900 C C . GLY B 1 121 ? 11.466 6.112 -20.077 1.00 27.35 121 GLY B C 1
ATOM 2901 O O . GLY B 1 121 ? 11.957 5.084 -20.578 1.00 22.31 121 GLY B O 1
ATOM 2902 N N . ASN B 1 122 ? 10.193 6.205 -19.695 1.00 21.44 122 ASN B N 1
ATOM 2903 C CA . ASN B 1 122 ? 9.219 5.160 -19.998 1.00 20.36 122 ASN B CA 1
ATOM 2904 C C . ASN B 1 122 ? 9.159 4.859 -21.491 1.00 20.02 122 ASN B C 1
ATOM 2905 O O . ASN B 1 122 ? 9.100 3.699 -21.914 1.00 19.12 122 ASN B O 1
ATOM 2910 N N . LEU B 1 123 ? 9.145 5.918 -22.293 1.00 18.66 123 LEU B N 1
ATOM 2911 C CA . LEU B 1 123 ? 8.960 5.764 -23.730 1.00 20.45 123 LEU B CA 1
ATOM 2912 C C . LEU B 1 123 ? 10.099 4.945 -24.338 1.00 21.63 123 LEU B C 1
ATOM 2913 O O . LEU B 1 123 ? 9.867 4.036 -25.136 1.00 21.81 123 LEU B O 1
ATOM 2918 N N . GLY B 1 124 ? 11.328 5.262 -23.943 1.00 20.21 124 GLY B N 1
ATOM 2919 C CA . GLY B 1 124 ? 12.482 4.524 -24.411 1.00 18.46 124 GLY B CA 1
ATOM 2920 C C . GLY B 1 124 ? 12.358 3.057 -24.054 1.00 21.21 124 GLY B C 1
ATOM 2921 O O . GLY B 1 124 ? 12.595 2.190 -24.886 1.00 20.05 124 GLY B O 1
ATOM 2922 N N . ALA B 1 125 ? 11.961 2.785 -22.814 1.00 16.69 125 ALA B N 1
ATOM 2923 C CA . ALA B 1 125 ? 11.873 1.416 -22.342 1.00 17.84 125 ALA B CA 1
ATOM 2924 C C . ALA B 1 125 ? 10.771 0.662 -23.090 1.00 18.40 125 ALA B C 1
ATOM 2925 O O . ALA B 1 125 ? 10.929 -0.520 -23.426 1.00 20.39 125 ALA B O 1
ATOM 2927 N N . ILE B 1 126 ? 9.672 1.352 -23.381 1.00 16.76 126 ILE B N 1
ATOM 2928 C CA . ILE B 1 126 ? 8.583 0.735 -24.134 1.00 18.22 126 ILE B CA 1
ATOM 2929 C C . ILE B 1 126 ? 9.032 0.367 -25.546 1.00 20.77 126 ILE B C 1
ATOM 2930 O O . ILE B 1 126 ? 8.758 -0.736 -26.022 1.00 19.83 126 ILE B O 1
ATOM 2935 N N . LEU B 1 127 ? 9.740 1.283 -26.206 1.00 18.19 127 LEU B N 1
ATOM 2936 C CA . LEU B 1 127 ? 10.260 1.017 -27.542 1.00 18.81 127 LEU B CA 1
ATOM 2937 C C . LEU B 1 127 ? 11.243 -0.156 -27.561 1.00 20.08 127 LEU B C 1
ATOM 2938 O O . LEU B 1 127 ? 11.250 -0.949 -28.503 1.00 20.68 127 LEU B O 1
ATOM 2943 N N . ARG B 1 128 ? 12.067 -0.277 -26.523 1.00 21.88 128 ARG B N 1
ATOM 2944 C CA . ARG B 1 128 ? 12.995 -1.402 -26.444 1.00 19.81 128 ARG B CA 1
ATOM 2945 C C . ARG B 1 128 ? 12.254 -2.728 -26.359 1.00 22.37 128 ARG B C 1
ATOM 2946 O O . ARG B 1 128 ? 12.660 -3.717 -26.974 1.00 23.44 128 ARG B O 1
ATOM 2954 N N . ALA B 1 129 ? 11.183 -2.749 -25.572 1.00 21.20 129 ALA B N 1
ATOM 2955 C CA . ALA B 1 129 ? 10.351 -3.945 -25.423 1.00 18.75 129 ALA B CA 1
ATOM 2956 C C . ALA B 1 129 ? 9.691 -4.315 -26.750 1.00 19.51 129 ALA B C 1
ATOM 2957 O O . ALA B 1 129 ? 9.653 -5.485 -27.144 1.00 19.52 129 ALA B O 1
ATOM 2959 N N . ALA B 1 130 ? 9.171 -3.306 -27.438 1.00 17.00 130 ALA B N 1
ATOM 2960 C CA . ALA B 1 130 ? 8.539 -3.512 -28.738 1.00 17.15 130 ALA B CA 1
ATOM 2961 C C . ALA B 1 130 ? 9.550 -4.022 -29.753 1.00 18.20 130 ALA B C 1
ATOM 2962 O O . ALA B 1 130 ? 9.240 -4.882 -30.581 1.00 21.73 130 ALA B O 1
ATOM 2964 N N . ASP B 1 131 ? 10.765 -3.487 -29.683 1.00 18.36 131 ASP B N 1
ATOM 2965 C CA . ASP B 1 131 ? 11.855 -3.958 -30.528 1.00 20.25 131 ASP B CA 1
ATOM 2966 C C . ASP B 1 131 ? 12.136 -5.442 -30.269 1.00 19.98 131 ASP B C 1
ATOM 2967 O O . ASP B 1 131 ? 12.199 -6.249 -31.196 1.00 22.51 131 ASP B O 1
ATOM 2972 N N . GLY B 1 132 ? 12.282 -5.795 -28.997 1.00 16.53 132 GLY B N 1
ATOM 2973 C CA . GLY B 1 132 ? 12.559 -7.168 -28.612 1.00 15.93 132 GLY B CA 1
ATOM 2974 C C . GLY B 1 132 ? 11.488 -8.153 -29.052 1.00 15.63 132 GLY B C 1
ATOM 2975 O O . GLY B 1 132 ? 11.799 -9.203 -29.595 1.00 16.99 132 GLY B O 1
ATOM 2976 N N . ALA B 1 133 ? 10.220 -7.798 -28.845 1.00 15.06 133 ALA B N 1
ATOM 2977 C CA . ALA B 1 133 ? 9.113 -8.677 -29.199 1.00 18.54 133 ALA B CA 1
ATOM 2978 C C . ALA B 1 133 ? 8.853 -8.726 -30.709 1.00 20.90 133 ALA B C 1
ATOM 2979 O O . ALA B 1 133 ? 8.135 -9.600 -31.188 1.00 22.38 133 ALA B O 1
ATOM 2981 N N . GLY B 1 134 ? 9.422 -7.785 -31.456 1.00 19.96 134 GLY B N 1
ATOM 2982 C CA . GLY B 1 134 ? 9.177 -7.723 -32.888 1.00 20.37 134 GLY B CA 1
ATOM 2983 C C . GLY B 1 134 ? 7.810 -7.151 -33.248 1.00 21.50 134 GLY B C 1
ATOM 2984 O O . GLY B 1 134 ? 7.158 -7.635 -34.171 1.00 20.84 134 GLY B O 1
ATOM 2985 N N . ALA B 1 135 ? 7.379 -6.114 -32.530 1.00 20.52 135 ALA B N 1
ATOM 2986 C CA . ALA B 1 135 ? 6.095 -5.457 -32.821 1.00 17.94 135 ALA B CA 1
ATOM 2987 C C . ALA B 1 135 ? 6.050 -4.940 -34.255 1.00 14.80 135 ALA B C 1
ATOM 2988 O O . ALA B 1 135 ? 7.030 -4.369 -34.751 1.00 17.02 135 ALA B O 1
ATOM 2990 N N . ASP B 1 136 ? 4.908 -5.137 -34.914 1.00 13.81 136 ASP B N 1
ATOM 2991 C CA . ASP B 1 136 ? 4.727 -4.708 -36.301 1.00 18.16 136 ASP B CA 1
ATOM 2992 C C . ASP B 1 136 ? 4.395 -3.225 -36.439 1.00 18.21 136 ASP B C 1
ATOM 2993 O O . ASP B 1 136 ? 4.563 -2.642 -37.502 1.00 19.80 136 ASP B O 1
ATOM 2998 N N . LEU B 1 137 ? 3.916 -2.630 -35.359 1.00 17.10 137 LEU B N 1
ATOM 2999 C CA . LEU B 1 137 ? 3.484 -1.239 -35.359 1.00 15.09 137 LEU B CA 1
ATOM 3000 C C . LEU B 1 137 ? 3.357 -0.747 -33.926 1.00 14.83 137 LEU B C 1
ATOM 3001 O O . LEU B 1 137 ? 2.805 -1.440 -33.065 1.00 14.98 137 LEU B O 1
ATOM 3006 N N . VAL B 1 138 ? 3.880 0.439 -33.661 1.00 13.26 138 VAL B N 1
ATOM 3007 C CA . VAL B 1 138 ? 3.625 1.121 -32.401 1.00 15.39 138 VAL B CA 1
ATOM 3008 C C . VAL B 1 138 ? 3.014 2.487 -32.719 1.00 15.44 138 VAL B C 1
ATOM 3009 O O . VAL B 1 138 ? 3.591 3.257 -33.474 1.00 14.89 138 VAL B O 1
ATOM 3013 N N . LEU B 1 139 ? 1.838 2.768 -32.170 1.00 12.93 139 LEU B N 1
ATOM 3014 C CA . LEU B 1 139 ? 1.230 4.076 -32.348 1.00 14.24 139 LEU B CA 1
ATOM 3015 C C . LEU B 1 139 ? 1.404 4.853 -31.054 1.00 15.22 139 LEU B C 1
ATOM 3016 O O . LEU B 1 139 ? 1.106 4.339 -29.978 1.00 17.32 139 LEU B O 1
ATOM 3021 N N . VAL B 1 140 ? 1.897 6.081 -31.149 1.00 15.64 140 VAL B N 1
ATOM 3022 C CA . VAL B 1 140 ? 2.018 6.929 -29.976 1.00 14.74 140 VAL B CA 1
ATOM 3023 C C . VAL B 1 140 ? 1.214 8.209 -30.184 1.00 16.34 140 VAL B C 1
ATOM 3024 O O . VAL B 1 140 ? 0.743 8.481 -31.291 1.00 17.04 140 VAL B O 1
ATOM 3028 N N . ALA B 1 141 ? 1.047 8.978 -29.113 1.00 17.42 141 ALA B N 1
ATOM 3029 C CA . ALA B 1 141 ? 0.226 10.188 -29.150 1.00 17.70 141 ALA B CA 1
ATOM 3030 C C . ALA B 1 141 ? 0.783 11.209 -30.137 1.00 18.26 141 ALA B C 1
ATOM 3031 O O . ALA B 1 141 ? 1.976 11.206 -30.457 1.00 17.64 141 ALA B O 1
ATOM 3033 N N . GLU B 1 142 ? -0.098 12.084 -30.610 1.00 20.50 142 GLU B N 1
ATOM 3034 C CA . GLU B 1 142 ? 0.212 12.988 -31.704 1.00 22.93 142 GLU B CA 1
ATOM 3035 C C . GLU B 1 142 ? 1.447 13.867 -31.459 1.00 23.01 142 GLU B C 1
ATOM 3036 O O . GLU B 1 142 ? 2.242 14.093 -32.369 1.00 22.83 142 GLU B O 1
ATOM 3042 N N . GLY B 1 143 ? 1.608 14.349 -30.232 1.00 22.08 143 GLY B N 1
ATOM 3043 C CA . GLY B 1 143 ? 2.687 15.275 -29.923 1.00 22.13 143 GLY B CA 1
ATOM 3044 C C . GLY B 1 143 ? 3.981 14.627 -29.458 1.00 20.47 143 GLY B C 1
ATOM 3045 O O . GLY B 1 143 ? 4.916 15.320 -29.045 1.00 20.38 143 GLY B O 1
ATOM 3046 N N . VAL B 1 144 ? 4.047 13.301 -29.515 1.00 18.02 144 VAL B N 1
ATOM 3047 C CA . VAL B 1 144 ? 5.240 12.597 -29.036 1.00 14.64 144 VAL B CA 1
ATOM 3048 C C . VAL B 1 144 ? 6.426 12.821 -29.955 1.00 16.96 144 VAL B C 1
ATOM 3049 O O . VAL B 1 144 ? 6.313 12.651 -31.167 1.00 17.69 144 VAL B O 1
ATOM 3053 N N . ASP B 1 145 ? 7.561 13.192 -29.355 1.00 17.37 145 ASP B N 1
ATOM 3054 C CA . ASP B 1 145 ? 8.803 13.465 -30.072 1.00 17.08 145 ASP B CA 1
ATOM 3055 C C . ASP B 1 145 ? 9.703 12.234 -30.042 1.00 15.85 145 ASP B C 1
ATOM 3056 O O . ASP B 1 145 ? 10.181 11.834 -28.986 1.00 22.79 145 ASP B O 1
ATOM 3061 N N . LEU B 1 146 ? 9.922 11.639 -31.206 1.00 13.46 146 LEU B N 1
ATOM 3062 C CA . LEU B 1 146 ? 10.646 10.376 -31.309 1.00 15.72 146 LEU B CA 1
ATOM 3063 C C . LEU B 1 146 ? 12.109 10.595 -31.643 1.00 19.26 146 LEU B C 1
ATOM 3064 O O . LEU B 1 146 ? 12.867 9.638 -31.785 1.00 20.50 146 LEU B O 1
ATOM 3069 N N . PHE B 1 147 ? 12.493 11.858 -31.784 1.00 17.74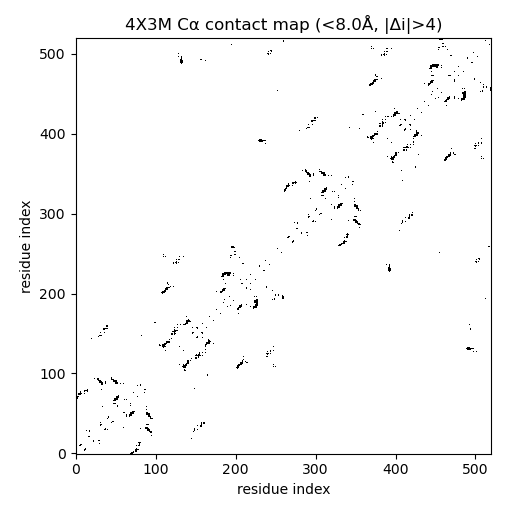 147 PHE B N 1
ATOM 3070 C CA . PHE B 1 147 ? 13.848 12.195 -32.218 1.00 18.17 147 PHE B CA 1
ATOM 3071 C C . PHE B 1 147 ? 14.586 13.059 -31.201 1.00 19.46 147 PHE B C 1
ATOM 3072 O O . PHE B 1 147 ? 15.616 13.666 -31.516 1.00 21.73 147 PHE B O 1
ATOM 3080 N N . SER B 1 148 ? 14.060 13.124 -29.986 1.00 19.30 148 SER B N 1
ATOM 3081 C CA . SER B 1 148 ? 14.729 13.861 -28.924 1.00 19.42 148 SER B CA 1
ATOM 3082 C C . SER B 1 148 ? 15.959 13.080 -28.479 1.00 16.71 148 SER B C 1
ATOM 3083 O O . SER B 1 148 ? 16.005 11.869 -28.630 1.00 15.48 148 SER B O 1
ATOM 3086 N N . PRO B 1 149 ? 16.970 13.779 -27.948 1.00 18.42 149 PRO B N 1
ATOM 3087 C CA . PRO B 1 149 ? 18.148 13.065 -27.437 1.00 19.65 149 PRO B CA 1
ATOM 3088 C C . PRO B 1 149 ? 17.775 12.005 -26.396 1.00 19.07 149 PRO B C 1
ATOM 3089 O O . PRO B 1 149 ? 18.344 10.909 -26.391 1.00 20.51 149 PRO B O 1
ATOM 3093 N N . GLN B 1 150 ? 16.805 12.326 -25.544 1.00 19.66 150 GLN B N 1
ATOM 3094 C CA . GLN B 1 150 ? 16.394 11.418 -24.480 1.00 25.54 150 GLN B CA 1
ATOM 3095 C C . GLN B 1 150 ? 15.787 10.114 -25.001 1.00 19.84 150 GLN B C 1
ATOM 3096 O O . GLN B 1 150 ? 16.116 9.048 -24.500 1.00 23.07 150 GLN B O 1
ATOM 3102 N N . VAL B 1 151 ? 14.895 10.191 -25.989 1.00 19.40 151 VAL B N 1
ATOM 3103 C CA . VAL B 1 151 ? 14.274 8.981 -26.534 1.00 18.76 151 VAL B CA 1
ATOM 3104 C C . VAL B 1 151 ? 15.301 8.145 -27.294 1.00 18.48 151 VAL B C 1
ATOM 3105 O O . VAL B 1 151 ? 15.301 6.913 -27.215 1.00 19.45 151 VAL B O 1
ATOM 3109 N N . ILE B 1 152 ? 16.192 8.815 -28.014 1.00 17.63 152 ILE B N 1
ATOM 3110 C CA . ILE B 1 152 ? 17.234 8.106 -28.740 1.00 13.81 152 ILE B CA 1
ATOM 3111 C C . ILE B 1 152 ? 18.136 7.377 -27.752 1.00 19.71 152 ILE B C 1
ATOM 3112 O O . ILE B 1 152 ? 18.467 6.207 -27.944 1.00 19.32 152 ILE B O 1
ATOM 3117 N N . ARG B 1 153 ? 18.512 8.077 -26.687 1.00 18.91 153 ARG B N 1
ATOM 3118 C CA . ARG B 1 153 ? 19.365 7.504 -25.646 1.00 22.11 153 ARG B CA 1
ATOM 3119 C C . ARG B 1 153 ? 18.683 6.347 -24.925 1.00 20.88 153 ARG B C 1
ATOM 3120 O O . ARG B 1 153 ? 19.228 5.239 -24.850 1.00 20.65 153 ARG B O 1
ATOM 3128 N N . ASN B 1 154 ? 17.480 6.597 -24.415 1.00 21.02 154 ASN B N 1
ATOM 3129 C CA . ASN B 1 154 ? 16.781 5.605 -23.592 1.00 22.88 154 ASN B CA 1
ATOM 3130 C C . ASN B 1 154 ? 16.302 4.373 -24.361 1.00 24.69 154 ASN B C 1
ATOM 3131 O O . ASN B 1 154 ? 16.044 3.330 -23.764 1.00 25.28 154 ASN B O 1
ATOM 3136 N N . SER B 1 155 ? 16.166 4.490 -25.678 1.00 20.18 155 SER B N 1
ATOM 3137 C CA . SER B 1 155 ? 15.794 3.340 -26.495 1.00 19.68 155 SER B CA 1
ATOM 3138 C C . SER B 1 155 ? 17.037 2.635 -27.048 1.00 23.73 155 SER B C 1
ATOM 3139 O O . SER B 1 155 ? 16.922 1.665 -27.790 1.00 27.58 155 SER B O 1
ATOM 3142 N N . THR B 1 156 ? 18.215 3.134 -26.675 1.00 26.47 156 THR B N 1
ATOM 3143 C CA . THR B 1 156 ? 19.493 2.724 -27.270 1.00 28.96 156 THR B CA 1
ATOM 3144 C C . THR B 1 156 ? 19.428 2.677 -28.802 1.00 27.86 156 THR B C 1
ATOM 3145 O O . THR B 1 156 ? 20.042 1.818 -29.436 1.00 27.07 156 THR B O 1
ATOM 3149 N N . GLY B 1 157 ? 18.686 3.610 -29.393 1.00 20.95 157 GLY B N 1
ATOM 3150 C CA . GLY B 1 157 ? 18.578 3.682 -30.835 1.00 20.83 157 GLY B CA 1
ATOM 3151 C C . GLY B 1 157 ? 17.575 2.722 -31.448 1.00 21.96 157 GLY B C 1
ATOM 3152 O O . GLY B 1 157 ? 17.462 2.645 -32.673 1.00 23.74 157 GLY B O 1
ATOM 3153 N N . ALA B 1 158 ? 16.842 1.988 -30.616 1.00 23.05 158 ALA B N 1
ATOM 3154 C CA . ALA B 1 158 ? 15.821 1.072 -31.129 1.00 23.89 158 ALA B CA 1
ATOM 3155 C C . ALA B 1 158 ? 14.681 1.825 -31.823 1.00 22.39 158 ALA B C 1
ATOM 3156 O O . ALA B 1 158 ? 13.979 1.267 -32.666 1.00 22.24 158 ALA B O 1
ATOM 3158 N N . VAL B 1 159 ? 14.511 3.096 -31.477 1.00 19.29 159 VAL B N 1
ATOM 3159 C CA . VAL B 1 159 ? 13.476 3.918 -32.089 1.00 17.63 159 VAL B CA 1
ATOM 3160 C C . VAL B 1 159 ? 13.612 3.964 -33.621 1.00 19.59 159 VAL B C 1
ATOM 3161 O O . VAL B 1 159 ? 12.613 4.046 -34.328 1.00 19.65 159 VAL B O 1
ATOM 3165 N N . PHE B 1 160 ? 14.838 3.863 -34.140 1.00 17.35 160 PHE B N 1
ATOM 3166 C CA . PHE B 1 160 ? 15.071 4.092 -35.568 1.00 18.47 160 PHE B CA 1
ATOM 3167 C C . PHE B 1 160 ? 14.521 3.015 -36.516 1.00 22.36 160 PHE B C 1
ATOM 3168 O O . PHE B 1 160 ? 13.968 3.343 -37.569 1.00 25.28 160 PHE B O 1
ATOM 3176 N N . ALA B 1 161 ? 14.673 1.746 -36.164 1.00 22.11 161 ALA B N 1
ATOM 3177 C CA . ALA B 1 161 ? 14.196 0.666 -37.032 1.00 27.30 161 ALA B CA 1
ATOM 3178 C C . ALA B 1 161 ? 12.722 0.326 -36.770 1.00 28.78 161 ALA B C 1
ATOM 3179 O O . ALA B 1 161 ? 12.035 -0.234 -37.626 1.00 27.96 161 ALA B O 1
ATOM 3181 N N . LEU B 1 162 ? 12.242 0.672 -35.583 1.00 23.59 162 LEU B N 1
ATOM 3182 C CA . LEU B 1 162 ? 10.880 0.331 -35.179 1.00 21.34 162 LEU B CA 1
ATOM 3183 C C . LEU B 1 162 ? 9.838 1.088 -36.004 1.00 20.57 162 LEU B C 1
ATOM 3184 O O . LEU B 1 162 ? 10.011 2.265 -36.278 1.00 20.68 162 LEU B O 1
ATOM 3189 N N . PRO B 1 163 ? 8.748 0.405 -36.403 1.00 22.82 163 PRO B N 1
ATOM 3190 C CA . PRO B 1 163 ? 7.613 1.064 -37.063 1.00 23.06 163 PRO B CA 1
ATOM 3191 C C . PRO B 1 163 ? 6.764 1.843 -36.064 1.00 17.87 163 PRO B C 1
ATOM 3192 O O . PRO B 1 163 ? 5.715 1.353 -35.631 1.00 18.03 163 PRO B O 1
ATOM 3196 N N . VAL B 1 164 ? 7.207 3.037 -35.698 1.00 17.67 164 VAL B N 1
ATOM 3197 C CA . VAL B 1 164 ? 6.511 3.790 -34.669 1.00 16.31 164 VAL B CA 1
ATOM 3198 C C . VAL B 1 164 ? 6.098 5.158 -35.209 1.00 18.18 164 VAL B C 1
ATOM 3199 O O . VAL B 1 164 ? 6.889 5.868 -35.839 1.00 15.69 164 VAL B O 1
ATOM 3203 N N . TYR B 1 165 ? 4.843 5.508 -34.956 1.00 15.78 165 TYR B N 1
ATOM 3204 C CA . TYR B 1 165 ? 4.220 6.700 -35.520 1.00 16.34 165 TYR B CA 1
ATOM 3205 C C . TYR B 1 165 ? 3.425 7.481 -34.482 1.00 17.72 165 TYR B C 1
ATOM 3206 O O . TYR B 1 165 ? 2.574 6.918 -33.797 1.00 15.84 165 TYR B O 1
ATOM 3215 N N . PRO B 1 166 ? 3.697 8.789 -34.368 1.00 17.91 166 PRO B N 1
ATOM 3216 C CA . PRO B 1 166 ? 2.844 9.685 -33.587 1.00 17.71 166 PRO B CA 1
ATOM 3217 C C . PRO B 1 166 ? 1.573 9.979 -34.375 1.00 17.24 166 PRO B C 1
ATOM 3218 O O . PRO B 1 166 ? 1.678 10.438 -35.511 1.00 17.01 166 PRO B O 1
ATOM 3222 N N . VAL B 1 167 ? 0.405 9.691 -33.808 1.00 17.24 167 VAL B N 1
ATOM 3223 C CA . VAL B 1 167 ? -0.856 9.917 -34.514 1.00 17.14 167 VAL B CA 1
ATOM 3224 C C . VAL B 1 167 ? -1.952 10.364 -33.556 1.00 16.70 167 VAL B C 1
ATOM 3225 O O . VAL B 1 167 ? -1.974 9.951 -32.398 1.00 18.43 167 VAL B O 1
ATOM 3229 N N . ALA B 1 168 ? -2.862 11.201 -34.049 1.00 16.09 168 ALA B N 1
ATOM 3230 C CA . ALA B 1 168 ? -4.033 11.602 -33.278 1.00 16.77 168 ALA B CA 1
ATOM 3231 C C . ALA B 1 168 ? -4.898 10.372 -33.027 1.00 19.00 168 ALA B C 1
ATOM 3232 O O . ALA B 1 168 ? -4.886 9.434 -33.822 1.00 19.36 168 ALA B O 1
ATOM 3234 N N . GLU B 1 169 ? -5.648 10.375 -31.930 1.00 19.69 169 GLU B N 1
ATOM 3235 C CA . GLU B 1 169 ? -6.440 9.204 -31.573 1.00 19.91 169 GLU B CA 1
ATOM 3236 C C . GLU B 1 169 ? -7.468 8.876 -32.650 1.00 20.06 169 GLU B C 1
ATOM 3237 O O . GLU B 1 169 ? -7.718 7.703 -32.936 1.00 20.68 169 GLU B O 1
ATOM 3243 N N . GLY B 1 170 ? -8.041 9.909 -33.261 1.00 18.81 170 GLY B N 1
ATOM 3244 C CA . GLY B 1 170 ? -9.050 9.720 -34.290 1.00 20.92 170 GLY B CA 1
ATOM 3245 C C . GLY B 1 170 ? -8.490 8.967 -35.477 1.00 22.60 170 GLY B C 1
ATOM 3246 O O . GLY B 1 170 ? -9.064 7.976 -35.926 1.00 23.08 170 GLY B O 1
ATOM 3247 N N . GLU B 1 171 ? -7.351 9.434 -35.978 1.00 21.71 171 GLU B N 1
ATOM 3248 C CA . GLU B 1 171 ? -6.657 8.771 -37.075 1.00 21.19 171 GLU B CA 1
ATOM 3249 C C . GLU B 1 171 ? -6.257 7.331 -36.722 1.00 18.75 171 GLU B C 1
ATOM 3250 O O . GLU B 1 171 ? -6.365 6.418 -37.547 1.00 17.71 171 GLU B O 1
ATOM 3256 N N . ALA B 1 172 ? -5.783 7.138 -35.496 1.00 19.43 172 ALA B N 1
ATOM 3257 C CA . ALA B 1 172 ? -5.381 5.817 -35.041 1.00 17.20 172 ALA B CA 1
ATOM 3258 C C . ALA B 1 172 ? -6.573 4.864 -35.061 1.00 14.70 172 ALA B C 1
ATOM 3259 O O . ALA B 1 172 ? -6.481 3.756 -35.577 1.00 17.48 172 ALA B O 1
ATOM 3261 N N . ALA B 1 173 ? -7.691 5.319 -34.499 1.00 13.93 173 ALA B N 1
ATOM 3262 C CA . ALA B 1 173 ? -8.918 4.525 -34.458 1.00 15.01 173 ALA B CA 1
ATOM 3263 C C . ALA B 1 173 ? -9.368 4.096 -35.845 1.00 15.62 173 ALA B C 1
ATOM 3264 O O . ALA B 1 173 ? -9.760 2.944 -36.045 1.00 15.63 173 ALA B O 1
ATOM 3266 N N . ARG B 1 174 ? -9.310 5.016 -36.798 1.00 15.66 174 ARG B N 1
ATOM 3267 C CA . ARG B 1 174 ? -9.760 4.727 -38.151 1.00 17.65 174 ARG B CA 1
ATOM 3268 C C . ARG B 1 174 ? -8.806 3.767 -38.849 1.00 16.66 174 ARG B C 1
ATOM 3269 O O . ARG B 1 174 ? -9.231 2.854 -39.563 1.00 20.07 174 ARG B O 1
ATOM 3277 N N . PHE B 1 175 ? -7.511 3.953 -38.619 1.00 17.39 175 PHE B N 1
ATOM 3278 C CA . PHE B 1 175 ? -6.512 3.048 -39.173 1.00 16.85 175 PHE B CA 1
ATOM 3279 C C . PHE B 1 175 ? -6.700 1.619 -38.659 1.00 17.19 175 PHE B C 1
ATOM 3280 O O . PHE B 1 175 ? -6.684 0.667 -39.433 1.00 18.18 175 PHE B O 1
ATOM 3288 N N . LEU B 1 176 ? -6.867 1.468 -37.353 1.00 14.44 176 LEU B N 1
ATOM 3289 C CA . LEU B 1 176 ? -7.036 0.145 -36.760 1.00 14.86 176 LEU B CA 1
ATOM 3290 C C . LEU B 1 176 ? -8.341 -0.503 -37.215 1.00 16.31 176 LEU B C 1
ATOM 3291 O O . LEU B 1 176 ? -8.404 -1.714 -37.415 1.00 18.84 176 LEU B O 1
ATOM 3296 N N . GLU B 1 177 ? -9.379 0.313 -37.374 1.00 16.02 177 GLU B N 1
ATOM 3297 C CA . GLU B 1 177 ? -10.680 -0.196 -37.804 1.00 15.50 177 GLU B CA 1
ATOM 3298 C C . GLU B 1 177 ? -10.592 -0.883 -39.162 1.00 15.67 177 GLU B C 1
ATOM 3299 O O . GLU B 1 177 ? -11.346 -1.818 -39.437 1.00 17.81 177 GLU B O 1
ATOM 3305 N N . GLU B 1 178 ? -9.677 -0.422 -40.012 1.00 14.17 178 GLU B N 1
ATOM 3306 C CA . GLU B 1 178 ? -9.546 -1.001 -41.347 1.00 17.93 178 GLU B CA 1
ATOM 3307 C C . GLU B 1 178 ? -9.084 -2.457 -41.324 1.00 20.04 178 GLU B C 1
ATOM 3308 O O . GLU B 1 178 ? -9.276 -3.185 -42.292 1.00 21.78 178 GLU B O 1
ATOM 3314 N N . HIS B 1 179 ? -8.469 -2.875 -40.225 1.00 16.60 179 HIS B N 1
ATOM 3315 C CA . HIS B 1 179 ? -7.948 -4.235 -40.113 1.00 17.19 179 HIS B CA 1
ATOM 3316 C C . HIS B 1 179 ? -8.855 -5.139 -39.291 1.00 17.54 179 HIS B C 1
ATOM 3317 O O . HIS B 1 179 ? -9.464 -4.702 -38.315 1.00 17.50 179 HIS B O 1
ATOM 3324 N N . ASN B 1 180 ? -8.934 -6.407 -39.678 1.00 15.27 180 ASN B N 1
ATOM 3325 C CA . ASN B 1 180 ? -9.650 -7.394 -38.873 1.00 18.31 180 ASN B CA 1
ATOM 3326 C C . ASN B 1 180 ? -8.802 -7.791 -37.670 1.00 22.44 180 ASN B C 1
ATOM 3327 O O . ASN B 1 180 ? -8.247 -8.888 -37.621 1.00 26.44 180 ASN B O 1
ATOM 3332 N N . LEU B 1 181 ? -8.696 -6.875 -36.713 1.00 22.45 181 LEU B N 1
ATOM 3333 C CA . LEU B 1 181 ? -7.819 -7.021 -35.556 1.00 23.52 181 LEU B CA 1
ATOM 3334 C C . LEU B 1 181 ? -8.581 -6.694 -34.289 1.00 21.43 181 LEU B C 1
ATOM 3335 O O . LEU B 1 181 ? -9.255 -5.672 -34.223 1.00 23.02 181 LEU B O 1
ATOM 3340 N N . PRO B 1 182 ? -8.465 -7.545 -33.267 1.00 20.64 182 PRO B N 1
ATOM 3341 C CA . PRO B 1 182 ? -9.158 -7.229 -32.019 1.00 19.42 182 PRO B CA 1
ATOM 3342 C C . PRO B 1 182 ? -8.447 -6.122 -31.246 1.00 18.38 182 PRO B C 1
ATOM 3343 O O . PRO B 1 182 ? -7.220 -6.137 -31.161 1.00 19.62 182 PRO B O 1
ATOM 3347 N N . LEU B 1 183 ? -9.205 -5.168 -30.718 1.00 17.43 183 LEU B N 1
ATOM 3348 C CA . LEU B 1 183 ? -8.669 -4.213 -29.762 1.00 17.84 183 LEU B CA 1
ATOM 3349 C C . LEU B 1 183 ? -8.705 -4.828 -28.373 1.00 14.41 183 LEU B C 1
ATOM 3350 O O . LEU B 1 183 ? -9.767 -5.207 -27.881 1.00 17.45 183 LEU B O 1
ATOM 3355 N N . VAL B 1 184 ? -7.546 -4.919 -27.742 1.00 12.16 184 VAL B N 1
ATOM 3356 C CA . VAL B 1 184 ? -7.450 -5.486 -26.408 1.00 12.29 184 VAL B CA 1
ATOM 3357 C C . VAL B 1 184 ? -6.892 -4.441 -25.450 1.00 15.56 184 VAL B C 1
ATOM 3358 O O . VAL B 1 184 ? -5.736 -4.027 -25.558 1.00 16.98 184 VAL B O 1
ATOM 3362 N N . ALA B 1 185 ? -7.720 -4.010 -24.506 1.00 14.98 185 ALA B N 1
ATOM 3363 C CA . ALA B 1 185 ? -7.321 -2.957 -23.567 1.00 15.01 185 ALA B CA 1
ATOM 3364 C C . ALA B 1 185 ? -6.642 -3.535 -22.340 1.00 18.67 185 ALA B C 1
ATOM 3365 O O . ALA B 1 185 ? -7.192 -4.419 -21.684 1.00 16.88 185 ALA B O 1
ATOM 3367 N N . ALA B 1 186 ? -5.446 -3.042 -22.032 1.00 17.35 186 ALA B N 1
ATOM 3368 C CA . ALA B 1 186 ? -4.757 -3.461 -20.821 1.00 16.37 186 ALA B CA 1
ATOM 3369 C C . ALA B 1 186 ? -5.171 -2.552 -19.680 1.00 16.33 186 ALA B C 1
ATOM 3370 O O . ALA B 1 186 ? -5.122 -1.335 -19.808 1.00 18.10 186 ALA B O 1
ATOM 3372 N N . THR B 1 187 ? -5.575 -3.145 -18.566 1.00 16.18 187 THR B N 1
ATOM 3373 C CA . THR B 1 187 ? -5.913 -2.379 -17.370 1.00 22.05 187 THR B CA 1
ATOM 3374 C C . THR B 1 187 ? -5.929 -3.314 -16.174 1.00 24.01 187 THR B C 1
ATOM 3375 O O . THR B 1 187 ? -6.360 -4.460 -16.293 1.00 22.92 187 THR B O 1
ATOM 3379 N N . PRO B 1 188 ? -5.452 -2.836 -15.014 1.00 24.66 188 PRO B N 1
ATOM 3380 C CA . PRO B 1 188 ? -5.423 -3.714 -13.840 1.00 25.82 188 PRO B CA 1
ATOM 3381 C C . PRO B 1 188 ? -6.829 -4.139 -13.429 1.00 26.94 188 PRO B C 1
ATOM 3382 O O . PRO B 1 188 ? -6.977 -5.121 -12.713 1.00 28.01 188 PRO B O 1
ATOM 3386 N N . GLU B 1 189 ? -7.838 -3.413 -13.901 1.00 31.20 189 GLU B N 1
ATOM 3387 C CA . GLU B 1 189 ? -9.234 -3.721 -13.605 1.00 36.55 189 GLU B CA 1
ATOM 3388 C C . GLU B 1 189 ? -9.858 -4.643 -14.651 1.00 31.27 189 GLU B C 1
ATOM 3389 O O . GLU B 1 189 ? -11.054 -4.919 -14.598 1.00 29.57 189 GLU B O 1
ATOM 3395 N N . GLY B 1 190 ? -9.055 -5.106 -15.606 1.00 24.78 190 GLY B N 1
ATOM 3396 C CA . GLY B 1 190 ? -9.560 -5.946 -16.678 1.00 21.55 190 GLY B CA 1
ATOM 3397 C C . GLY B 1 190 ? -10.216 -7.229 -16.199 1.00 23.76 190 GLY B C 1
ATOM 3398 O O . GLY B 1 190 ? -9.757 -7.853 -15.243 1.00 21.72 190 GLY B O 1
ATOM 3399 N N . GLU B 1 191 ? -11.286 -7.622 -16.885 1.00 26.04 191 GLU B N 1
ATOM 3400 C CA . GLU B 1 191 ? -12.106 -8.767 -16.498 1.00 25.80 191 GLU B CA 1
ATOM 3401 C C . GLU B 1 191 ? -11.440 -10.120 -16.783 1.00 26.42 191 GLU B C 1
ATOM 3402 O O . GLU B 1 191 ? -11.731 -11.119 -16.122 1.00 26.67 191 GLU B O 1
ATOM 3408 N N . ARG B 1 192 ? -10.550 -10.154 -17.766 1.00 24.00 192 ARG B N 1
ATOM 3409 C CA . ARG B 1 192 ? -9.836 -11.381 -18.115 1.00 21.25 192 ARG B CA 1
ATOM 3410 C C . ARG B 1 192 ? -8.347 -11.251 -17.800 1.00 20.93 192 ARG B C 1
ATOM 3411 O O . ARG B 1 192 ? -7.805 -10.154 -17.827 1.00 21.95 192 ARG B O 1
ATOM 3419 N N . LEU B 1 193 ? -7.690 -12.365 -17.494 1.00 18.85 193 LEU B N 1
ATOM 3420 C CA . LEU B 1 193 ? -6.228 -12.390 -17.439 1.00 18.00 193 LEU B CA 1
ATOM 3421 C C . LEU B 1 193 ? -5.679 -12.189 -18.848 1.00 15.08 193 LEU B C 1
ATOM 3422 O O . LEU B 1 193 ? -6.301 -12.615 -19.817 1.00 17.47 193 LEU B O 1
ATOM 3427 N N . TYR B 1 194 ? -4.518 -11.558 -18.979 1.00 17.81 194 TYR B N 1
ATOM 3428 C CA . TYR B 1 194 ? -4.023 -11.260 -20.319 1.00 16.28 194 TYR B CA 1
ATOM 3429 C C . TYR B 1 194 ? -3.670 -12.557 -21.057 1.00 17.96 194 TYR B C 1
ATOM 3430 O O . TYR B 1 194 ? -3.707 -12.608 -22.286 1.00 20.01 194 TYR B O 1
ATOM 3439 N N . TRP B 1 195 ? -3.386 -13.616 -20.304 1.00 17.76 195 TRP B N 1
ATOM 3440 C CA . TRP B 1 195 ? -3.116 -14.924 -20.900 1.00 17.95 195 TRP B CA 1
ATOM 3441 C C . TRP B 1 195 ? -4.344 -15.527 -21.578 1.00 16.54 195 TRP B C 1
ATOM 3442 O O . TRP B 1 195 ? -4.216 -16.409 -22.421 1.00 18.75 195 TRP B O 1
ATOM 3453 N N . GLU B 1 196 ? -5.532 -15.072 -21.194 1.00 15.67 196 GLU B N 1
ATOM 3454 C CA . GLU B 1 196 ? -6.767 -15.638 -21.729 1.00 16.33 196 GLU B CA 1
ATOM 3455 C C . GLU B 1 196 ? -7.167 -15.060 -23.086 1.00 19.78 196 GLU B C 1
ATOM 3456 O O . GLU B 1 196 ? -8.003 -15.637 -23.781 1.00 19.32 196 GLU B O 1
ATOM 3462 N N . GLY B 1 197 ? -6.589 -13.920 -23.459 1.00 18.78 197 GLY B N 1
ATOM 3463 C CA . GLY B 1 197 ? -6.876 -13.329 -24.756 1.00 19.06 197 GLY B CA 1
ATOM 3464 C C . GLY B 1 197 ? -6.348 -14.215 -25.870 1.00 19.69 197 GLY B C 1
ATOM 3465 O O . GLY B 1 197 ? -5.391 -14.960 -25.669 1.00 23.75 197 GLY B O 1
ATOM 3466 N N . ASP B 1 198 ? -6.971 -14.156 -27.043 1.00 17.47 198 ASP B N 1
ATOM 3467 C CA . ASP B 1 198 ? -6.485 -14.935 -28.182 1.00 17.68 198 ASP B CA 1
ATOM 3468 C C . ASP B 1 198 ? -5.800 -14.001 -29.160 1.00 15.97 198 ASP B C 1
ATOM 3469 O O . ASP B 1 198 ? -6.466 -13.253 -29.880 1.00 20.19 198 ASP B O 1
ATOM 3474 N N . TYR B 1 199 ? -4.470 -14.061 -29.191 1.00 13.55 199 TYR B N 1
ATOM 3475 C CA . TYR B 1 199 ? -3.674 -13.148 -30.000 1.00 12.76 199 TYR B CA 1
ATOM 3476 C C . TYR B 1 199 ? -3.116 -13.842 -31.235 1.00 16.59 199 TYR B C 1
ATOM 3477 O O . TYR B 1 199 ? -2.296 -13.275 -31.954 1.00 16.19 199 TYR B O 1
ATOM 3486 N N . ARG B 1 200 ? -3.568 -15.072 -31.481 1.00 18.65 200 ARG B N 1
ATOM 3487 C CA . ARG B 1 200 ? -2.981 -15.887 -32.539 1.00 19.08 200 ARG B CA 1
ATOM 3488 C C . ARG B 1 200 ? -3.184 -15.310 -33.937 1.00 22.42 200 ARG B C 1
ATOM 3489 O O . ARG B 1 200 ? -2.378 -15.555 -34.827 1.00 24.99 200 ARG B O 1
ATOM 3497 N N . GLY B 1 201 ? -4.237 -14.524 -34.129 1.00 21.60 201 GLY B N 1
ATOM 3498 C CA . GLY B 1 201 ? -4.451 -13.871 -35.412 1.00 20.57 201 GLY B CA 1
ATOM 3499 C C . GLY B 1 201 ? -4.039 -12.406 -35.416 1.00 22.32 201 GLY B C 1
ATOM 3500 O O . GLY B 1 201 ? -4.422 -11.641 -36.307 1.00 21.26 201 GLY B O 1
ATOM 3501 N N . GLY B 1 202 ? -3.244 -12.011 -34.427 1.00 20.50 202 GLY B N 1
ATOM 3502 C CA . GLY B 1 202 ? -2.842 -10.620 -34.300 1.00 22.13 202 GLY B CA 1
ATOM 3503 C C . GLY B 1 202 ? -3.635 -9.909 -33.219 1.00 19.13 202 GLY B C 1
ATOM 3504 O O . GLY B 1 202 ? -4.674 -10.396 -32.778 1.00 17.94 202 GLY B O 1
ATOM 3505 N N . VAL B 1 203 ? -3.138 -8.759 -32.783 1.00 16.03 203 VAL B N 1
ATOM 3506 C CA . VAL B 1 203 ? -3.778 -8.021 -31.711 1.00 13.96 203 VAL B CA 1
ATOM 3507 C C . VAL B 1 203 ? -3.286 -6.577 -31.707 1.00 16.01 203 VAL B C 1
ATOM 3508 O O . VAL B 1 203 ? -2.121 -6.300 -32.016 1.00 13.60 203 VAL B O 1
ATOM 3512 N N . ALA B 1 204 ? -4.182 -5.657 -31.378 1.00 12.45 204 ALA B N 1
ATOM 3513 C CA . ALA B 1 204 ? -3.769 -4.295 -31.081 1.00 13.34 204 ALA B CA 1
ATOM 3514 C C . ALA B 1 204 ? -4.003 -4.053 -29.606 1.00 14.06 204 ALA B C 1
ATOM 3515 O O . ALA B 1 204 ? -5.149 -3.927 -29.161 1.00 15.86 204 ALA B O 1
ATOM 3517 N N . PHE B 1 205 ? -2.921 -4.030 -28.832 1.00 11.93 205 PHE B N 1
ATOM 3518 C CA . PHE B 1 205 ? -3.025 -3.723 -27.411 1.00 13.80 205 PHE B CA 1
ATOM 3519 C C . PHE B 1 205 ? -3.213 -2.227 -27.194 1.00 14.23 205 PHE B C 1
ATOM 3520 O O . PHE B 1 205 ? -2.522 -1.425 -27.805 1.00 14.43 205 PHE B O 1
ATOM 3528 N N . LEU B 1 206 ? -4.141 -1.876 -26.306 1.00 14.36 206 LEU B N 1
ATOM 3529 C CA . LEU B 1 206 ? -4.376 -0.508 -25.879 1.00 12.57 206 LEU B CA 1
ATOM 3530 C C . LEU B 1 206 ? -3.775 -0.297 -24.495 1.00 15.39 206 LEU B C 1
ATOM 3531 O O . LEU B 1 206 ? -4.192 -0.936 -23.527 1.00 15.27 206 LEU B O 1
ATOM 3536 N N . LEU B 1 207 ? -2.798 0.600 -24.405 1.00 11.51 207 LEU B N 1
ATOM 3537 C CA . LEU B 1 207 ? -2.058 0.813 -23.164 1.00 12.39 207 LEU B CA 1
ATOM 3538 C C . LEU B 1 207 ? -1.937 2.300 -22.870 1.00 18.39 207 LEU B C 1
ATOM 3539 O O . LEU B 1 207 ? -1.425 3.056 -23.692 1.00 18.42 207 LEU B O 1
ATOM 3544 N N . GLY B 1 208 ? -2.408 2.727 -21.703 1.00 18.03 208 GLY B N 1
ATOM 3545 C CA . GLY B 1 208 ? -2.300 4.129 -21.337 1.00 16.31 208 GLY B CA 1
ATOM 3546 C C . GLY B 1 208 ? -0.921 4.504 -20.818 1.00 17.40 208 GLY B C 1
ATOM 3547 O O . GLY B 1 208 ? -0.255 3.705 -20.152 1.00 17.79 208 GLY B O 1
ATOM 3548 N N . ALA B 1 209 ? -0.490 5.722 -21.122 1.00 19.31 209 ALA B N 1
ATOM 3549 C CA . ALA B 1 209 ? 0.760 6.253 -20.588 1.00 20.27 209 ALA B CA 1
ATOM 3550 C C . ALA B 1 209 ? 0.703 6.340 -19.058 1.00 21.37 209 ALA B C 1
ATOM 3551 O O . ALA B 1 209 ? -0.377 6.440 -18.473 1.00 23.01 209 ALA B O 1
ATOM 3553 N N . GLU B 1 210 ? 1.870 6.314 -18.424 1.00 21.77 210 GLU B N 1
ATOM 3554 C CA . GLU B 1 210 ? 1.989 6.188 -16.967 1.00 29.53 210 GLU B CA 1
ATOM 3555 C C . GLU B 1 210 ? 1.081 7.097 -16.141 1.00 37.42 210 GLU B C 1
ATOM 3556 O O . GLU B 1 210 ? 0.410 6.634 -15.218 1.00 41.66 210 GLU B O 1
ATOM 3562 N N . ASP B 1 211 ? 1.052 8.383 -16.450 1.00 38.84 211 ASP B N 1
ATOM 3563 C CA . ASP B 1 211 ? 0.314 9.295 -15.586 1.00 51.86 211 ASP B CA 1
ATOM 3564 C C . ASP B 1 211 ? -1.107 9.535 -16.067 1.00 44.68 211 ASP B C 1
ATOM 3565 O O . ASP B 1 211 ? -1.933 10.068 -15.336 1.00 40.06 211 ASP B O 1
ATOM 3570 N N . LYS B 1 212 ? -1.392 9.111 -17.289 1.00 43.55 212 LYS B N 1
ATOM 3571 C CA . LYS B 1 212 ? -2.694 9.345 -17.894 1.00 41.72 212 LYS B CA 1
ATOM 3572 C C . LYS B 1 212 ? -3.616 8.139 -17.701 1.00 30.77 212 LYS B C 1
ATOM 3573 O O . LYS B 1 212 ? -4.810 8.287 -17.414 1.00 26.34 212 LYS B O 1
ATOM 3579 N N . GLY B 1 213 ? -3.055 6.945 -17.865 1.00 25.04 213 GLY B N 1
ATOM 3580 C CA . GLY B 1 213 ? -3.825 5.719 -17.766 1.00 21.89 213 GLY B CA 1
ATOM 3581 C C . GLY B 1 213 ? -4.691 5.517 -18.996 1.00 20.44 213 GLY B C 1
ATOM 3582 O O . GLY B 1 213 ? -4.701 6.338 -19.908 1.00 20.75 213 GLY B O 1
ATOM 3583 N N . LEU B 1 214 ? -5.421 4.412 -19.026 1.00 22.24 214 LEU B N 1
ATOM 3584 C CA . LEU B 1 214 ? -6.273 4.106 -20.167 1.00 23.31 214 LEU B CA 1
ATOM 3585 C C . LEU B 1 214 ? -7.535 4.967 -20.158 1.00 24.13 214 LEU B C 1
ATOM 3586 O O . LEU B 1 214 ? -8.268 4.965 -19.182 1.00 24.35 214 LEU B O 1
ATOM 3591 N N . PRO B 1 215 ? -7.778 5.712 -21.244 1.00 24.40 215 PRO B N 1
ATOM 3592 C CA . PRO B 1 215 ? -8.968 6.562 -21.377 1.00 24.96 215 PRO B CA 1
ATOM 3593 C C . PRO B 1 215 ? -10.241 5.722 -21.354 1.00 21.71 215 PRO B C 1
ATOM 3594 O O . PRO B 1 215 ? -10.261 4.649 -21.951 1.00 19.84 215 PRO B O 1
ATOM 3598 N N . GLU B 1 216 ? -11.285 6.186 -20.679 1.00 23.96 216 GLU B N 1
ATOM 3599 C CA . GLU B 1 216 ? -12.495 5.374 -20.553 1.00 23.03 216 GLU B CA 1
ATOM 3600 C C . GLU B 1 216 ? -13.089 5.002 -21.911 1.00 19.72 216 GLU B C 1
ATOM 3601 O O . GLU B 1 216 ? -13.581 3.891 -22.089 1.00 20.74 216 GLU B O 1
ATOM 3607 N N . ALA B 1 217 ? -13.018 5.922 -22.870 1.00 21.18 217 ALA B N 1
ATOM 3608 C CA . ALA B 1 217 ? -13.581 5.681 -24.197 1.00 21.07 217 ALA B CA 1
ATOM 3609 C C . ALA B 1 217 ? -12.927 4.480 -24.866 1.00 18.74 217 ALA B C 1
ATOM 3610 O O . ALA B 1 217 ? -13.607 3.649 -25.469 1.00 16.45 217 ALA B O 1
ATOM 3612 N N . TRP B 1 218 ? -11.604 4.391 -24.760 1.00 17.52 218 TRP B N 1
ATOM 3613 C CA . TRP B 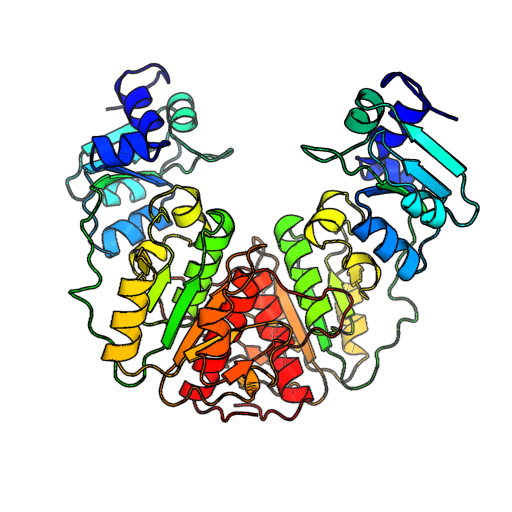1 218 ? -10.880 3.271 -25.355 1.00 20.65 218 TRP B CA 1
ATOM 3614 C C . TRP B 1 218 ? -11.160 1.964 -24.612 1.00 20.71 218 TRP B C 1
ATOM 3615 O O . TRP B 1 218 ? -11.296 0.909 -25.227 1.00 19.10 218 TRP B O 1
ATOM 3626 N N . LYS B 1 219 ? -11.249 2.041 -23.290 1.00 21.89 219 LYS B N 1
ATOM 3627 C CA . LYS B 1 219 ? -11.568 0.874 -22.477 1.00 24.72 219 LYS B CA 1
ATOM 3628 C C . LYS B 1 219 ? -12.935 0.309 -22.863 1.00 23.48 219 LYS B C 1
ATOM 3629 O O . LYS B 1 219 ? -13.126 -0.900 -22.976 1.00 23.70 219 LYS B O 1
ATOM 3635 N N . ARG B 1 220 ? -13.874 1.216 -23.091 1.00 22.66 220 ARG B N 1
ATOM 3636 C CA . ARG B 1 220 ? -15.254 0.881 -23.410 1.00 24.08 220 ARG B CA 1
ATOM 3637 C C . ARG B 1 220 ? -15.393 0.110 -24.722 1.00 26.25 220 ARG B C 1
ATOM 3638 O O . ARG B 1 220 ? -16.073 -0.918 -24.784 1.00 27.39 220 ARG B O 1
ATOM 3646 N N . ARG B 1 221 ? -14.746 0.604 -25.772 1.00 24.71 221 ARG B N 1
ATOM 3647 C CA . ARG B 1 221 ? -14.909 0.019 -27.096 1.00 23.01 221 ARG B CA 1
ATOM 3648 C C . ARG B 1 221 ? -14.046 -1.215 -27.349 1.00 20.58 221 ARG B C 1
ATOM 3649 O O . ARG B 1 221 ? -14.205 -1.873 -28.373 1.00 23.35 221 ARG B O 1
ATOM 3657 N N . ALA B 1 222 ? -13.121 -1.521 -26.440 1.00 21.41 222 ALA B N 1
ATOM 3658 C CA . ALA B 1 222 ? -12.263 -2.694 -26.618 1.00 20.01 222 ALA B CA 1
ATOM 3659 C C . ALA B 1 222 ? -13.099 -3.973 -26.690 1.00 20.28 222 ALA B C 1
ATOM 3660 O O . ALA B 1 222 ? -14.162 -4.055 -26.081 1.00 21.11 222 ALA B O 1
ATOM 3662 N N . GLN B 1 223 ? -12.614 -4.960 -27.436 1.00 18.73 223 GLN B N 1
ATOM 3663 C CA . GLN B 1 223 ? -13.282 -6.250 -27.539 1.00 24.25 223 GLN B CA 1
ATOM 3664 C C . GLN B 1 223 ? -13.166 -7.000 -26.216 1.00 23.18 223 GLN B C 1
ATOM 3665 O O . GLN B 1 223 ? -14.081 -7.713 -25.807 1.00 22.88 223 GLN B O 1
ATOM 3671 N N . VAL B 1 224 ? -12.031 -6.829 -25.546 1.00 20.79 224 VAL B N 1
ATOM 3672 C CA . VAL B 1 224 ? -11.823 -7.404 -24.221 1.00 19.81 224 VAL B CA 1
ATOM 3673 C C . VAL B 1 224 ? -10.918 -6.473 -23.419 1.00 18.38 224 VAL B C 1
ATOM 3674 O O . VAL B 1 224 ? -10.107 -5.742 -23.995 1.00 17.81 224 VAL B O 1
ATOM 3678 N N . ARG B 1 225 ? -11.081 -6.467 -22.100 1.00 15.78 225 ARG B N 1
ATOM 3679 C CA . ARG B 1 225 ? -10.134 -5.788 -21.223 1.00 15.99 225 ARG B CA 1
ATOM 3680 C C . ARG B 1 225 ? -9.384 -6.849 -20.418 1.00 13.65 225 ARG B C 1
ATOM 3681 O O . ARG B 1 225 ? -9.999 -7.720 -19.802 1.00 18.56 225 ARG B O 1
ATOM 3689 N N . VAL B 1 226 ? -8.059 -6.794 -20.451 1.00 12.99 226 VAL B N 1
ATOM 3690 C CA . VAL B 1 226 ? -7.247 -7.791 -19.781 1.00 14.09 226 VAL B CA 1
ATOM 3691 C C . VAL B 1 226 ? -6.380 -7.170 -18.706 1.00 15.58 226 VAL B C 1
ATOM 3692 O O . VAL B 1 226 ? -5.959 -6.016 -18.815 1.00 17.62 226 VAL B O 1
ATOM 3696 N N . ARG B 1 227 ? -6.130 -7.937 -17.654 1.00 17.78 227 ARG B N 1
ATOM 3697 C CA . ARG B 1 227 ? -5.246 -7.493 -16.592 1.00 17.39 227 ARG B CA 1
ATOM 3698 C C . ARG B 1 227 ? -4.047 -8.404 -16.516 1.00 17.53 227 ARG B C 1
ATOM 3699 O O . ARG B 1 227 ? -4.129 -9.584 -16.840 1.00 15.02 227 ARG B O 1
ATOM 3707 N N . ILE B 1 228 ? -2.923 -7.850 -16.096 1.00 17.55 228 ILE B N 1
ATOM 3708 C CA . ILE B 1 228 ? -1.811 -8.669 -15.655 1.00 18.98 228 ILE B CA 1
ATOM 3709 C C . ILE B 1 228 ? -2.026 -8.867 -14.162 1.00 18.42 228 ILE B C 1
ATOM 3710 O O . ILE B 1 228 ? -2.270 -7.897 -13.441 1.00 17.05 228 ILE B O 1
ATOM 3715 N N . PRO B 1 229 ? -1.997 -10.122 -13.699 1.00 18.98 229 PRO B N 1
ATOM 3716 C CA . PRO B 1 229 ? -2.314 -10.406 -12.292 1.00 20.31 229 PRO B CA 1
ATOM 3717 C C . PRO B 1 229 ? -1.339 -9.733 -11.341 1.00 19.20 229 PRO B C 1
ATOM 3718 O O . PRO B 1 229 ? -0.141 -9.752 -11.614 1.00 17.79 229 PRO B O 1
ATOM 3722 N N . MET B 1 230 ? -1.843 -9.160 -10.253 1.00 14.74 230 MET B N 1
ATOM 3723 C CA . MET B 1 230 ? -0.996 -8.605 -9.206 1.00 17.67 230 MET B CA 1
ATOM 3724 C C . MET B 1 230 ? -1.191 -9.435 -7.941 1.00 21.56 230 MET B C 1
ATOM 3725 O O . MET B 1 230 ? -2.303 -9.515 -7.414 1.00 19.49 230 MET B O 1
ATOM 3730 N N . ARG B 1 231 ? -0.115 -10.051 -7.460 1.00 21.37 231 ARG B N 1
ATOM 3731 C CA . ARG B 1 231 ? -0.218 -11.034 -6.384 1.00 24.10 231 ARG B CA 1
ATOM 3732 C C . ARG B 1 231 ? 0.542 -10.636 -5.122 1.00 20.66 231 ARG B C 1
ATOM 3733 O O . ARG B 1 231 ? 0.780 -11.468 -4.244 1.00 22.02 231 ARG B O 1
ATOM 3741 N N . GLY B 1 232 ? 0.916 -9.368 -5.037 1.00 19.30 232 GLY B N 1
ATOM 3742 C CA . GLY B 1 232 ? 1.623 -8.850 -3.883 1.00 19.46 232 GLY B CA 1
ATOM 3743 C C . GLY B 1 232 ? 0.997 -7.544 -3.430 1.00 17.65 232 GLY B C 1
ATOM 3744 O O . GLY B 1 232 ? -0.209 -7.347 -3.563 1.00 19.53 232 GLY B O 1
ATOM 3745 N N . ARG B 1 233 ? 1.815 -6.647 -2.895 1.00 16.59 233 ARG B N 1
ATOM 3746 C CA . ARG B 1 233 ? 1.303 -5.410 -2.305 1.00 19.89 233 ARG B CA 1
ATOM 3747 C C . ARG B 1 233 ? 1.063 -4.334 -3.359 1.00 21.71 233 ARG B C 1
ATOM 3748 O O . ARG B 1 233 ? 0.169 -3.507 -3.210 1.00 25.00 233 ARG B O 1
ATOM 3756 N N . ALA B 1 234 ? 1.860 -4.352 -4.423 1.00 22.80 234 ALA B N 1
ATOM 3757 C CA . ALA B 1 234 ? 1.754 -3.337 -5.471 1.00 21.15 234 ALA B CA 1
ATOM 3758 C C . ALA B 1 234 ? 0.450 -3.450 -6.247 1.00 21.13 234 ALA B C 1
ATOM 3759 O O . ALA B 1 234 ? -0.035 -4.549 -6.516 1.00 20.96 234 ALA B O 1
ATOM 3761 N N . ASP B 1 235 ? -0.124 -2.313 -6.621 1.00 21.26 235 ASP B N 1
ATOM 3762 C CA . ASP B 1 235 ? -1.415 -2.342 -7.295 1.00 19.49 235 ASP B CA 1
ATOM 3763 C C . ASP B 1 235 ? -1.256 -2.308 -8.810 1.00 18.54 235 ASP B C 1
ATOM 3764 O O . ASP B 1 235 ? -2.199 -2.591 -9.541 1.00 23.85 235 ASP B O 1
ATOM 3769 N N . SER B 1 236 ? -0.060 -1.976 -9.283 1.00 17.58 236 SER B N 1
ATOM 3770 C CA . SER B 1 236 ? 0.178 -1.899 -10.722 1.00 17.39 236 SER B CA 1
ATOM 3771 C C . SER B 1 236 ? 1.656 -2.012 -11.068 1.00 20.21 236 SER B C 1
ATOM 3772 O O . SER B 1 236 ? 2.530 -1.833 -10.212 1.00 20.51 236 SER B O 1
ATOM 3775 N N . LEU B 1 237 ? 1.931 -2.304 -12.332 1.00 19.51 237 LEU B N 1
ATOM 3776 C CA . LEU B 1 237 ? 3.306 -2.418 -12.812 1.00 19.87 237 LEU B CA 1
ATOM 3777 C C . LEU B 1 237 ? 3.697 -1.153 -13.556 1.00 18.39 237 LEU B C 1
ATOM 3778 O O . LEU B 1 237 ? 2.834 -0.374 -13.952 1.00 18.53 237 LEU B O 1
ATOM 3783 N N . ASN B 1 238 ? 4.998 -0.947 -13.735 1.00 20.58 238 ASN B N 1
ATOM 3784 C CA . ASN B 1 238 ? 5.479 0.132 -14.583 1.00 21.51 238 ASN B CA 1
ATOM 3785 C C . ASN B 1 238 ? 4.982 -0.065 -16.013 1.00 19.21 238 ASN B C 1
ATOM 3786 O O . ASN B 1 238 ? 4.821 -1.190 -16.464 1.00 15.88 238 ASN B O 1
ATOM 3791 N N . VAL B 1 239 ? 4.730 1.032 -16.719 1.00 20.67 239 VAL B N 1
ATOM 3792 C CA . VAL B 1 239 ? 4.092 0.962 -18.033 1.00 18.60 239 VAL B CA 1
ATOM 3793 C C . VAL B 1 239 ? 4.932 0.175 -19.051 1.00 17.74 239 VAL B C 1
ATOM 3794 O O . VAL B 1 239 ? 4.384 -0.544 -19.899 1.00 14.20 239 VAL B O 1
ATOM 3798 N N . ALA B 1 240 ? 6.256 0.266 -18.945 1.00 14.42 240 ALA B N 1
ATOM 3799 C CA . ALA B 1 240 ? 7.125 -0.416 -19.897 1.00 16.75 240 ALA B CA 1
ATOM 3800 C C . ALA B 1 240 ? 7.175 -1.919 -19.626 1.00 16.64 240 ALA B C 1
ATOM 3801 O O . ALA B 1 240 ? 7.235 -2.736 -20.548 1.00 16.14 240 ALA B O 1
ATOM 3803 N N . VAL B 1 241 ? 7.166 -2.277 -18.351 1.00 16.34 241 VAL B N 1
ATOM 3804 C CA . VAL B 1 241 ? 7.099 -3.667 -17.953 1.00 15.01 241 VAL B CA 1
ATOM 3805 C C . VAL B 1 241 ? 5.777 -4.258 -18.444 1.00 15.17 241 VAL B C 1
ATOM 3806 O O . VAL B 1 241 ? 5.745 -5.361 -18.993 1.00 14.52 241 VAL B O 1
ATOM 3810 N N . THR B 1 242 ? 4.693 -3.501 -18.277 1.00 14.10 242 THR B N 1
ATOM 3811 C CA . THR B 1 242 ? 3.378 -3.925 -18.772 1.00 11.76 242 THR B CA 1
ATOM 3812 C C . THR B 1 242 ? 3.405 -4.155 -20.280 1.00 13.93 242 THR B C 1
ATOM 3813 O O . THR B 1 242 ? 2.926 -5.179 -20.777 1.00 14.79 242 THR B O 1
ATOM 3817 N N . ALA B 1 243 ? 3.984 -3.206 -21.008 1.00 14.16 243 ALA B N 1
ATOM 3818 C CA . ALA B 1 243 ? 4.082 -3.334 -22.457 1.00 13.13 243 ALA B CA 1
ATOM 3819 C C . ALA B 1 243 ? 4.839 -4.600 -22.853 1.00 14.05 243 ALA B C 1
ATOM 3820 O O . ALA B 1 243 ? 4.392 -5.337 -23.727 1.00 14.67 243 ALA B O 1
ATOM 3822 N N . ALA B 1 244 ? 5.975 -4.862 -22.204 1.00 14.83 244 ALA B N 1
ATOM 3823 C CA . ALA B 1 244 ? 6.761 -6.066 -22.506 1.00 14.84 244 ALA B CA 1
ATOM 3824 C C . ALA B 1 244 ? 5.974 -7.348 -22.257 1.00 13.69 244 ALA B C 1
ATOM 3825 O O . ALA B 1 244 ? 5.971 -8.253 -23.089 1.00 16.72 244 ALA B O 1
ATOM 3827 N N . LEU B 1 245 ? 5.312 -7.424 -21.106 1.00 14.20 245 LEU B N 1
ATOM 3828 C CA . LEU B 1 245 ? 4.559 -8.619 -20.744 1.00 13.13 245 LEU B CA 1
ATOM 3829 C C . LEU B 1 245 ? 3.477 -8.914 -21.779 1.00 13.86 245 LEU B C 1
ATOM 3830 O O . LEU B 1 245 ? 3.286 -10.058 -22.176 1.00 11.30 245 LEU B O 1
ATOM 3835 N N . LEU B 1 246 ? 2.780 -7.874 -22.223 1.00 13.11 246 LEU B N 1
ATOM 3836 C CA . LEU B 1 246 ? 1.720 -8.036 -23.210 1.00 15.37 246 LEU B CA 1
ATOM 3837 C C . LEU B 1 246 ? 2.275 -8.515 -24.549 1.00 14.59 246 LEU B C 1
ATOM 3838 O O . LEU B 1 246 ? 1.759 -9.460 -25.153 1.00 13.57 246 LEU B O 1
ATOM 3843 N N . LEU B 1 247 ? 3.320 -7.849 -25.018 1.00 12.43 247 LEU B N 1
ATOM 3844 C CA . LEU B 1 247 ? 3.875 -8.166 -26.330 1.00 13.81 247 LEU B CA 1
ATOM 3845 C C . LEU B 1 247 ? 4.478 -9.568 -26.364 1.00 15.95 247 LEU B C 1
ATOM 3846 O O . LEU B 1 247 ? 4.338 -10.292 -27.353 1.00 16.36 247 LEU B O 1
ATOM 3851 N N . TYR B 1 248 ? 5.144 -9.961 -25.283 1.00 12.39 248 TYR B N 1
ATOM 3852 C CA . TYR B 1 248 ? 5.757 -11.280 -25.247 1.00 11.83 248 TYR B CA 1
ATOM 3853 C C . TYR B 1 248 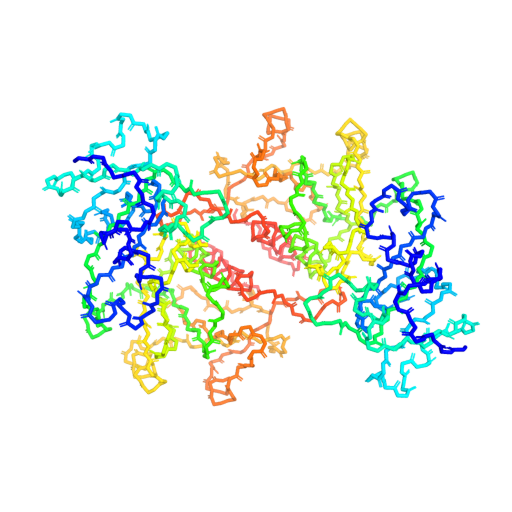? 4.719 -12.382 -25.057 1.00 13.29 248 TYR B C 1
ATOM 3854 O O . TYR B 1 248 ? 4.934 -13.523 -25.477 1.00 18.48 248 TYR B O 1
ATOM 3863 N N . GLU B 1 249 ? 3.583 -12.052 -24.457 1.00 14.53 249 GLU B N 1
ATOM 3864 C CA . GLU B 1 249 ? 2.493 -13.026 -24.415 1.00 15.72 249 GLU B CA 1
ATOM 3865 C C . GLU B 1 249 ? 1.929 -13.243 -25.821 1.00 16.04 249 GLU B C 1
ATOM 3866 O O . GLU B 1 249 ? 1.662 -14.374 -26.209 1.00 14.19 249 GLU B O 1
ATOM 3872 N N . ALA B 1 250 ? 1.765 -12.174 -26.598 1.00 15.86 250 ALA B N 1
ATOM 3873 C CA . ALA B 1 250 ? 1.326 -12.346 -27.982 1.00 15.02 250 ALA B CA 1
ATOM 3874 C C . ALA B 1 250 ? 2.366 -13.137 -28.770 1.00 16.64 250 ALA B C 1
ATOM 3875 O O . ALA B 1 250 ? 2.022 -13.995 -29.592 1.00 17.42 250 ALA B O 1
ATOM 3877 N N . LEU B 1 251 ? 3.640 -12.864 -28.505 1.00 17.06 251 LEU B N 1
ATOM 3878 C CA . LEU B 1 251 ? 4.718 -13.600 -29.157 1.00 19.78 251 LEU B CA 1
ATOM 3879 C C . LEU B 1 251 ? 4.667 -15.084 -28.787 1.00 20.36 251 LEU B C 1
ATOM 3880 O O . LEU B 1 251 ? 4.844 -15.951 -29.644 1.00 20.58 251 LEU B O 1
ATOM 3885 N N . ARG B 1 252 ? 4.400 -15.380 -27.518 1.00 18.93 252 ARG B N 1
ATOM 3886 C CA . ARG B 1 252 ? 4.296 -16.767 -27.072 1.00 15.51 252 ARG B CA 1
ATOM 3887 C C . ARG B 1 252 ? 3.204 -17.514 -27.851 1.00 19.61 252 ARG B C 1
ATOM 3888 O O . ARG B 1 252 ? 3.390 -18.664 -28.270 1.00 18.47 252 ARG B O 1
ATOM 3896 N N . GLN B 1 253 ? 2.069 -16.859 -28.054 1.00 17.27 253 GLN B N 1
ATOM 3897 C CA . GLN B 1 253 ? 0.976 -17.482 -28.792 1.00 16.85 253 GLN B CA 1
ATOM 3898 C C . GLN B 1 253 ? 1.292 -17.610 -30.282 1.00 19.85 253 GLN B C 1
ATOM 3899 O O . GLN B 1 253 ? 0.920 -18.599 -30.921 1.00 21.88 253 GLN B O 1
ATOM 3905 N N . ARG B 1 254 ? 1.984 -16.624 -30.836 1.00 20.89 254 ARG B N 1
ATOM 3906 C CA . ARG B 1 254 ? 2.410 -16.703 -32.232 1.00 26.48 254 ARG B CA 1
ATOM 3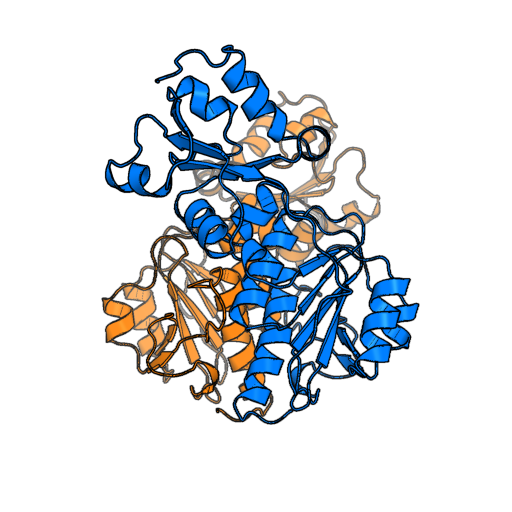907 C C . ARG B 1 254 ? 3.380 -17.871 -32.415 1.00 27.90 254 ARG B C 1
ATOM 3908 O O . ARG B 1 254 ? 3.484 -18.452 -33.497 1.00 26.17 254 ARG B O 1
ATOM 3916 N N . SER B 1 255 ? 4.079 -18.212 -31.338 1.00 26.37 255 SER B N 1
ATOM 3917 C CA . SER B 1 255 ? 5.102 -19.252 -31.370 1.00 26.99 255 SER B CA 1
ATOM 3918 C C . SER B 1 255 ? 4.517 -20.634 -31.095 1.00 25.67 255 SER B C 1
ATOM 3919 O O . SER B 1 255 ? 5.245 -21.623 -31.060 1.00 25.72 255 SER B O 1
ATOM 3922 N N . GLY B 1 256 ? 3.204 -20.693 -30.890 1.00 23.43 256 GLY B N 1
ATOM 3923 C CA . GLY B 1 256 ? 2.511 -21.954 -30.706 1.00 23.56 256 GLY B CA 1
ATOM 3924 C C . GLY B 1 256 ? 1.915 -22.160 -29.326 1.00 25.79 256 GLY B C 1
ATOM 3925 O O . GLY B 1 256 ? 1.305 -23.195 -29.058 1.00 26.49 256 GLY B O 1
ATOM 3926 N N . GLY B 1 257 ? 2.082 -21.184 -28.441 1.00 23.87 257 GLY B N 1
ATOM 3927 C CA . GLY B 1 257 ? 1.471 -21.267 -27.122 1.00 26.42 257 GLY B CA 1
ATOM 3928 C C . GLY B 1 257 ? -0.041 -21.119 -27.173 1.00 26.74 257 GLY B C 1
ATOM 3929 O O . GLY B 1 257 ? -0.574 -20.339 -27.961 1.00 28.05 257 GLY B O 1
ATOM 3930 N N . ALA B 1 258 ? -0.740 -21.867 -26.326 1.00 26.19 258 ALA B N 1
ATOM 3931 C CA . ALA B 1 258 ? -2.195 -21.813 -26.293 1.00 24.46 258 ALA B CA 1
ATOM 3932 C C . ALA B 1 258 ? -2.667 -20.704 -25.364 1.00 23.40 258 ALA B C 1
ATOM 3933 O O . ALA B 1 258 ? -2.052 -20.466 -24.330 1.00 25.56 258 ALA B O 1
ATOM 3935 N N . PRO B 1 259 ? -3.755 -20.013 -25.731 1.00 23.38 259 PRO B N 1
ATOM 3936 C CA . PRO B 1 259 ? -4.345 -19.074 -24.774 1.00 23.98 259 PRO B CA 1
ATOM 3937 C C . PRO B 1 259 ? -4.759 -19.822 -23.514 1.00 27.10 259 PRO B C 1
ATOM 3938 O O . PRO B 1 259 ? -5.067 -21.008 -23.600 1.00 26.84 259 PRO B O 1
ATOM 3942 N N . LEU B 1 260 ? -4.753 -19.155 -22.370 1.00 26.98 260 LEU B N 1
ATOM 3943 C CA . LEU B 1 260 ? -5.143 -19.798 -21.125 1.00 31.79 260 LEU B CA 1
ATOM 3944 C C . LEU B 1 260 ? -6.658 -19.957 -21.035 1.00 37.60 260 LEU B C 1
ATOM 3945 O O . LEU B 1 260 ? -7.424 -19.100 -21.488 1.00 38.85 260 LEU B O 1
#

CATH classification: 3.30.1330.30 (+1 more: 3.40.1280.10)

B-factor: mean 30.41, std 15.47, range [10.08, 121.52]

Radius of gyration: 24.73 Å; Cα contacts (8 Å, |Δi|>4): 1106; chains: 2; bounding box: 55×58×66 Å

InterPro domains:
  IPR001537 tRNA/rRNA methyltransferase, SpoU type [PF00588] (110-248)
  IPR013123 RNA 2-O ribose methyltransferase, substrate binding [SM00967] (30-99)
  IPR029026 tRNA (guanine-N1-)-methyltransferase, N-terminal [G3DSA:3.40.1280.10] (104-260)
  IPR029028 Alpha/beta knot methyltransferases [SSF75217] (106-254)
  IPR029064 Ribosomal protein eL30-like superfamily [G3DSA:3.30.1330.30] (1-97)
  IPR029064 Ribosomal protein eL30-like superfamily [SSF55315] (1-96)
  IPR051259 Ribosomal RNA Methyltransferase [PTHR43191] (3-253)
  IPR053888 MRM3-like, substrate binding domain [PF22435] (8-91)

Foldseek 3Di:
DEDEDLPPPVLVLLLVLLDPVSCVVVQKHKFFDLQLLQLLVVLVWAFAEKEFEPPRDPVSVVSQVPHHYYYYYPNSQVSNAPDPDGHGIMTMTGHDDDDPVPDDFDQAAAEEEEDDEADLQLQLLLLLLCVVLPHQEYEYAQVYDCRNNNSSVSVSNSSSNHHYDHDHPVVVVVVCVVVVAQEEEEDLPWPAALLQDQSQRYHYYYAYHPVGDGDPVSVVPHPGYHYHDDPDDDSDDRRSVVSNVNSNSSSCVNVPDDGD/DEDEDLPPPVLVLLLVLLDPVSCVVVQKHKQFDPQLLVLLVVLPWAFAEKEFEPPRDPVLVVSCVPHHYYYYYCNSQVSNAPDPRGHRIMTMTGNDDDDCVPPDFDWLFAEEEEPDEADLLLLLLQLLLCLVLVGREYEYAQPYDCRRNSNSVNVVNSSRNHRYYHDHPVVVVVVPVVDPAFEEEEDQPWPAALLQDQSQRHHYYYFYHDVGTGDVVSVVPGPGYHYHDDDDDDSDDHRSVVSNVNSVSSSCVNVPDDRD